Protein AF-K8EBB8-F1 (afdb_monomer)

Mean predicted aligned error: 12.81 Å

Structure (mmCIF, N/CA/C/O backbone):
data_AF-K8EBB8-F1
#
_entry.id   AF-K8EBB8-F1
#
loop_
_atom_site.group_PDB
_atom_site.id
_atom_site.type_symbol
_atom_site.label_atom_id
_atom_site.label_alt_id
_atom_site.label_comp_id
_atom_site.label_asym_id
_atom_site.label_entity_id
_atom_site.label_seq_id
_atom_site.pdbx_PDB_ins_code
_atom_site.Cartn_x
_atom_site.Cartn_y
_atom_site.Cartn_z
_atom_site.occupancy
_atom_site.B_iso_or_equiv
_atom_site.auth_seq_id
_atom_site.auth_comp_id
_atom_site.auth_asym_id
_atom_site.auth_atom_id
_atom_site.pdbx_PDB_model_num
ATOM 1 N N . MET A 1 1 ? -6.297 -45.304 33.659 1.00 32.50 1 MET A N 1
ATOM 2 C CA . MET A 1 1 ? -5.660 -44.068 34.160 1.00 32.50 1 MET A CA 1
ATOM 3 C C . MET A 1 1 ? -4.363 -43.939 33.372 1.00 32.50 1 MET A C 1
ATOM 5 O O . MET A 1 1 ? -3.522 -44.802 33.537 1.00 32.50 1 MET A O 1
ATOM 9 N N . ASP A 1 2 ? -4.191 -43.100 32.352 1.00 28.66 2 ASP A N 1
ATOM 10 C CA . ASP A 1 2 ? -4.804 -41.806 32.047 1.00 28.66 2 ASP A CA 1
ATOM 11 C C . ASP A 1 2 ? -5.030 -41.612 30.541 1.00 28.66 2 ASP A C 1
ATOM 13 O O . ASP A 1 2 ? -4.108 -41.714 29.731 1.00 28.66 2 ASP A O 1
ATOM 17 N N . HIS A 1 3 ? -6.262 -41.248 30.177 1.00 29.27 3 HIS A N 1
ATOM 18 C CA . HIS A 1 3 ? -6.573 -40.614 28.901 1.00 29.27 3 HIS A CA 1
ATOM 19 C C . HIS A 1 3 ? -6.135 -39.147 28.976 1.00 29.27 3 HIS A C 1
ATOM 21 O O . HIS A 1 3 ? -6.873 -38.293 29.464 1.00 29.27 3 HIS A O 1
ATOM 27 N N . ARG A 1 4 ? -4.927 -38.837 28.495 1.00 34.69 4 ARG A N 1
ATOM 28 C CA . ARG A 1 4 ? -4.547 -37.447 28.218 1.00 34.69 4 ARG A CA 1
ATOM 29 C C . ARG A 1 4 ? -5.225 -37.010 26.923 1.00 34.69 4 ARG A C 1
ATOM 31 O O . ARG A 1 4 ? -4.816 -37.407 25.835 1.00 34.69 4 ARG A O 1
ATOM 38 N N . TYR A 1 5 ? -6.285 -36.222 27.072 1.00 33.91 5 TYR A N 1
ATOM 39 C CA . TYR A 1 5 ? -6.902 -35.441 26.007 1.00 33.91 5 TYR A CA 1
ATOM 40 C C . TYR A 1 5 ? -5.819 -34.604 25.312 1.00 33.91 5 TYR A C 1
ATOM 42 O O . TYR A 1 5 ? -5.274 -33.684 25.917 1.00 33.91 5 TYR A O 1
ATOM 50 N N . LEU A 1 6 ? -5.491 -34.925 24.055 1.00 32.56 6 LEU A N 1
ATOM 51 C CA . LEU A 1 6 ? -4.785 -33.978 23.195 1.00 32.56 6 LEU A CA 1
ATOM 52 C C . LEU A 1 6 ? -5.722 -32.792 22.972 1.00 32.56 6 LEU A C 1
ATOM 54 O O . LEU A 1 6 ? -6.825 -32.965 22.446 1.00 32.56 6 LEU A O 1
ATOM 58 N N . SER A 1 7 ? -5.298 -31.598 23.376 1.00 33.91 7 SER A N 1
ATOM 59 C CA . SER A 1 7 ? -6.047 -30.393 23.047 1.00 33.91 7 SER A CA 1
ATOM 60 C C . SER A 1 7 ? -5.949 -30.138 21.539 1.00 33.91 7 SER A C 1
ATOM 62 O O . SER A 1 7 ? -4.970 -30.505 20.883 1.00 33.91 7 SER A O 1
ATOM 64 N N . TRP A 1 8 ? -6.951 -29.476 20.963 1.00 33.66 8 TRP A N 1
ATOM 65 C CA . TRP A 1 8 ? -6.935 -29.061 19.554 1.00 33.66 8 TRP A CA 1
ATOM 66 C C . TRP A 1 8 ? -5.693 -28.205 19.220 1.00 33.66 8 TRP A C 1
ATOM 68 O O . TRP A 1 8 ? -5.185 -28.239 18.100 1.00 33.66 8 TRP A O 1
ATOM 78 N N . GLN A 1 9 ? -5.153 -27.501 20.224 1.00 31.62 9 GLN A N 1
ATOM 79 C CA . GLN A 1 9 ? -3.910 -26.743 20.122 1.00 31.62 9 GLN A CA 1
ATOM 80 C C . GLN A 1 9 ? -2.695 -27.655 19.910 1.00 31.62 9 GLN A C 1
ATOM 82 O O . GLN A 1 9 ? -1.837 -27.305 19.113 1.00 31.62 9 GLN A O 1
ATOM 87 N N . ASP A 1 10 ? -2.634 -28.844 20.517 1.00 32.31 10 ASP A N 1
ATOM 88 C CA . ASP A 1 10 ? -1.504 -29.777 20.365 1.00 32.31 10 ASP A CA 1
ATOM 89 C C . ASP A 1 10 ? -1.474 -30.450 18.987 1.00 32.31 10 ASP A C 1
ATOM 91 O O . ASP A 1 10 ? -0.404 -30.704 18.427 1.00 32.31 10 ASP A O 1
ATOM 95 N N . VAL A 1 11 ? -2.652 -30.698 18.405 1.00 34.91 11 VAL A N 1
ATOM 96 C CA . VAL A 1 11 ? -2.790 -31.226 17.038 1.00 34.91 11 VAL A CA 1
ATOM 97 C C . VAL A 1 11 ? -2.433 -30.148 16.007 1.00 34.91 11 VAL A C 1
ATOM 99 O O . VAL A 1 11 ? -1.682 -30.429 15.070 1.00 34.91 11 VAL A O 1
ATOM 102 N N . ALA A 1 12 ? -2.879 -28.903 16.216 1.00 34.22 12 ALA A N 1
ATOM 103 C CA . ALA A 1 12 ? -2.501 -27.757 15.385 1.00 34.22 12 ALA A CA 1
ATOM 104 C C . ALA A 1 12 ? -1.001 -27.430 15.494 1.00 34.22 12 ALA A C 1
ATOM 106 O O . ALA A 1 12 ? -0.359 -27.137 14.484 1.00 34.22 12 ALA A O 1
ATOM 107 N N . LYS A 1 13 ? -0.416 -27.558 16.692 1.00 34.50 13 LYS A N 1
ATOM 108 C CA . LYS A 1 13 ? 1.017 -27.354 16.952 1.00 34.50 13 LYS A CA 1
ATOM 109 C C . LYS A 1 13 ? 1.869 -28.453 16.317 1.00 34.50 13 LYS A C 1
ATOM 111 O O . LYS A 1 13 ? 2.922 -28.150 15.783 1.00 34.50 13 LYS A O 1
ATOM 116 N N . ARG A 1 14 ? 1.416 -29.716 16.282 1.00 30.05 14 ARG A N 1
ATOM 117 C CA . ARG A 1 14 ? 2.134 -30.800 15.575 1.00 30.05 14 ARG A CA 1
ATOM 118 C C . ARG A 1 14 ? 2.033 -30.717 14.054 1.00 30.05 14 ARG A C 1
ATOM 120 O O . ARG A 1 14 ? 3.020 -31.018 13.394 1.00 30.05 14 ARG A O 1
ATOM 127 N N . ARG A 1 15 ? 0.888 -30.306 13.494 1.00 33.56 15 ARG A N 1
ATOM 128 C CA . ARG A 1 15 ? 0.767 -30.080 12.040 1.00 33.56 15 ARG A CA 1
ATOM 129 C C . ARG A 1 15 ? 1.611 -28.894 11.587 1.00 33.56 15 ARG A C 1
ATOM 131 O O . ARG A 1 15 ? 2.373 -29.040 10.643 1.00 33.56 15 ARG A O 1
ATOM 138 N N . THR A 1 16 ? 1.563 -27.782 12.324 1.00 35.31 16 THR A N 1
ATOM 139 C CA . THR A 1 16 ? 2.454 -26.647 12.054 1.00 35.31 16 THR A CA 1
ATOM 140 C C . THR A 1 16 ? 3.913 -27.022 12.276 1.00 35.31 16 THR A C 1
ATOM 142 O O . THR A 1 16 ? 4.709 -26.684 11.427 1.00 35.31 16 THR A O 1
ATOM 145 N N . LEU A 1 17 ? 4.288 -27.792 13.306 1.00 28.16 17 LEU A N 1
ATOM 146 C CA . LEU A 1 17 ? 5.676 -28.244 13.504 1.00 28.16 17 LEU A CA 1
ATOM 147 C C . LEU A 1 17 ? 6.195 -29.205 12.425 1.00 28.16 17 LEU A C 1
ATOM 149 O O . LEU A 1 17 ? 7.393 -29.204 12.173 1.00 28.16 17 LEU A O 1
ATOM 153 N N . LEU A 1 18 ? 5.338 -29.996 11.775 1.00 27.39 18 LEU A N 1
ATOM 154 C CA . LEU A 1 18 ? 5.743 -30.830 10.636 1.00 27.39 18 LEU A CA 1
ATOM 155 C C . LEU A 1 18 ? 5.951 -29.987 9.365 1.00 27.39 18 LEU A C 1
ATOM 157 O O . LEU A 1 18 ? 6.930 -30.216 8.661 1.00 27.39 18 LEU A O 1
ATOM 161 N N . ASP A 1 19 ? 5.132 -28.951 9.150 1.00 31.41 19 ASP A N 1
ATOM 162 C CA . ASP A 1 19 ? 5.345 -27.946 8.091 1.00 31.41 19 ASP A CA 1
ATOM 163 C C . ASP A 1 19 ? 6.495 -26.956 8.425 1.00 31.41 19 ASP A C 1
ATOM 165 O O . ASP A 1 19 ? 7.134 -26.394 7.536 1.00 31.41 19 ASP A O 1
ATOM 169 N N . PHE A 1 20 ? 6.805 -26.764 9.714 1.00 29.30 20 PHE A N 1
ATOM 170 C CA . PHE A 1 20 ? 7.926 -25.965 10.238 1.00 29.30 20 PHE A CA 1
ATOM 171 C C . PHE A 1 20 ? 9.221 -26.773 10.374 1.00 29.30 20 PHE A C 1
ATOM 173 O O . PHE A 1 20 ? 10.292 -26.184 10.503 1.00 29.30 20 PHE A O 1
ATOM 180 N N . SER A 1 21 ? 9.177 -28.106 10.323 1.00 22.72 21 SER A N 1
ATOM 181 C CA . SER A 1 21 ? 10.384 -28.937 10.371 1.00 22.72 21 SER A CA 1
ATOM 182 C C . SER A 1 21 ? 11.235 -28.749 9.113 1.00 22.72 21 SER A C 1
ATOM 184 O O . SER A 1 21 ? 12.453 -28.869 9.187 1.00 22.72 21 SER A O 1
ATOM 186 N N . SER A 1 22 ? 10.622 -28.384 7.982 1.00 25.11 22 SER A N 1
ATOM 187 C CA . SER A 1 22 ? 11.322 -27.882 6.791 1.00 25.11 22 SER A CA 1
ATOM 188 C C . SER A 1 22 ? 11.717 -26.401 6.891 1.00 25.11 22 SER A C 1
ATOM 190 O O . SER A 1 22 ? 12.461 -25.908 6.052 1.00 25.11 22 SER A O 1
ATOM 192 N N . SER A 1 23 ? 11.244 -25.683 7.917 1.00 26.56 23 SER A N 1
ATOM 193 C CA . SER A 1 23 ? 11.571 -24.280 8.215 1.00 26.56 23 SER A CA 1
ATOM 194 C C . SER A 1 23 ? 12.586 -24.124 9.364 1.00 26.56 23 SER A C 1
ATOM 196 O O . SER A 1 23 ? 12.823 -22.999 9.816 1.00 26.56 23 SER A O 1
ATOM 198 N N . LEU A 1 24 ? 13.197 -25.217 9.840 1.00 24.48 24 LEU A N 1
ATOM 199 C CA . LEU A 1 24 ? 14.135 -25.246 10.975 1.00 24.48 24 LEU A CA 1
ATOM 200 C C . LEU A 1 24 ? 15.496 -24.565 10.720 1.00 24.48 24 LEU A C 1
ATOM 202 O O . LEU A 1 24 ? 16.391 -24.646 11.553 1.00 24.48 24 LEU A O 1
ATOM 206 N N . THR A 1 25 ? 15.648 -23.817 9.630 1.00 24.64 25 THR A N 1
ATOM 207 C CA . THR A 1 25 ? 16.839 -23.002 9.342 1.00 24.64 25 THR A CA 1
ATOM 208 C C . THR A 1 25 ? 16.473 -21.550 9.026 1.00 24.64 25 THR A C 1
ATOM 210 O O . THR A 1 25 ? 16.943 -20.950 8.059 1.00 24.64 25 THR A O 1
ATOM 213 N N . SER A 1 26 ? 15.617 -20.914 9.834 1.00 29.16 26 SER A N 1
ATOM 214 C CA . SER A 1 26 ? 15.557 -19.445 9.859 1.00 29.16 26 SER A CA 1
ATOM 215 C C . SER A 1 26 ? 16.466 -18.876 10.952 1.00 29.16 26 SER A C 1
ATOM 217 O O . SER A 1 26 ? 16.144 -18.950 12.135 1.00 29.16 26 SER A O 1
ATOM 219 N N . SER A 1 27 ? 17.543 -18.223 10.506 1.00 31.25 27 SER A N 1
ATOM 220 C CA . SER A 1 27 ? 18.222 -17.103 11.173 1.00 31.25 27 SER A CA 1
ATOM 221 C C . SER A 1 27 ? 18.959 -17.361 12.494 1.00 31.25 27 SER A C 1
ATOM 223 O O . SER A 1 27 ? 18.902 -16.520 13.389 1.00 31.25 27 SER A O 1
ATOM 225 N N . SER A 1 28 ? 19.707 -18.458 12.592 1.00 22.44 28 SER A N 1
ATOM 226 C CA . SER A 1 28 ? 20.971 -18.459 13.340 1.00 22.44 28 SER A CA 1
ATOM 227 C C . SER A 1 28 ? 22.100 -18.018 12.401 1.00 22.44 28 SER A C 1
ATOM 229 O O . SER A 1 28 ? 22.088 -18.342 11.218 1.00 22.44 28 SER A O 1
ATOM 231 N N . PHE A 1 29 ? 22.995 -17.196 12.932 1.00 30.91 29 PHE A N 1
ATOM 232 C CA . PHE A 1 29 ? 24.165 -16.608 12.282 1.00 30.91 29 PHE A CA 1
ATOM 233 C C . PHE A 1 29 ? 25.180 -17.668 11.805 1.00 30.91 29 PHE A C 1
ATOM 235 O O . PHE A 1 29 ? 25.138 -18.795 12.285 1.00 30.91 29 PHE A O 1
ATOM 242 N N . GLU A 1 30 ? 26.118 -17.202 10.969 1.00 26.33 30 GLU A N 1
ATOM 243 C CA . GLU A 1 30 ? 27.346 -17.832 10.433 1.00 26.33 30 GLU A CA 1
ATOM 244 C C . GLU A 1 30 ? 27.254 -18.418 9.016 1.00 26.33 30 GLU A C 1
ATOM 246 O O . GLU A 1 30 ? 26.591 -19.420 8.767 1.00 26.33 30 GLU A O 1
ATOM 251 N N . GLY A 1 31 ? 27.967 -17.756 8.095 1.00 26.09 31 GLY A N 1
ATOM 252 C CA . GLY A 1 31 ? 28.172 -18.167 6.709 1.00 26.09 31 GLY A CA 1
ATOM 253 C C . GLY A 1 31 ? 27.890 -17.041 5.718 1.00 26.09 31 GLY A C 1
ATOM 254 O O . GLY A 1 31 ? 26.862 -17.064 5.046 1.00 26.09 31 GLY A O 1
ATOM 255 N N . ASP A 1 32 ? 28.787 -16.053 5.631 1.00 32.84 32 ASP A N 1
ATOM 256 C CA . ASP A 1 32 ? 28.923 -15.249 4.413 1.00 32.84 32 ASP A CA 1
ATOM 257 C C . ASP A 1 32 ? 29.475 -16.179 3.323 1.00 32.84 32 ASP A C 1
ATOM 259 O O . ASP A 1 32 ? 30.684 -16.293 3.137 1.00 32.84 32 ASP A O 1
ATOM 263 N N . GLU A 1 33 ? 28.597 -16.912 2.641 1.00 29.20 33 GLU A N 1
ATOM 264 C CA . GLU A 1 33 ? 28.943 -17.444 1.328 1.00 29.20 33 GLU A CA 1
ATOM 265 C C . GLU A 1 33 ? 28.708 -16.320 0.321 1.00 29.20 33 GLU A C 1
ATOM 267 O O . GLU A 1 33 ? 27.575 -16.005 -0.057 1.00 29.20 33 GLU A O 1
ATOM 272 N N . GLU A 1 34 ? 29.808 -15.666 -0.054 1.00 31.23 34 GLU A N 1
ATOM 273 C CA . GLU A 1 34 ? 29.887 -14.841 -1.251 1.00 31.23 34 GLU A CA 1
ATOM 274 C C . GLU A 1 34 ? 29.410 -15.685 -2.436 1.00 31.23 34 GLU A C 1
ATOM 276 O O . GLU A 1 34 ? 30.113 -16.561 -2.938 1.00 31.23 34 GLU A O 1
ATOM 281 N N . VAL A 1 35 ? 28.179 -15.438 -2.877 1.00 34.28 35 VAL A N 1
ATOM 282 C CA . VAL A 1 35 ? 27.718 -15.909 -4.178 1.00 34.28 35 VAL A CA 1
ATOM 283 C C . VAL A 1 35 ? 28.574 -15.178 -5.205 1.00 34.28 35 VAL A C 1
ATOM 285 O O . VAL A 1 35 ? 28.428 -13.965 -5.371 1.00 34.28 35 VAL A O 1
ATOM 288 N N . GLU A 1 36 ? 29.494 -15.897 -5.856 1.00 30.42 36 GLU A N 1
ATOM 289 C CA . GLU A 1 36 ? 30.272 -15.349 -6.965 1.00 30.42 36 GLU A CA 1
ATOM 290 C C . GLU A 1 36 ? 29.316 -14.682 -7.969 1.00 30.42 36 GLU A C 1
ATOM 292 O O . GLU A 1 36 ? 28.345 -15.311 -8.410 1.00 30.42 36 GLU A O 1
ATOM 297 N N . PRO A 1 37 ? 29.555 -13.417 -8.357 1.00 35.16 37 PRO A N 1
ATOM 298 C CA . PRO A 1 37 ? 28.735 -12.770 -9.358 1.00 35.16 37 PRO A CA 1
ATOM 299 C C . PRO A 1 37 ? 29.036 -13.438 -10.697 1.00 35.16 37 PRO A C 1
ATOM 301 O O . PRO A 1 37 ? 30.046 -13.145 -11.338 1.00 35.16 37 PRO A O 1
ATOM 304 N N . SER A 1 38 ? 28.155 -14.335 -11.142 1.00 33.34 38 SER A N 1
ATOM 305 C CA . SER A 1 38 ? 28.151 -14.791 -12.528 1.00 33.34 38 SER A CA 1
ATOM 306 C C . SER A 1 38 ? 28.051 -13.551 -13.418 1.00 33.34 38 SER A C 1
ATOM 308 O O . SER A 1 38 ? 27.016 -12.888 -13.480 1.00 33.34 38 SER A O 1
ATOM 310 N N . SER A 1 39 ? 29.158 -13.213 -14.070 1.00 37.00 39 SER A N 1
ATOM 311 C CA . SER A 1 39 ? 29.420 -11.972 -14.804 1.00 37.00 39 SER A CA 1
ATOM 312 C C . SER A 1 39 ? 28.686 -11.863 -16.146 1.00 37.00 39 SER A C 1
ATOM 314 O O . SER A 1 39 ? 29.085 -11.097 -17.023 1.00 37.00 39 SER A O 1
ATOM 316 N N . VAL A 1 40 ? 27.580 -12.590 -16.312 1.00 44.97 40 VAL A N 1
ATOM 317 C CA . VAL A 1 40 ? 26.710 -12.489 -17.482 1.00 44.97 40 VAL A CA 1
ATOM 318 C C . VAL A 1 40 ? 25.442 -11.772 -17.047 1.00 44.97 40 VAL A C 1
ATOM 320 O O . VAL A 1 40 ? 24.584 -12.334 -16.371 1.00 44.97 40 VAL A O 1
ATOM 323 N N . LEU A 1 41 ? 25.339 -10.499 -17.422 1.00 53.72 41 LEU A N 1
ATOM 324 C CA . LEU A 1 41 ? 24.129 -9.706 -17.247 1.00 53.72 41 LEU A CA 1
ATOM 325 C C . LEU A 1 41 ? 23.040 -10.290 -18.157 1.00 53.72 41 LEU A C 1
ATOM 327 O O . LEU A 1 41 ? 22.891 -9.895 -19.312 1.00 53.72 41 LEU A O 1
ATOM 331 N N . GLU A 1 42 ? 22.315 -11.292 -17.666 1.00 67.31 42 GLU A N 1
ATOM 332 C CA . GLU A 1 42 ? 21.201 -11.864 -18.408 1.00 67.31 42 GLU A CA 1
ATOM 333 C C . GLU A 1 42 ? 20.077 -10.828 -18.496 1.00 67.31 42 GLU A C 1
ATOM 335 O O . GLU A 1 42 ? 19.496 -10.408 -17.490 1.00 67.31 42 GLU A O 1
ATOM 340 N N . TYR A 1 43 ? 19.736 -10.422 -19.713 1.00 76.06 43 TYR A N 1
ATOM 341 C CA . TYR A 1 43 ? 18.626 -9.513 -19.951 1.00 76.06 43 TYR A CA 1
ATOM 342 C C . TYR A 1 43 ? 17.333 -10.283 -20.218 1.00 76.06 43 TYR A C 1
ATOM 344 O O . TYR A 1 43 ? 17.280 -11.212 -21.023 1.00 76.06 43 TYR A O 1
ATOM 352 N N . GLY A 1 44 ? 16.245 -9.867 -19.569 1.00 81.44 44 GLY A N 1
ATOM 353 C CA . GLY A 1 44 ? 14.924 -10.427 -19.847 1.00 81.44 44 GLY A CA 1
ATOM 354 C C . GLY A 1 44 ? 14.315 -9.818 -21.113 1.00 81.44 44 GLY A C 1
ATOM 355 O O . GLY A 1 44 ? 14.309 -8.598 -21.267 1.00 81.44 44 GLY A O 1
ATOM 356 N N . ARG A 1 45 ? 13.691 -10.628 -21.983 1.00 87.06 45 ARG A N 1
ATOM 357 C CA . ARG A 1 45 ? 12.989 -10.112 -23.182 1.00 87.06 45 ARG A CA 1
ATOM 358 C C . ARG A 1 45 ? 11.982 -9.001 -22.852 1.00 87.06 45 ARG A C 1
ATOM 360 O O . ARG A 1 45 ? 11.958 -7.967 -23.502 1.00 87.06 45 ARG A O 1
ATOM 367 N N . PHE A 1 46 ? 11.177 -9.168 -21.801 1.00 88.75 46 PHE A N 1
ATOM 368 C CA . PHE A 1 46 ? 10.177 -8.167 -21.419 1.00 88.75 46 PHE A CA 1
ATOM 369 C C . PHE A 1 46 ? 10.805 -6.925 -20.781 1.00 88.75 46 PHE A C 1
ATOM 371 O O . PHE A 1 46 ? 10.275 -5.833 -20.948 1.00 88.75 46 PHE A O 1
ATOM 378 N N . GLN A 1 47 ? 11.947 -7.079 -20.110 1.00 91.62 47 GLN A N 1
ATOM 379 C CA . GLN A 1 47 ? 12.712 -5.976 -19.535 1.00 91.62 47 GLN A CA 1
ATOM 380 C C . GLN A 1 47 ? 13.304 -5.088 -20.639 1.00 91.62 47 GLN A C 1
ATOM 382 O O . GLN A 1 47 ? 13.090 -3.877 -20.637 1.00 91.62 47 GLN A O 1
ATOM 387 N N . LEU A 1 48 ? 13.973 -5.687 -21.630 1.00 90.31 48 LEU A N 1
ATOM 388 C CA . LEU A 1 48 ? 14.493 -4.966 -22.797 1.00 90.31 48 LEU A CA 1
ATOM 389 C C . LEU A 1 48 ? 13.373 -4.281 -23.581 1.00 90.31 48 LEU A C 1
ATOM 391 O O . LEU A 1 48 ? 13.467 -3.097 -23.904 1.00 90.31 48 LEU A O 1
ATOM 395 N N . GLY A 1 49 ? 12.277 -5.002 -23.832 1.00 90.81 49 GLY A N 1
ATOM 396 C CA . GLY A 1 49 ? 11.100 -4.441 -24.486 1.00 90.81 49 GLY A CA 1
ATOM 397 C C . GLY A 1 49 ? 10.515 -3.241 -23.734 1.00 90.81 49 GLY A C 1
ATOM 398 O O . GLY A 1 49 ? 10.093 -2.265 -24.362 1.00 90.81 49 GLY A O 1
ATOM 399 N N . LEU A 1 50 ? 10.501 -3.287 -22.398 1.00 93.31 50 LEU A N 1
ATOM 400 C CA . LEU A 1 50 ? 10.015 -2.192 -21.564 1.00 93.31 50 LEU A CA 1
ATOM 401 C C . LEU A 1 50 ? 10.877 -0.938 -21.741 1.00 93.31 50 LEU A C 1
ATOM 403 O O . LEU A 1 50 ? 10.338 0.139 -21.993 1.00 93.31 50 LEU A O 1
ATOM 407 N N . PHE A 1 51 ? 12.203 -1.065 -21.675 1.00 93.69 51 PHE A N 1
ATOM 408 C CA . PHE A 1 51 ? 13.097 0.079 -21.868 1.00 93.69 51 PHE A CA 1
ATOM 409 C C . PHE A 1 51 ? 13.056 0.623 -23.304 1.00 93.69 51 PHE A C 1
ATOM 411 O O . PHE A 1 51 ? 13.028 1.841 -23.480 1.00 93.69 51 PHE A O 1
ATOM 418 N N . LEU A 1 52 ? 12.928 -0.238 -24.321 1.00 92.81 52 LEU A N 1
ATOM 419 C CA . LEU A 1 52 ? 12.678 0.187 -25.707 1.00 92.81 52 LEU A CA 1
ATOM 420 C C . LEU A 1 52 ? 11.371 0.983 -25.841 1.00 92.81 52 LEU A C 1
ATOM 422 O O . LEU A 1 52 ? 11.340 2.028 -26.493 1.00 92.81 52 LEU A O 1
ATOM 426 N N . SER A 1 53 ? 10.302 0.520 -25.185 1.00 92.38 53 SER A N 1
ATOM 427 C CA . SER A 1 53 ? 9.024 1.241 -25.127 1.00 92.38 53 SER A CA 1
ATOM 428 C C . SER A 1 53 ? 9.196 2.614 -24.477 1.00 92.38 53 SER A C 1
ATOM 430 O O . SER A 1 53 ? 8.643 3.597 -24.966 1.00 92.38 53 SER A O 1
ATOM 432 N N . GLY A 1 54 ? 10.004 2.695 -23.416 1.00 92.56 54 GLY A N 1
ATOM 433 C CA . GLY A 1 54 ? 10.360 3.950 -22.761 1.00 92.56 54 GLY A CA 1
ATOM 434 C C . GLY A 1 54 ? 11.056 4.929 -23.705 1.00 92.56 54 GLY A C 1
ATOM 435 O O . GLY A 1 54 ? 10.617 6.072 -23.818 1.00 92.56 54 GLY A O 1
ATOM 436 N N . VAL A 1 55 ? 12.074 4.481 -24.447 1.00 94.12 55 VAL A N 1
ATOM 437 C CA . VAL A 1 55 ? 12.777 5.311 -25.447 1.00 94.12 55 VAL A CA 1
ATOM 438 C C . VAL A 1 55 ? 11.812 5.817 -26.521 1.00 94.12 55 VAL A C 1
ATOM 440 O O . VAL A 1 55 ? 11.808 7.007 -26.845 1.00 94.12 55 VAL A O 1
ATOM 443 N N . PHE A 1 56 ? 10.948 4.941 -27.036 1.00 93.19 56 PHE A N 1
ATOM 444 C CA . PHE A 1 56 ? 9.941 5.316 -28.028 1.00 93.19 56 PHE A CA 1
ATOM 445 C C . PHE A 1 56 ? 8.951 6.362 -27.491 1.00 93.19 56 PHE A C 1
ATOM 447 O O . PHE A 1 56 ? 8.650 7.346 -28.168 1.00 93.19 56 PHE A O 1
ATOM 454 N N . ILE A 1 57 ? 8.477 6.201 -26.255 1.00 93.12 57 ILE A N 1
ATOM 455 C CA . ILE A 1 57 ? 7.558 7.153 -25.618 1.00 93.12 57 ILE A CA 1
ATOM 456 C C . ILE A 1 57 ? 8.235 8.501 -25.353 1.00 93.12 57 ILE A C 1
ATOM 458 O O . ILE A 1 57 ? 7.607 9.541 -25.558 1.00 93.12 57 ILE A O 1
ATOM 462 N N . VAL A 1 58 ? 9.508 8.510 -24.952 1.00 94.00 58 VAL A N 1
ATOM 463 C CA . VAL A 1 58 ? 10.287 9.750 -24.802 1.00 94.00 58 VAL A CA 1
ATOM 464 C C . VAL A 1 58 ? 10.398 10.475 -26.145 1.00 94.00 58 VAL A C 1
ATOM 466 O O . VAL A 1 58 ? 10.161 11.681 -26.201 1.00 94.00 58 VAL A O 1
ATOM 469 N N . ALA A 1 59 ? 10.668 9.758 -27.241 1.00 93.38 59 ALA A N 1
ATOM 470 C CA . ALA A 1 59 ? 10.700 10.350 -28.579 1.00 93.38 59 ALA A CA 1
ATOM 471 C C . ALA A 1 59 ? 9.339 10.953 -28.979 1.00 93.38 59 ALA A C 1
ATOM 473 O O . ALA A 1 59 ? 9.284 12.083 -29.472 1.00 93.38 59 ALA A O 1
ATOM 474 N N . LEU A 1 60 ? 8.233 10.250 -28.702 1.00 92.50 60 LEU A N 1
ATOM 475 C CA . LEU A 1 60 ? 6.879 10.771 -28.922 1.00 92.50 60 LEU A CA 1
ATOM 476 C C . LEU A 1 60 ? 6.583 12.012 -28.075 1.00 92.50 60 LEU A C 1
ATOM 478 O O . LEU A 1 60 ? 5.962 12.950 -28.569 1.00 92.50 60 LEU A O 1
ATOM 482 N N . TYR A 1 61 ? 7.024 12.038 -26.817 1.00 93.69 61 TYR A N 1
ATOM 483 C CA . TYR A 1 61 ? 6.864 13.198 -25.944 1.00 93.69 61 TYR A CA 1
ATOM 484 C C . TYR A 1 61 ? 7.622 14.420 -26.481 1.00 93.69 61 TYR A C 1
ATOM 486 O O . TYR A 1 61 ? 7.039 15.500 -26.589 1.00 93.69 61 TYR A O 1
ATOM 494 N N . VAL A 1 62 ? 8.884 14.248 -26.888 1.00 93.19 62 VAL A N 1
ATOM 495 C CA . VAL A 1 62 ? 9.686 15.325 -27.498 1.00 93.19 62 VAL A CA 1
ATOM 496 C C . VAL A 1 62 ? 9.015 15.842 -28.773 1.00 93.19 62 VAL A C 1
ATOM 498 O O . VAL A 1 62 ? 8.915 17.054 -28.976 1.00 93.19 62 VAL A O 1
ATOM 501 N N . TYR A 1 63 ? 8.488 14.942 -29.605 1.00 91.75 63 TYR A N 1
ATOM 502 C CA . TYR A 1 63 ? 7.740 15.323 -30.801 1.00 91.75 63 TYR A CA 1
ATOM 503 C C . TYR A 1 63 ? 6.436 16.073 -30.468 1.00 91.75 63 TYR A C 1
ATOM 505 O O . TYR A 1 63 ? 6.117 17.071 -31.115 1.00 91.75 63 TYR A O 1
ATOM 513 N N . ALA A 1 64 ? 5.711 15.660 -29.424 1.00 90.62 64 ALA A N 1
ATOM 514 C CA . ALA A 1 64 ? 4.505 16.341 -28.953 1.00 90.62 64 ALA A CA 1
ATOM 515 C C . ALA A 1 64 ? 4.791 17.765 -28.445 1.00 90.62 64 ALA A C 1
ATOM 517 O O . ALA A 1 64 ? 4.040 18.690 -28.761 1.00 90.62 64 ALA A O 1
ATOM 518 N N . GLU A 1 65 ? 5.880 17.963 -27.695 1.00 91.38 65 GLU A N 1
ATOM 519 C CA . GLU A 1 65 ? 6.331 19.294 -27.262 1.00 91.38 65 GLU A CA 1
ATOM 520 C C . GLU A 1 65 ? 6.711 20.177 -28.457 1.00 91.38 65 GLU A C 1
ATOM 522 O O . GLU A 1 65 ? 6.318 21.345 -28.519 1.00 91.38 65 GLU A O 1
ATOM 527 N N . PHE A 1 66 ? 7.396 19.614 -29.456 1.00 91.75 66 PHE A N 1
ATOM 528 C CA . PHE A 1 66 ? 7.715 20.335 -30.686 1.00 91.75 66 PHE A CA 1
ATOM 529 C C . PHE A 1 66 ? 6.453 20.790 -31.436 1.00 91.75 66 PHE A C 1
ATOM 531 O O . PHE A 1 66 ? 6.339 21.966 -31.792 1.00 91.75 66 PHE A O 1
ATOM 538 N N . LEU A 1 67 ? 5.480 19.893 -31.641 1.00 89.56 67 LEU A N 1
ATOM 539 C CA . LEU A 1 67 ? 4.203 20.224 -32.287 1.00 89.56 67 LEU A CA 1
ATOM 540 C C . LEU A 1 67 ? 3.453 21.327 -31.533 1.00 89.56 67 LEU A C 1
ATOM 542 O O . LEU A 1 67 ? 2.989 22.293 -32.148 1.00 89.56 67 LEU A O 1
ATOM 546 N N . HIS A 1 68 ? 3.399 21.223 -30.205 1.00 88.31 68 HIS A N 1
ATOM 547 C CA . HIS A 1 68 ? 2.758 22.219 -29.357 1.00 88.31 68 HIS A CA 1
ATOM 548 C C . HIS A 1 68 ? 3.429 23.592 -29.476 1.00 88.31 68 HIS A C 1
ATOM 550 O O . HIS A 1 68 ? 2.757 24.608 -29.678 1.00 88.31 68 HIS A O 1
ATOM 556 N N . HIS A 1 69 ? 4.762 23.629 -29.429 1.00 88.38 69 HIS A N 1
ATOM 557 C CA . HIS A 1 69 ? 5.530 24.858 -29.594 1.00 88.38 69 HIS A CA 1
ATOM 558 C C . HIS A 1 69 ? 5.296 25.498 -30.974 1.00 88.38 69 HIS A C 1
ATOM 560 O O . HIS A 1 69 ? 5.081 26.710 -31.075 1.00 88.38 69 HIS A O 1
ATOM 566 N N . VAL A 1 70 ? 5.260 24.698 -32.047 1.00 87.88 70 VAL A N 1
ATOM 567 C CA . VAL A 1 70 ? 4.945 25.182 -33.403 1.00 87.88 70 VAL A CA 1
ATOM 568 C C . VAL A 1 70 ? 3.526 25.756 -33.477 1.00 87.88 70 VAL A C 1
ATOM 570 O O . VAL A 1 70 ? 3.339 26.817 -34.080 1.00 87.88 70 VAL A O 1
ATOM 573 N N . ARG A 1 71 ? 2.530 25.114 -32.852 1.00 84.50 71 ARG A N 1
ATOM 574 C CA . ARG A 1 71 ? 1.144 25.614 -32.816 1.00 84.50 71 ARG A CA 1
ATOM 575 C C . ARG A 1 71 ? 1.037 26.929 -32.049 1.00 84.50 71 ARG A C 1
ATOM 577 O O . ARG A 1 71 ? 0.45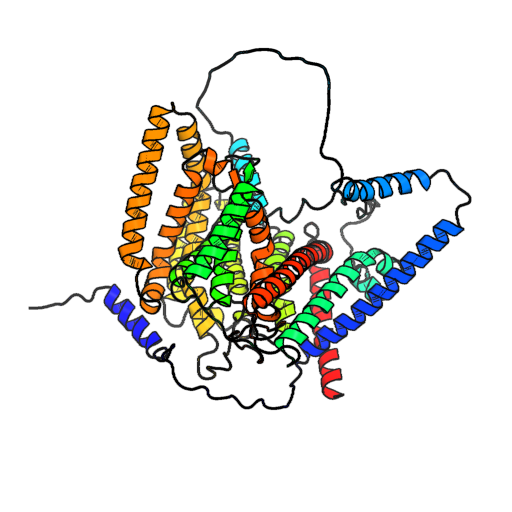0 27.876 -32.569 1.00 84.50 71 ARG A O 1
ATOM 584 N N . MET A 1 72 ? 1.654 27.019 -30.871 1.00 83.38 72 MET A N 1
ATOM 585 C CA . MET A 1 72 ? 1.708 28.252 -30.076 1.00 83.38 72 MET A CA 1
ATOM 586 C C . MET A 1 72 ? 2.360 29.395 -30.859 1.00 83.38 72 MET A C 1
ATOM 588 O O . MET A 1 72 ? 1.821 30.501 -30.897 1.00 83.38 72 MET A O 1
ATOM 592 N N . LYS A 1 73 ? 3.459 29.119 -31.570 1.00 84.56 73 LYS A N 1
ATOM 593 C CA . LYS A 1 73 ? 4.132 30.108 -32.420 1.00 84.56 73 LYS A CA 1
ATOM 594 C C . LYS A 1 73 ? 3.275 30.537 -33.618 1.00 84.56 73 LYS A C 1
ATOM 596 O O . LYS A 1 73 ? 3.262 31.717 -33.951 1.00 84.56 73 LYS A O 1
ATOM 601 N N . ARG A 1 74 ? 2.522 29.623 -34.247 1.00 80.81 74 ARG A N 1
ATOM 602 C CA . ARG A 1 74 ? 1.553 29.969 -35.310 1.00 80.81 74 ARG A CA 1
ATOM 603 C C . ARG A 1 74 ? 0.387 30.804 -34.786 1.00 80.81 74 ARG A C 1
ATOM 605 O O . ARG A 1 74 ? -0.028 31.719 -35.480 1.00 80.81 74 ARG A O 1
ATOM 612 N N . MET A 1 75 ? -0.117 30.525 -33.583 1.00 72.44 75 MET A N 1
ATOM 613 C CA . MET A 1 75 ? -1.166 31.341 -32.958 1.00 72.44 75 MET A CA 1
ATOM 614 C C . MET A 1 75 ? -0.654 32.739 -32.600 1.00 72.44 75 MET A C 1
ATOM 616 O O . MET A 1 75 ? -1.352 33.719 -32.834 1.00 72.44 75 MET A O 1
ATOM 620 N N . HIS A 1 76 ? 0.583 32.842 -32.109 1.00 70.81 76 HIS A N 1
ATOM 621 C CA . HIS A 1 76 ? 1.216 34.125 -31.810 1.00 70.81 76 HIS A CA 1
ATOM 622 C C . HIS A 1 76 ? 1.500 34.947 -33.079 1.00 70.81 76 HIS A C 1
ATOM 624 O O . HIS A 1 76 ? 1.220 36.140 -33.119 1.00 70.81 76 HIS A O 1
ATOM 630 N N . ASN A 1 77 ? 1.972 34.300 -34.151 1.00 70.31 77 ASN A N 1
ATOM 631 C CA . ASN A 1 77 ? 2.236 34.958 -35.435 1.00 70.31 77 ASN A CA 1
ATOM 632 C C . ASN A 1 77 ? 0.967 35.188 -36.285 1.00 70.31 77 ASN A C 1
ATOM 634 O O . ASN A 1 77 ? 1.006 35.971 -37.228 1.00 70.31 77 ASN A O 1
ATOM 638 N N . GLY A 1 78 ? -0.142 34.505 -35.983 1.00 58.72 78 GLY A N 1
ATOM 639 C CA . GLY A 1 78 ? -1.415 34.567 -36.715 1.00 58.72 78 GLY A CA 1
ATOM 640 C C . GLY A 1 78 ? -2.447 35.551 -36.147 1.00 58.72 78 GLY A C 1
ATOM 641 O O . GLY A 1 78 ? -3.584 35.574 -36.610 1.00 58.72 78 GLY A O 1
ATOM 642 N N . GLY A 1 79 ? -2.086 36.355 -35.144 1.00 49.41 79 GLY A N 1
ATOM 643 C CA . GLY A 1 79 ? -2.999 37.250 -34.431 1.00 49.41 79 GLY A CA 1
ATOM 644 C C . GLY A 1 79 ? -3.201 38.633 -35.059 1.00 49.41 79 GLY A C 1
ATOM 645 O O . GLY A 1 79 ? -2.866 39.631 -34.428 1.00 49.41 79 GLY A O 1
ATOM 646 N N . TYR A 1 80 ? -3.852 38.703 -36.225 1.00 44.78 80 TYR A N 1
ATOM 647 C CA . TYR A 1 80 ? -4.751 39.817 -36.575 1.00 44.78 80 TYR A CA 1
ATOM 648 C C . TYR A 1 80 ? -6.157 39.448 -36.066 1.00 44.78 80 TYR A C 1
ATOM 650 O O . TYR A 1 80 ? -7.023 39.057 -36.836 1.00 44.78 80 TYR A O 1
ATOM 658 N N . ASN A 1 81 ? -6.338 39.432 -34.740 1.00 48.78 81 ASN A N 1
ATOM 659 C CA . ASN A 1 81 ? -7.622 39.620 -34.048 1.00 48.78 81 ASN A CA 1
ATOM 660 C C . ASN A 1 81 ? -7.385 39.579 -32.534 1.00 48.78 81 ASN A C 1
ATOM 662 O O . ASN A 1 81 ? -7.431 38.538 -31.881 1.00 48.78 81 ASN A O 1
ATOM 666 N N . LYS A 1 82 ? -7.105 40.763 -31.990 1.00 46.03 82 LYS A N 1
ATOM 667 C CA . LYS A 1 82 ? -6.692 41.019 -30.606 1.00 46.03 82 LYS A CA 1
ATOM 668 C C . LYS A 1 82 ? -7.787 40.817 -29.541 1.00 46.03 82 LYS A C 1
ATOM 670 O O . LYS A 1 82 ? -7.496 40.969 -28.371 1.00 46.03 82 LYS A O 1
ATOM 675 N N . GLY A 1 83 ? -9.023 40.467 -29.908 1.00 44.62 83 GLY A N 1
ATOM 676 C CA . GLY A 1 83 ? -10.168 40.533 -28.982 1.00 44.62 83 GLY A CA 1
ATOM 677 C C . GLY A 1 83 ? -10.518 39.266 -28.191 1.00 44.62 83 GLY A C 1
ATOM 678 O O . GLY A 1 83 ? -11.269 39.362 -27.236 1.00 44.62 83 GLY A O 1
ATOM 679 N N . LEU A 1 84 ? -10.022 38.081 -28.569 1.00 43.12 84 LEU A N 1
ATOM 680 C CA . LEU A 1 84 ? -10.417 36.800 -27.934 1.00 43.12 84 LEU A CA 1
ATOM 681 C C . LEU A 1 84 ? -9.256 36.054 -27.261 1.00 43.12 84 LEU A C 1
ATOM 683 O O . LEU A 1 84 ? -9.475 35.130 -26.480 1.00 43.12 84 LEU A O 1
ATOM 687 N N . ALA A 1 85 ? -8.014 36.440 -27.563 1.00 44.75 85 ALA A N 1
ATOM 688 C CA . ALA A 1 85 ? -6.825 35.810 -27.000 1.00 44.75 85 ALA A CA 1
ATOM 689 C C . ALA A 1 85 ? -6.477 36.364 -25.609 1.00 44.75 85 ALA A C 1
ATOM 691 O O . ALA A 1 85 ? -6.061 35.585 -24.752 1.00 44.75 85 ALA A O 1
ATOM 692 N N . GLU A 1 86 ? -6.687 37.665 -25.372 1.00 46.94 86 GLU A N 1
ATOM 693 C CA . GLU A 1 86 ? -6.332 38.329 -24.108 1.00 46.94 86 GLU A CA 1
ATOM 694 C C . GLU A 1 86 ? -7.151 37.780 -22.922 1.00 46.94 86 GLU A C 1
ATOM 696 O O . GLU A 1 86 ? -6.548 37.386 -21.925 1.00 46.94 86 GLU A O 1
ATOM 701 N N . ASP A 1 87 ? -8.459 37.540 -23.085 1.00 40.12 87 ASP A N 1
ATOM 702 C CA . ASP A 1 87 ? -9.304 36.941 -22.032 1.00 40.12 87 ASP A CA 1
ATOM 703 C C . ASP A 1 87 ? -8.902 35.497 -21.674 1.00 40.12 87 ASP A C 1
ATOM 705 O O . ASP A 1 87 ? -8.948 35.085 -20.512 1.00 40.12 87 ASP A O 1
ATOM 709 N N . SER A 1 88 ? -8.459 34.701 -22.656 1.00 47.84 88 SER A N 1
ATOM 710 C CA . SER A 1 88 ? -8.031 33.309 -22.422 1.00 47.84 88 SER A CA 1
ATOM 711 C C . SER A 1 88 ? -6.648 33.209 -21.765 1.00 47.84 88 SER A C 1
ATOM 713 O O . SER A 1 88 ? -6.360 32.253 -21.033 1.00 47.84 88 SER A O 1
ATOM 715 N N . ILE A 1 89 ? -5.791 34.202 -22.021 1.00 46.44 89 ILE A N 1
ATOM 716 C CA . ILE A 1 89 ? -4.434 34.293 -21.485 1.00 46.44 89 ILE A CA 1
ATOM 717 C C . ILE A 1 89 ? -4.474 34.863 -20.064 1.00 46.44 89 ILE A C 1
ATOM 719 O O . ILE A 1 89 ? -3.786 34.318 -19.200 1.00 46.44 89 ILE A O 1
ATOM 723 N N . GLU A 1 90 ? -5.323 35.854 -19.771 1.00 42.47 90 GLU A N 1
ATOM 724 C CA . GLU A 1 90 ? -5.547 36.324 -18.395 1.00 42.47 90 GLU A CA 1
ATOM 725 C C . GLU A 1 90 ? -6.190 35.247 -17.513 1.00 42.47 90 GLU A C 1
ATOM 727 O O . GLU A 1 90 ? -5.713 35.020 -16.398 1.00 42.47 90 GLU A O 1
ATOM 732 N N . MET A 1 91 ? -7.174 34.485 -18.014 1.00 42.28 91 MET A N 1
ATOM 733 C CA . MET A 1 91 ? -7.749 33.367 -17.246 1.00 42.28 91 MET A CA 1
ATOM 734 C C . MET A 1 91 ? -6.729 32.253 -16.956 1.00 42.28 91 MET A C 1
ATOM 736 O O . MET A 1 91 ? -6.761 31.651 -15.880 1.00 42.28 91 MET A O 1
ATOM 740 N N . ARG A 1 92 ? -5.792 31.983 -17.878 1.00 45.66 92 ARG A N 1
ATOM 741 C CA . ARG A 1 92 ? -4.727 30.985 -17.665 1.00 45.66 92 ARG A CA 1
ATOM 742 C C . ARG A 1 92 ? -3.588 31.502 -16.788 1.00 45.66 92 ARG A C 1
ATOM 744 O O . ARG A 1 92 ? -3.085 30.729 -15.976 1.00 45.66 92 ARG A O 1
ATOM 751 N N . MET A 1 93 ? -3.222 32.783 -16.888 1.00 40.75 93 MET A N 1
ATOM 752 C CA . MET A 1 93 ? -2.218 33.403 -16.014 1.00 40.75 93 MET A CA 1
ATOM 753 C C . MET A 1 93 ? -2.725 33.619 -14.580 1.00 40.75 93 MET A C 1
ATOM 755 O O . MET A 1 93 ? -1.938 33.539 -13.637 1.00 40.75 93 MET A O 1
ATOM 759 N N . ALA A 1 94 ? -4.031 33.813 -14.380 1.00 37.31 94 ALA A N 1
ATOM 760 C CA . ALA A 1 94 ? -4.644 33.813 -13.049 1.00 37.31 94 ALA A CA 1
ATOM 761 C C . ALA A 1 94 ? -4.580 32.425 -12.375 1.00 37.31 94 ALA A C 1
ATOM 763 O O . ALA A 1 94 ? -4.459 32.334 -11.151 1.00 37.31 94 ALA A O 1
ATOM 764 N N . GLY A 1 95 ? -4.596 31.343 -13.164 1.00 35.59 95 GLY A N 1
ATOM 765 C CA . GLY A 1 95 ? -4.397 29.972 -12.685 1.00 35.59 95 GLY A CA 1
ATOM 766 C C . GLY A 1 95 ? -2.967 29.683 -12.215 1.00 35.59 95 GLY A C 1
ATOM 767 O O . GLY A 1 95 ? -2.788 28.956 -11.239 1.00 35.59 95 GLY A O 1
ATOM 768 N N . THR A 1 96 ? -1.957 30.286 -12.849 1.00 36.62 96 THR A N 1
ATOM 769 C CA . THR A 1 96 ? -0.543 30.164 -12.450 1.00 36.62 96 THR A CA 1
ATOM 770 C C . THR A 1 96 ? -0.150 31.131 -11.331 1.00 36.62 96 THR A C 1
ATOM 772 O O . THR A 1 96 ? 0.526 30.711 -10.395 1.00 36.62 96 THR A O 1
ATOM 775 N N . LYS A 1 97 ? -0.642 32.380 -11.317 1.00 29.05 97 LYS A N 1
ATOM 776 C CA . LYS A 1 97 ? -0.352 33.333 -10.221 1.00 29.05 97 LYS A CA 1
ATOM 777 C C . LYS A 1 97 ? -0.924 32.911 -8.864 1.00 29.05 97 LYS A C 1
ATOM 779 O O . LYS A 1 97 ? -0.388 33.305 -7.832 1.00 29.05 97 LYS A O 1
ATOM 784 N N . LYS A 1 98 ? -1.966 32.072 -8.830 1.00 29.19 98 LYS A N 1
ATOM 785 C CA . LYS A 1 98 ? -2.493 31.518 -7.569 1.00 29.19 98 LYS A CA 1
ATOM 786 C C . LYS A 1 98 ? -1.545 30.501 -6.911 1.00 29.19 98 LYS A C 1
ATOM 788 O O . LYS A 1 98 ? -1.761 30.149 -5.756 1.00 29.19 98 LYS A O 1
ATOM 793 N N . PHE A 1 99 ? -0.512 30.052 -7.629 1.00 28.22 99 PHE A N 1
ATOM 794 C CA . PHE A 1 99 ? 0.540 29.185 -7.101 1.00 28.22 99 PHE A CA 1
ATOM 795 C C . PHE A 1 99 ? 1.741 29.977 -6.552 1.00 28.22 99 PHE A C 1
ATOM 797 O O . PHE A 1 99 ? 2.341 29.537 -5.577 1.00 28.22 99 PHE A O 1
ATOM 804 N N . ASP A 1 100 ? 2.021 31.171 -7.088 1.00 28.02 100 ASP A N 1
ATOM 805 C CA . ASP A 1 100 ? 3.184 31.985 -6.687 1.00 28.02 100 ASP A CA 1
ATOM 806 C C . ASP A 1 100 ? 2.896 33.007 -5.567 1.00 28.02 100 ASP A C 1
ATOM 808 O O . ASP A 1 100 ? 3.818 33.459 -4.898 1.00 28.02 100 ASP A O 1
ATOM 812 N N . VAL A 1 101 ? 1.629 33.332 -5.272 1.00 28.64 101 VAL A N 1
ATOM 813 C CA . VAL A 1 101 ? 1.262 34.272 -4.179 1.00 28.64 101 VAL A CA 1
ATOM 814 C C . VAL A 1 101 ? 1.123 33.583 -2.804 1.00 28.64 101 VAL A C 1
ATOM 816 O O . VAL A 1 101 ? 0.837 34.228 -1.803 1.00 28.64 101 VAL A O 1
ATOM 819 N N . LEU A 1 102 ? 1.374 32.273 -2.695 1.00 27.55 102 LEU A N 1
ATOM 820 C CA . LEU A 1 102 ? 1.374 31.563 -1.401 1.00 27.55 102 LEU A CA 1
ATOM 821 C C . LEU A 1 102 ? 2.753 31.492 -0.717 1.00 27.55 102 LEU A C 1
ATOM 823 O O . LEU A 1 102 ? 2.895 30.772 0.272 1.00 27.55 102 LEU A O 1
ATOM 827 N N . LEU A 1 103 ? 3.748 32.249 -1.198 1.00 28.20 103 LEU A N 1
ATOM 828 C CA . LEU A 1 103 ? 5.092 32.306 -0.603 1.00 28.20 103 LEU A CA 1
ATOM 829 C C . LEU A 1 103 ? 5.547 33.686 -0.096 1.00 28.20 103 LEU A C 1
ATOM 831 O O . LEU A 1 103 ? 6.613 33.762 0.507 1.00 28.20 103 LEU A O 1
ATOM 835 N N . GLU A 1 104 ? 4.741 34.745 -0.201 1.00 27.12 104 GLU A N 1
ATOM 836 C CA . GLU A 1 104 ? 5.049 36.038 0.430 1.00 27.12 104 GLU A CA 1
ATOM 837 C C . GLU A 1 104 ? 3.808 36.646 1.096 1.00 27.12 104 GLU A C 1
ATOM 839 O O . GLU A 1 104 ? 2.762 36.788 0.471 1.00 27.12 104 GLU A O 1
ATOM 844 N N . GLY A 1 105 ? 3.935 37.039 2.370 1.00 24.58 105 GLY A N 1
ATOM 845 C CA . GLY A 1 105 ? 2.995 37.961 3.016 1.00 24.58 105 GLY A CA 1
ATOM 846 C C . GLY A 1 105 ? 2.231 37.412 4.217 1.00 24.58 105 GLY A C 1
ATOM 847 O O . GLY A 1 105 ? 1.012 37.263 4.184 1.00 24.58 105 GLY A O 1
ATOM 848 N N . GLY A 1 106 ? 2.937 37.203 5.329 1.00 25.05 106 GLY A N 1
ATOM 849 C CA . GLY A 1 106 ? 2.333 37.440 6.636 1.00 25.05 106 GLY A CA 1
ATOM 850 C C . GLY A 1 106 ? 2.146 38.945 6.861 1.00 25.05 106 GLY A C 1
ATOM 851 O O . GLY A 1 106 ? 3.006 39.734 6.482 1.00 25.05 106 GLY A O 1
ATOM 852 N N . GLY A 1 107 ? 1.052 39.322 7.527 1.00 22.45 107 GLY A N 1
ATOM 853 C CA . GLY A 1 107 ? 0.922 40.620 8.192 1.00 22.45 107 GLY A CA 1
ATOM 854 C C . GLY A 1 107 ? -0.231 41.509 7.720 1.00 22.45 107 GLY A C 1
ATOM 855 O O . GLY A 1 107 ? -0.180 42.091 6.648 1.00 22.45 107 GLY A O 1
ATOM 856 N N . GLY A 1 108 ? -1.193 41.718 8.627 1.00 22.80 108 GLY A N 1
ATOM 857 C CA . GLY A 1 108 ? -1.764 43.046 8.866 1.00 22.80 108 GLY A CA 1
ATOM 858 C C . GLY A 1 108 ? -3.105 43.399 8.213 1.00 22.80 108 GLY A C 1
ATOM 859 O O . GLY A 1 108 ? -3.163 43.753 7.047 1.00 22.80 108 GLY A O 1
ATOM 860 N N . GLY A 1 109 ? -4.140 43.501 9.058 1.00 22.52 109 GLY A N 1
ATOM 861 C CA . GLY A 1 109 ? -4.973 44.711 9.100 1.00 22.52 109 GLY A CA 1
ATOM 862 C C . GLY A 1 109 ? -6.341 44.702 8.407 1.00 22.52 109 GLY A C 1
ATOM 863 O O . GLY A 1 109 ? -6.442 44.979 7.224 1.00 22.52 109 GLY A O 1
ATOM 864 N N . GLY A 1 110 ? -7.396 44.595 9.227 1.00 22.16 110 GLY A N 1
ATOM 865 C CA . GLY A 1 110 ? -8.419 45.649 9.305 1.00 22.16 110 GLY A CA 1
ATOM 866 C C . GLY A 1 110 ? -9.712 45.517 8.488 1.00 22.16 110 GLY A C 1
ATOM 867 O O . GLY A 1 110 ? -9.737 45.811 7.303 1.00 22.16 110 GLY A O 1
ATOM 868 N N . GLY A 1 111 ? -10.825 45.306 9.207 1.00 21.88 111 GLY A N 1
ATOM 869 C CA . GLY A 1 111 ? -11.993 46.191 9.083 1.00 21.88 111 GLY A CA 1
ATOM 870 C C . GLY A 1 111 ? -13.281 45.637 8.462 1.00 21.88 111 GLY A C 1
ATOM 871 O O . GLY A 1 111 ? -13.419 45.599 7.249 1.00 21.88 111 GLY A O 1
ATOM 872 N N . GLY A 1 112 ? -14.291 45.429 9.319 1.00 22.25 112 GLY A N 1
ATOM 873 C CA . GLY A 1 112 ? -15.615 46.029 9.099 1.00 22.25 112 GLY A CA 1
ATOM 874 C C . GLY A 1 112 ? -16.796 45.108 8.770 1.00 22.25 112 GLY A C 1
ATOM 875 O O . GLY A 1 112 ? -16.861 44.531 7.694 1.00 22.25 112 GLY A O 1
ATOM 876 N N . GLY A 1 113 ? -17.809 45.135 9.648 1.00 22.53 113 GLY A N 1
ATOM 877 C CA . GLY A 1 113 ? -19.222 45.041 9.249 1.00 22.53 113 GLY A CA 1
ATOM 878 C C . GLY A 1 113 ? -19.955 43.778 9.694 1.00 22.53 113 GLY A C 1
ATOM 879 O O . GLY A 1 113 ? -19.701 42.694 9.191 1.00 22.53 113 GLY A O 1
ATOM 880 N N . GLY A 1 114 ? -20.872 43.944 10.650 1.00 22.33 114 GLY A N 1
ATOM 881 C CA . GLY A 1 114 ? -21.606 42.879 11.330 1.00 22.33 114 GLY A CA 1
ATOM 882 C C . GLY A 1 114 ? -22.889 42.407 10.649 1.00 22.33 114 GLY A C 1
ATOM 883 O O . GLY A 1 114 ? -23.408 43.039 9.737 1.00 22.33 114 GLY A O 1
ATOM 884 N N . ASN A 1 115 ? -23.408 41.290 11.158 1.00 24.52 115 ASN A N 1
ATOM 885 C CA . ASN A 1 115 ? -24.763 41.188 11.704 1.00 24.52 115 ASN A CA 1
ATOM 886 C C . ASN A 1 115 ? -24.975 39.785 12.288 1.00 24.52 115 ASN A C 1
ATOM 888 O O . ASN A 1 115 ? -24.924 38.779 11.584 1.00 24.52 115 ASN A O 1
ATOM 892 N N . THR A 1 116 ? -25.226 39.744 13.593 1.00 24.31 116 THR A N 1
ATOM 893 C CA . THR A 1 116 ? -25.957 38.670 14.268 1.00 24.31 116 THR A CA 1
ATOM 894 C C . THR A 1 116 ? -27.437 38.726 13.871 1.00 24.31 116 THR A C 1
ATOM 896 O O . THR A 1 116 ? -27.942 39.778 13.472 1.00 24.31 116 THR A O 1
ATOM 899 N N . PRO A 1 117 ? -28.151 37.599 13.996 1.00 28.31 117 PRO A N 1
ATOM 900 C CA . PRO A 1 117 ? -29.175 37.580 15.034 1.00 28.31 117 PRO A CA 1
ATOM 901 C C . PRO A 1 117 ? -29.165 36.320 15.909 1.00 28.31 117 PRO A C 1
ATOM 903 O O . PRO A 1 117 ? -28.673 35.254 15.541 1.00 28.31 117 PRO A O 1
ATOM 906 N N . ASP A 1 118 ? -29.731 36.537 17.091 1.00 23.23 118 ASP A N 1
ATOM 907 C CA . ASP A 1 118 ? -29.950 35.659 18.234 1.00 23.23 118 ASP A CA 1
ATOM 908 C C . ASP A 1 118 ? -30.701 34.341 17.959 1.00 23.23 118 ASP A C 1
ATOM 910 O O . ASP A 1 118 ? -31.638 34.276 17.171 1.00 23.23 118 ASP A O 1
ATOM 914 N N . GLY A 1 119 ? -30.330 33.317 18.737 1.00 21.62 119 GLY A N 1
ATOM 915 C CA . GLY A 1 119 ? -31.153 32.857 19.865 1.00 21.62 119 GLY A CA 1
ATOM 916 C C . GLY A 1 119 ? -32.411 32.012 19.615 1.00 21.62 119 GLY A C 1
ATOM 917 O O . GLY A 1 119 ? -33.472 32.512 19.266 1.00 21.62 119 GLY A O 1
ATOM 918 N N . SER A 1 120 ? -32.316 30.765 20.091 1.00 21.64 120 SER A N 1
ATOM 919 C CA . SER A 1 120 ? -33.394 29.870 20.552 1.00 21.64 120 SER A CA 1
ATOM 920 C C . SER A 1 120 ? -34.220 29.124 19.493 1.00 21.64 120 SER A C 1
ATOM 922 O O . SER A 1 120 ? -34.992 29.708 18.752 1.00 21.64 120 SER A O 1
ATOM 924 N N . MET A 1 121 ? -34.098 27.791 19.479 1.00 22.69 121 MET A N 1
ATOM 925 C CA . MET A 1 121 ? -35.169 26.862 19.878 1.00 22.69 121 MET A CA 1
ATOM 926 C C . MET A 1 121 ? -34.573 25.454 20.049 1.00 22.69 121 MET A C 1
ATOM 928 O O . MET A 1 121 ? -33.994 24.883 19.129 1.00 22.69 121 MET A O 1
ATOM 932 N N . ILE A 1 122 ? -34.696 24.916 21.264 1.00 23.89 122 ILE A N 1
ATOM 933 C CA . ILE A 1 122 ? -34.403 23.523 21.613 1.00 23.89 122 ILE A CA 1
ATOM 934 C C . ILE A 1 122 ? -35.724 22.738 21.635 1.00 23.89 122 ILE A C 1
ATOM 936 O O . ILE A 1 122 ? -36.740 23.229 22.122 1.00 23.89 122 ILE A O 1
ATOM 940 N N . SER A 1 123 ? -35.617 21.473 21.220 1.00 23.41 123 SER A N 1
ATOM 941 C CA . SER A 1 123 ? -36.546 20.339 21.365 1.00 23.41 123 SER A CA 1
ATOM 942 C C . SER A 1 123 ? -37.606 20.164 20.271 1.00 23.41 123 SER A C 1
ATOM 944 O O . SER A 1 123 ? -38.552 20.931 20.152 1.00 23.41 123 SER A O 1
ATOM 946 N N . ASN A 1 124 ? -37.499 19.084 19.491 1.00 22.23 124 ASN A N 1
ATOM 947 C CA . ASN A 1 124 ? -38.069 17.792 19.877 1.00 22.23 124 ASN A CA 1
ATOM 948 C C . ASN A 1 124 ? -37.688 16.667 18.896 1.00 22.23 124 ASN A C 1
ATOM 950 O O . ASN A 1 124 ? -37.421 16.904 17.723 1.00 22.23 124 ASN A O 1
ATOM 954 N N . SER A 1 125 ? -37.770 15.438 19.413 1.00 23.50 125 SER A N 1
ATOM 955 C CA . SER A 1 125 ? -37.783 14.126 18.742 1.00 23.50 125 SER A CA 1
ATOM 956 C C . SER A 1 125 ? -36.443 13.438 18.420 1.00 23.50 125 SER A C 1
ATOM 958 O O . SER A 1 125 ? -35.902 13.477 17.322 1.00 23.50 125 SER A O 1
ATOM 960 N N . MET A 1 126 ? -35.979 12.672 19.416 1.00 30.77 126 MET A N 1
ATOM 961 C CA . MET A 1 126 ? -35.460 11.320 19.199 1.00 30.77 126 MET A CA 1
ATOM 962 C C . MET A 1 126 ? -36.575 10.456 18.590 1.00 30.77 126 MET A C 1
ATOM 964 O O . MET A 1 126 ? -37.480 10.053 19.313 1.00 30.77 126 MET A O 1
ATOM 968 N N . GLN A 1 127 ? -36.504 10.175 17.293 1.00 28.41 127 GLN A N 1
ATOM 969 C CA . GLN A 1 127 ? -36.912 8.918 16.650 1.00 28.41 127 GLN A CA 1
ATOM 970 C C . GLN A 1 127 ? -36.625 9.046 15.148 1.00 28.41 127 GLN A C 1
ATOM 972 O O . GLN A 1 127 ? -36.876 10.084 14.553 1.00 28.41 127 GLN A O 1
ATOM 977 N N . ASP A 1 128 ? -36.055 7.987 14.579 1.00 26.97 128 ASP A N 1
ATOM 978 C CA . ASP A 1 128 ? -35.656 7.829 13.177 1.00 26.97 128 ASP A CA 1
ATOM 979 C C . ASP A 1 128 ? -34.478 8.676 12.674 1.00 26.97 128 ASP A C 1
ATOM 981 O O . ASP A 1 128 ? -34.594 9.754 12.100 1.00 26.97 128 ASP A O 1
ATOM 985 N N . MET A 1 129 ? -33.290 8.078 12.787 1.00 34.16 129 MET A N 1
ATOM 986 C CA . MET A 1 129 ? -32.150 8.425 11.943 1.00 34.16 129 MET A CA 1
ATOM 987 C C . MET A 1 129 ? -32.522 8.147 10.481 1.00 34.16 129 MET A C 1
ATOM 989 O O . MET A 1 129 ? -32.624 6.981 10.077 1.00 34.16 129 MET A O 1
ATOM 993 N N . SER A 1 130 ? -32.718 9.214 9.705 1.00 34.59 130 SER A N 1
ATOM 994 C CA . SER A 1 130 ? -33.056 9.125 8.287 1.00 34.59 130 SER A CA 1
ATOM 995 C C . SER A 1 130 ? -31.976 8.346 7.520 1.00 34.59 130 SER A C 1
ATOM 997 O O . SER A 1 130 ? -30.779 8.427 7.819 1.00 34.59 130 SER A O 1
ATOM 999 N N . ASP A 1 131 ? -32.371 7.576 6.504 1.00 37.59 131 ASP A N 1
ATOM 1000 C CA . ASP A 1 131 ? -31.414 6.875 5.637 1.00 37.59 131 ASP A CA 1
ATOM 1001 C C . ASP A 1 131 ? -30.469 7.842 4.895 1.00 37.59 131 ASP A C 1
ATOM 1003 O O . ASP A 1 131 ? -29.403 7.430 4.435 1.00 37.59 131 ASP A O 1
ATOM 1007 N N . GLU A 1 132 ? -30.813 9.130 4.824 1.00 33.88 132 GLU A N 1
ATOM 1008 C CA . GLU A 1 132 ? -29.965 10.204 4.301 1.00 33.88 132 GLU A CA 1
ATOM 1009 C C . GLU A 1 132 ? -28.770 10.508 5.219 1.00 33.88 132 GLU A C 1
ATOM 1011 O O . GLU A 1 132 ? -27.642 10.626 4.734 1.00 33.88 132 GLU A O 1
ATOM 1016 N N . ASP A 1 133 ? -28.959 10.531 6.541 1.00 36.03 133 ASP A N 1
ATOM 1017 C CA . ASP A 1 133 ? -27.869 10.786 7.495 1.00 36.03 133 ASP A CA 1
ATOM 1018 C C . ASP A 1 133 ? -26.882 9.612 7.575 1.00 36.03 133 ASP A C 1
ATOM 1020 O O . ASP A 1 133 ? -25.663 9.819 7.655 1.00 36.03 133 ASP A O 1
ATOM 1024 N N . LYS A 1 134 ? -27.386 8.375 7.435 1.00 39.41 134 LYS A N 1
ATOM 1025 C CA . LYS A 1 134 ? -26.553 7.173 7.254 1.00 39.41 134 LYS A CA 1
ATOM 1026 C C . LYS A 1 134 ? -25.751 7.263 5.955 1.00 39.41 134 LYS A C 1
ATOM 1028 O O . LYS A 1 134 ? -24.545 7.036 5.959 1.00 39.41 134 LYS A O 1
ATOM 1033 N N . LYS A 1 135 ? -26.369 7.652 4.836 1.00 37.25 135 LYS A N 1
ATOM 1034 C CA . LYS A 1 135 ? -25.653 7.814 3.556 1.00 37.25 135 LYS A CA 1
ATOM 1035 C C . LYS A 1 135 ? -24.593 8.916 3.613 1.00 37.25 135 LYS A C 1
ATOM 1037 O O . LYS A 1 135 ? -23.529 8.737 3.024 1.00 37.25 135 LYS A O 1
ATOM 1042 N N . ARG A 1 136 ? -24.838 10.025 4.322 1.00 33.12 136 ARG A N 1
ATOM 1043 C CA . ARG A 1 136 ? -23.911 11.171 4.414 1.00 33.12 136 ARG A CA 1
ATOM 1044 C C . ARG A 1 136 ? -22.629 10.852 5.179 1.00 33.12 136 ARG A C 1
ATOM 1046 O O . ARG A 1 136 ? -21.546 11.185 4.699 1.00 33.12 136 ARG A O 1
ATOM 1053 N N . SER A 1 137 ? -22.732 10.177 6.325 1.00 35.28 137 SER A N 1
ATOM 1054 C CA . SER A 1 137 ? -21.546 9.769 7.093 1.00 35.28 137 SER A CA 1
ATOM 1055 C C . SER A 1 137 ? -20.708 8.724 6.341 1.00 35.28 137 SER A C 1
ATOM 1057 O O . SER A 1 137 ? -19.490 8.855 6.197 1.00 35.28 137 SER A O 1
ATOM 1059 N N . PHE A 1 138 ? -21.376 7.744 5.727 1.00 38.16 138 PHE A N 1
ATOM 1060 C CA . PHE A 1 138 ? -20.722 6.697 4.940 1.00 38.16 138 PHE A CA 1
ATOM 1061 C C . PHE A 1 138 ? -20.153 7.188 3.605 1.00 38.16 138 PHE A C 1
ATOM 1063 O O . PHE A 1 138 ? -19.144 6.653 3.137 1.00 38.16 138 PHE A O 1
ATOM 1070 N N . ALA A 1 139 ? -20.745 8.211 2.983 1.00 31.67 139 ALA A N 1
ATOM 1071 C CA . ALA A 1 139 ? -20.190 8.851 1.792 1.00 31.67 139 ALA A CA 1
ATOM 1072 C C . ALA A 1 139 ? -18.814 9.462 2.087 1.00 31.67 139 ALA A C 1
ATOM 1074 O O . ALA A 1 139 ? -17.885 9.253 1.311 1.00 31.67 139 ALA A O 1
ATOM 1075 N N . ASN A 1 140 ? -18.647 10.108 3.245 1.00 32.34 140 ASN A N 1
ATOM 1076 C CA . ASN A 1 140 ? -17.374 10.707 3.652 1.00 32.34 140 ASN A CA 1
ATOM 1077 C C . ASN A 1 140 ? -16.267 9.659 3.888 1.00 32.34 140 ASN A C 1
ATOM 1079 O O . ASN A 1 140 ? -15.096 9.936 3.618 1.00 32.34 140 ASN A O 1
ATOM 1083 N N . PHE A 1 141 ? -16.624 8.448 4.335 1.00 36.22 141 PHE A N 1
ATOM 1084 C CA . PHE A 1 141 ? -15.680 7.345 4.535 1.00 36.22 141 PHE A CA 1
ATOM 1085 C C . PHE A 1 141 ? -15.393 6.530 3.259 1.00 36.22 141 PHE A C 1
ATOM 1087 O O . PHE A 1 141 ? -14.239 6.245 2.944 1.00 36.22 141 PHE A O 1
ATOM 1094 N N . THR A 1 142 ? -16.415 6.188 2.468 1.00 32.66 142 THR A N 1
ATOM 1095 C CA . THR A 1 142 ? -16.238 5.486 1.178 1.00 32.66 142 THR A CA 1
ATOM 1096 C C . THR A 1 142 ? -15.475 6.330 0.157 1.00 32.66 142 THR A C 1
ATOM 1098 O O . THR A 1 142 ? -14.769 5.793 -0.700 1.00 32.66 142 THR A O 1
ATOM 1101 N N . ASP A 1 143 ? -15.523 7.652 0.302 1.00 33.06 143 ASP A N 1
ATOM 1102 C CA . ASP A 1 143 ? -14.675 8.592 -0.418 1.00 33.06 143 ASP A CA 1
ATOM 1103 C C . ASP A 1 143 ? -13.199 8.564 0.047 1.00 33.06 143 ASP A C 1
ATOM 1105 O O . ASP A 1 143 ? -12.327 9.027 -0.682 1.00 33.06 143 ASP A O 1
ATOM 1109 N N . SER A 1 144 ? -12.860 7.961 1.192 1.00 32.88 144 SER A N 1
ATOM 1110 C CA . SER A 1 144 ? -11.464 7.714 1.605 1.00 32.88 144 SER A CA 1
ATOM 1111 C C . SER A 1 144 ? -10.755 6.736 0.667 1.00 32.88 144 SER A C 1
ATOM 1113 O O . SER A 1 144 ? -9.694 7.041 0.125 1.00 32.88 144 SER A O 1
ATOM 1115 N N . PHE A 1 145 ? -11.413 5.615 0.362 1.00 36.25 145 PHE A N 1
ATOM 1116 C CA . PHE A 1 145 ? -10.916 4.599 -0.576 1.00 36.25 145 PHE A CA 1
ATOM 1117 C C . PHE A 1 145 ? -11.297 4.895 -2.033 1.00 36.25 145 PHE A C 1
ATOM 1119 O O . PHE A 1 145 ? -10.640 4.441 -2.965 1.00 36.25 145 PHE A O 1
ATOM 1126 N N . GLY A 1 146 ? -12.364 5.669 -2.236 1.00 29.75 146 GLY A N 1
ATOM 1127 C CA . GLY A 1 146 ? -12.964 5.938 -3.537 1.00 29.75 146 GLY A CA 1
ATOM 1128 C C . GLY A 1 146 ? -12.663 7.290 -4.171 1.00 29.75 146 GLY A C 1
ATOM 1129 O O . GLY A 1 146 ? -12.791 7.440 -5.382 1.00 29.75 146 GLY A O 1
ATOM 1130 N N . ARG A 1 147 ? -12.283 8.287 -3.372 1.00 34.19 147 ARG A N 1
ATOM 1131 C CA . ARG A 1 147 ? -12.109 9.689 -3.782 1.00 34.19 147 ARG A CA 1
ATOM 1132 C C . ARG A 1 147 ? -10.655 10.131 -3.597 1.00 34.19 147 ARG A C 1
ATOM 1134 O O . ARG A 1 147 ? -10.386 11.292 -3.301 1.00 34.19 147 ARG A O 1
ATOM 1141 N N . GLN A 1 148 ? -9.690 9.237 -3.841 1.00 34.78 148 GLN A N 1
ATOM 1142 C CA . GLN A 1 148 ? -8.484 9.654 -4.583 1.00 34.78 148 GLN A CA 1
ATOM 1143 C C . GLN A 1 148 ? -8.848 10.071 -6.031 1.00 34.78 148 GLN A C 1
ATOM 1145 O O . GLN A 1 148 ? -8.026 10.641 -6.731 1.00 34.78 148 GLN A O 1
ATOM 1150 N N . ASN A 1 149 ? -10.095 9.838 -6.471 1.00 36.00 149 ASN A N 1
ATOM 1151 C CA . ASN A 1 149 ? -10.567 10.050 -7.842 1.00 36.00 149 ASN A CA 1
ATOM 1152 C C . ASN A 1 149 ? -11.164 11.429 -8.189 1.00 36.00 149 ASN A C 1
ATOM 1154 O O . ASN A 1 149 ? -11.617 11.571 -9.319 1.00 36.00 149 ASN A O 1
ATOM 1158 N N . SER A 1 150 ? -11.232 12.436 -7.304 1.00 28.02 150 SER A N 1
ATOM 1159 C CA . SER A 1 150 ? -11.901 13.694 -7.716 1.00 28.02 150 SER A CA 1
ATOM 1160 C C . SER A 1 150 ? -11.510 15.000 -7.012 1.00 28.02 150 SER A C 1
ATOM 1162 O O . SER A 1 150 ? -12.273 15.958 -7.096 1.00 28.02 150 SER A O 1
ATOM 1164 N N . GLN A 1 151 ? -10.386 15.086 -6.300 1.00 26.44 151 GLN A N 1
ATOM 1165 C CA . GLN A 1 151 ? -9.896 16.385 -5.811 1.00 26.44 151 GLN A CA 1
ATOM 1166 C C . GLN A 1 151 ? -8.388 16.508 -6.026 1.00 26.44 151 GLN A C 1
ATOM 1168 O O . GLN A 1 151 ? -7.587 16.419 -5.105 1.00 26.44 151 GLN A O 1
ATOM 1173 N N . SER A 1 152 ? -8.038 16.705 -7.292 1.00 24.84 152 SER A N 1
ATOM 1174 C CA . SER A 1 152 ? -6.860 17.440 -7.738 1.00 24.84 152 SER A CA 1
ATOM 1175 C C . SER A 1 152 ? -7.276 18.144 -9.028 1.00 24.84 152 SER A C 1
ATOM 1177 O O . SER A 1 152 ? -7.635 17.481 -9.996 1.00 24.84 152 SER A O 1
ATOM 1179 N N . GLY A 1 153 ? -7.312 19.475 -8.993 1.00 26.73 153 GLY A N 1
ATOM 1180 C CA . GLY A 1 153 ? -7.558 20.329 -10.151 1.00 26.73 153 GLY A CA 1
ATOM 1181 C C . GLY A 1 153 ? -9.029 20.549 -10.511 1.00 26.73 153 GLY A C 1
ATOM 1182 O O . GLY A 1 153 ? -9.714 19.649 -10.991 1.00 26.73 153 GLY A O 1
ATOM 1183 N N . ASN A 1 154 ? -9.472 21.806 -10.420 1.00 24.86 154 ASN A N 1
ATOM 1184 C CA . ASN A 1 154 ? -10.423 22.364 -11.384 1.00 24.86 154 ASN A CA 1
ATOM 1185 C C . ASN A 1 154 ? -9.775 22.307 -12.780 1.00 24.86 154 ASN A C 1
ATOM 1187 O O . ASN A 1 154 ? -9.280 23.304 -13.296 1.00 24.86 154 ASN A O 1
ATOM 1191 N N . MET A 1 155 ? -9.720 21.111 -13.358 1.00 27.48 155 MET A N 1
ATOM 1192 C CA . MET A 1 155 ? -9.319 20.860 -14.739 1.00 27.48 155 MET A CA 1
ATOM 1193 C C . MET A 1 155 ? -10.355 19.948 -15.410 1.00 27.48 155 MET A C 1
ATOM 1195 O O . MET A 1 155 ? -10.030 19.128 -16.260 1.00 27.48 155 MET A O 1
ATOM 1199 N N . SER A 1 156 ? -11.624 20.075 -15.004 1.00 24.86 156 SER A N 1
ATOM 1200 C CA . SER A 1 156 ? -12.760 19.407 -15.645 1.00 24.86 156 SER A CA 1
ATOM 1201 C C . SER A 1 156 ? -13.257 20.129 -16.900 1.00 24.86 156 SER A C 1
ATOM 1203 O O . SER A 1 156 ? -13.966 19.515 -17.688 1.00 24.86 156 SER A O 1
ATOM 1205 N N . ASP A 1 157 ? -12.821 21.367 -17.157 1.00 27.19 157 ASP A N 1
ATOM 1206 C CA . ASP A 1 157 ? -13.391 22.184 -18.243 1.00 27.19 157 ASP A CA 1
ATOM 1207 C C . ASP A 1 157 ? -12.503 22.280 -19.497 1.00 27.19 157 ASP A C 1
ATOM 1209 O O . ASP A 1 157 ? -12.769 23.080 -20.387 1.00 27.19 157 ASP A O 1
ATOM 1213 N N . ALA A 1 158 ? -11.461 21.447 -19.622 1.00 25.92 158 ALA A N 1
ATOM 1214 C CA . ALA A 1 158 ? -10.570 21.478 -20.795 1.00 25.92 158 ALA A CA 1
ATOM 1215 C C . ALA A 1 158 ? -10.359 20.131 -21.514 1.00 25.92 158 ALA A C 1
ATOM 1217 O O . ALA A 1 158 ? -9.619 20.081 -22.495 1.00 25.92 158 ALA A O 1
ATOM 1218 N N . VAL A 1 159 ? -11.009 19.044 -21.080 1.00 29.55 159 VAL A N 1
ATOM 1219 C CA . VAL A 1 159 ? -10.960 17.735 -21.781 1.00 29.55 159 VAL A CA 1
ATOM 1220 C C . VAL A 1 159 ? -12.363 17.181 -22.081 1.00 29.55 159 VAL A C 1
ATOM 1222 O O . VAL A 1 159 ? -12.520 16.110 -22.664 1.00 29.55 159 VAL A O 1
ATOM 1225 N N . GLY A 1 160 ? -13.412 17.949 -21.777 1.00 23.34 160 GLY A N 1
ATOM 1226 C CA . GLY A 1 160 ? -14.744 17.693 -22.304 1.00 23.34 160 GLY A CA 1
ATOM 1227 C C . GLY A 1 160 ? -14.774 18.030 -23.788 1.00 23.34 160 GLY A C 1
ATOM 1228 O O . GLY A 1 160 ? -14.817 19.199 -24.165 1.00 23.34 160 GLY A O 1
ATOM 1229 N N . ALA A 1 161 ? -14.771 17.010 -24.644 1.00 28.80 161 ALA A N 1
ATOM 1230 C CA . ALA A 1 161 ? -15.358 17.169 -25.962 1.00 28.80 161 ALA A CA 1
ATOM 1231 C C . ALA A 1 161 ? -16.742 17.808 -25.772 1.00 28.80 161 ALA A C 1
ATOM 1233 O O . ALA A 1 161 ? -17.553 17.292 -25.000 1.00 28.80 161 ALA A O 1
ATOM 1234 N N . SER A 1 162 ? -17.018 18.914 -26.467 1.00 22.14 162 SER A N 1
ATOM 1235 C CA . SER A 1 162 ? -18.410 19.254 -26.754 1.00 22.14 162 SER A CA 1
ATOM 1236 C C . SER A 1 162 ? -19.048 17.993 -27.339 1.00 22.14 162 SER A C 1
ATOM 1238 O O . SER A 1 162 ? -18.500 17.453 -28.310 1.00 22.14 162 SER A O 1
ATOM 1240 N N . PRO A 1 163 ? -20.135 17.464 -26.754 1.00 29.38 163 PRO A N 1
ATOM 1241 C CA . PRO A 1 163 ? -20.822 16.346 -27.355 1.00 29.38 163 PRO A CA 1
ATOM 1242 C C . PRO A 1 163 ? -21.458 16.889 -28.630 1.00 29.38 163 PRO A C 1
ATOM 1244 O O . PRO A 1 163 ? -22.502 17.536 -28.598 1.00 29.38 163 PRO A O 1
ATOM 1247 N N . SER A 1 164 ? -20.822 16.624 -29.771 1.00 26.59 164 SER A N 1
ATOM 1248 C CA . SER A 1 164 ? -21.624 16.416 -30.964 1.00 26.59 164 SER A CA 1
ATOM 1249 C C . SER A 1 164 ? -22.543 15.252 -30.613 1.00 26.59 164 SER A C 1
ATOM 1251 O O . SER A 1 164 ? -22.102 14.164 -30.241 1.00 26.59 164 SER A O 1
ATOM 1253 N N . THR A 1 165 ? -23.835 15.540 -30.583 1.00 33.97 165 THR A N 1
ATOM 1254 C CA . THR A 1 165 ? -24.913 14.570 -30.463 1.00 33.97 165 THR A CA 1
ATOM 1255 C C . THR A 1 165 ? -24.742 13.533 -31.573 1.00 33.97 165 THR A C 1
ATOM 1257 O O . THR A 1 165 ? -25.172 13.750 -32.701 1.00 33.97 165 THR A O 1
ATOM 1260 N N . GLY A 1 166 ? -24.035 12.442 -31.273 1.00 31.08 166 GLY A N 1
ATOM 1261 C CA . GLY A 1 166 ? -23.616 11.460 -32.266 1.00 31.08 166 GLY A CA 1
ATOM 1262 C C . GLY A 1 166 ? -23.071 10.179 -31.637 1.00 31.08 166 GLY A C 1
ATOM 1263 O O . GLY A 1 166 ? -21.878 10.050 -31.402 1.00 31.08 166 GLY A O 1
ATOM 1264 N N . ASP A 1 167 ? -23.984 9.240 -31.398 1.00 37.34 167 ASP A N 1
ATOM 1265 C CA . ASP A 1 167 ? -23.776 7.787 -31.389 1.00 37.34 167 ASP A CA 1
ATOM 1266 C C . ASP A 1 167 ? -22.688 7.199 -30.455 1.00 37.34 167 ASP A C 1
ATOM 1268 O O . ASP A 1 167 ? -21.590 6.805 -30.852 1.00 37.34 167 ASP A O 1
ATOM 1272 N N . ASN A 1 168 ? -23.058 7.016 -29.182 1.00 42.56 168 ASN A N 1
ATOM 1273 C CA . ASN A 1 168 ? -22.277 6.299 -28.162 1.00 42.56 168 ASN A CA 1
ATOM 1274 C C . ASN A 1 168 ? -22.097 4.783 -28.439 1.00 42.56 168 ASN A C 1
ATOM 1276 O O . ASN A 1 168 ? -21.542 4.064 -27.603 1.00 42.56 168 ASN A O 1
ATOM 1280 N N . GLY A 1 169 ? -22.540 4.275 -29.595 1.00 43.94 169 GLY A N 1
ATOM 1281 C CA . GLY A 1 169 ? -22.530 2.855 -29.943 1.00 43.94 169 GLY A CA 1
ATOM 1282 C C . GLY A 1 169 ? -21.341 2.354 -30.771 1.00 43.94 169 GLY A C 1
ATOM 1283 O O . GLY A 1 169 ? -21.264 1.145 -30.984 1.00 43.94 169 GLY A O 1
ATOM 1284 N N . ASN A 1 170 ? -20.412 3.199 -31.252 1.00 51.59 170 ASN A N 1
ATOM 1285 C CA . ASN A 1 170 ? -19.518 2.779 -32.352 1.00 51.59 170 ASN A CA 1
ATOM 1286 C C . ASN A 1 170 ? -18.048 3.250 -32.319 1.00 51.59 170 ASN A C 1
ATOM 1288 O O . ASN A 1 170 ? -17.423 3.452 -33.361 1.00 51.59 170 ASN A O 1
ATOM 1292 N N . VAL A 1 171 ? -17.423 3.351 -31.140 1.00 62.25 171 VAL A N 1
ATOM 1293 C CA . VAL A 1 171 ? -15.960 3.554 -31.078 1.00 62.25 171 VAL A CA 1
ATOM 1294 C C . VAL A 1 171 ? -15.249 2.295 -31.604 1.00 62.25 171 VAL A C 1
ATOM 1296 O O . VAL A 1 171 ? -15.375 1.207 -31.030 1.00 62.25 171 VAL A O 1
ATOM 1299 N N . LYS A 1 172 ? -14.545 2.427 -32.736 1.00 71.75 172 LYS A N 1
ATOM 1300 C CA . LYS A 1 172 ? -13.683 1.388 -33.331 1.00 71.75 172 LYS A CA 1
ATOM 1301 C C . LYS A 1 172 ? -12.289 1.431 -32.702 1.00 71.75 172 LYS A C 1
ATOM 1303 O O . LYS A 1 172 ? -11.824 2.501 -32.317 1.00 71.75 172 LYS A O 1
ATOM 1308 N N . PHE A 1 173 ? -11.599 0.289 -32.663 1.00 67.50 173 PHE A N 1
ATOM 1309 C CA . PHE A 1 173 ? -10.244 0.178 -32.102 1.00 67.50 173 PHE A CA 1
ATOM 1310 C C . PHE A 1 173 ? -9.240 1.144 -32.757 1.00 67.50 173 PHE A C 1
ATOM 1312 O O . PHE A 1 173 ? -8.416 1.749 -32.080 1.00 67.50 173 PHE A O 1
ATOM 1319 N N . THR A 1 174 ? -9.382 1.377 -34.063 1.00 64.25 174 THR A N 1
ATOM 1320 C CA . THR A 1 174 ? -8.559 2.319 -34.839 1.00 64.25 174 THR A CA 1
ATOM 1321 C C . THR A 1 174 ? -8.702 3.776 -34.400 1.00 64.25 174 THR A C 1
ATOM 1323 O O . THR A 1 174 ? -7.799 4.568 -34.631 1.00 64.25 174 THR A O 1
ATOM 1326 N N . ASN A 1 175 ? -9.817 4.139 -33.761 1.00 70.31 175 ASN A N 1
ATOM 1327 C CA . ASN A 1 175 ? -10.139 5.529 -33.430 1.00 70.31 175 ASN A CA 1
ATOM 1328 C C . ASN A 1 175 ? -9.785 5.896 -31.981 1.00 70.31 175 ASN A C 1
ATOM 1330 O O . ASN A 1 175 ? -10.009 7.035 -31.566 1.00 70.31 175 ASN A O 1
ATOM 1334 N N . ILE A 1 176 ? -9.240 4.956 -31.202 1.00 77.19 176 ILE A N 1
ATOM 1335 C CA . ILE A 1 176 ? -8.767 5.218 -29.839 1.00 77.19 176 ILE A CA 1
ATOM 1336 C C . ILE A 1 176 ? -7.570 6.171 -29.909 1.00 77.19 176 ILE A C 1
ATOM 1338 O O . ILE A 1 176 ? -6.702 6.012 -30.766 1.00 77.19 176 ILE A O 1
ATOM 1342 N N . GLY A 1 177 ? -7.480 7.119 -28.971 1.00 74.56 177 GLY A N 1
ATOM 1343 C CA . GLY A 1 177 ? -6.368 8.076 -28.904 1.00 74.56 177 GLY A CA 1
ATOM 1344 C C . GLY A 1 177 ? -4.986 7.413 -28.960 1.00 74.56 177 GLY A C 1
ATOM 1345 O O . GLY A 1 177 ? -4.139 7.852 -29.726 1.00 74.56 177 GLY A O 1
ATOM 1346 N N . ALA A 1 178 ? -4.788 6.303 -28.243 1.00 78.06 178 ALA A N 1
ATOM 1347 C CA . ALA A 1 178 ? -3.533 5.547 -28.251 1.00 78.06 178 ALA A CA 1
ATOM 1348 C C . ALA A 1 178 ? -3.182 4.947 -29.628 1.00 78.06 178 ALA A C 1
ATOM 1350 O O . ALA A 1 178 ? -2.027 4.983 -30.043 1.00 78.06 178 ALA A O 1
ATOM 1351 N N . MET A 1 179 ? -4.177 4.453 -30.374 1.00 80.06 179 MET A N 1
ATOM 1352 C CA . MET A 1 179 ? -3.960 3.918 -31.722 1.00 80.06 179 MET A CA 1
ATOM 1353 C C . MET A 1 179 ? -3.691 5.038 -32.734 1.00 80.06 179 MET A C 1
ATOM 1355 O O . MET A 1 179 ? -2.824 4.893 -33.588 1.00 80.06 179 MET A O 1
ATOM 1359 N N . ARG A 1 180 ? -4.365 6.186 -32.598 1.00 81.12 180 ARG A N 1
ATOM 1360 C CA . ARG A 1 180 ? -4.097 7.381 -33.419 1.00 81.12 180 ARG A CA 1
ATOM 1361 C C . ARG A 1 180 ? -2.682 7.924 -33.202 1.00 81.12 180 ARG A C 1
ATOM 1363 O O . ARG A 1 180 ? -2.037 8.328 -34.163 1.00 81.12 180 ARG A O 1
ATOM 1370 N N . ILE A 1 181 ? -2.179 7.876 -31.964 1.00 82.69 181 ILE A N 1
ATOM 1371 C CA . ILE A 1 181 ? -0.782 8.209 -31.641 1.00 82.69 181 ILE A CA 1
ATOM 1372 C C . ILE A 1 181 ? 0.178 7.267 -32.377 1.00 82.69 181 ILE A C 1
ATOM 1374 O O . ILE A 1 181 ? 1.109 7.743 -33.019 1.00 82.69 181 ILE A O 1
ATOM 1378 N N . LEU A 1 182 ? -0.074 5.951 -32.352 1.00 82.50 182 LEU A N 1
ATOM 1379 C CA . LEU A 1 182 ? 0.745 4.979 -33.093 1.00 82.50 182 LEU A CA 1
ATOM 1380 C C . LEU A 1 182 ? 0.682 5.164 -34.613 1.00 82.50 182 LEU A C 1
ATOM 1382 O O . LEU A 1 182 ? 1.663 4.905 -35.300 1.00 82.50 182 LEU A O 1
ATOM 1386 N N . GLN A 1 183 ? -0.455 5.618 -35.138 1.00 84.69 183 GLN A N 1
ATOM 1387 C CA . GLN A 1 183 ? -0.634 5.929 -36.559 1.00 84.69 183 GLN A CA 1
ATOM 1388 C C . GLN A 1 183 ? 0.024 7.255 -36.980 1.00 84.69 183 GLN A C 1
ATOM 1390 O O . GLN A 1 183 ? -0.023 7.599 -38.159 1.00 84.69 183 GLN A O 1
ATOM 1395 N N . GLY A 1 184 ? 0.636 8.000 -36.051 1.00 81.62 184 GLY A N 1
ATOM 1396 C CA . GLY A 1 184 ? 1.335 9.251 -36.353 1.00 81.62 184 GLY A CA 1
ATOM 1397 C C . GLY A 1 184 ? 0.422 10.470 -36.511 1.00 81.62 184 GLY A C 1
ATOM 1398 O O . GLY A 1 184 ? 0.822 11.456 -37.126 1.00 81.62 184 GLY A O 1
ATOM 1399 N N . ASP A 1 185 ? -0.801 10.435 -35.973 1.00 86.75 185 ASP A N 1
ATOM 1400 C CA . ASP A 1 185 ? -1.718 11.580 -36.007 1.00 86.75 185 ASP A CA 1
ATOM 1401 C C . ASP A 1 185 ? -1.197 12.723 -35.116 1.00 86.75 185 ASP A C 1
ATOM 1403 O O . ASP A 1 185 ? -1.288 12.672 -33.885 1.00 86.75 185 ASP A O 1
ATOM 1407 N N . ALA A 1 186 ? -0.666 13.772 -35.752 1.00 84.06 186 ALA A N 1
ATOM 1408 C CA . ALA A 1 186 ? -0.050 14.918 -35.084 1.00 84.06 186 ALA A CA 1
ATOM 1409 C C . ALA A 1 186 ? -0.992 15.615 -34.084 1.00 84.06 186 ALA A C 1
ATOM 1411 O O . ALA A 1 186 ? -0.565 15.988 -32.990 1.00 84.06 186 ALA A O 1
ATOM 1412 N N . ASP A 1 187 ? -2.284 15.735 -34.404 1.00 83.62 187 ASP A N 1
ATOM 1413 C CA . ASP A 1 187 ? -3.260 16.356 -33.505 1.00 83.62 187 ASP A CA 1
ATOM 1414 C C . ASP A 1 187 ? -3.540 15.472 -32.279 1.00 83.62 187 ASP A C 1
ATOM 1416 O O . ASP A 1 187 ? -3.787 15.974 -31.179 1.00 83.62 187 ASP A O 1
ATOM 1420 N N . ALA A 1 188 ? -3.535 14.145 -32.445 1.00 83.62 188 ALA A N 1
ATOM 1421 C CA . ALA A 1 188 ? -3.698 13.215 -31.327 1.00 83.62 188 ALA A CA 1
ATOM 1422 C C . ALA A 1 188 ? -2.465 13.203 -30.410 1.00 83.62 188 ALA A C 1
ATOM 1424 O O . ALA A 1 188 ? -2.625 13.203 -29.188 1.00 83.62 188 ALA A O 1
ATOM 1425 N N . ILE A 1 189 ? -1.264 13.247 -30.992 1.00 86.12 189 ILE A N 1
ATOM 1426 C CA . ILE A 1 189 ? 0.009 13.302 -30.263 1.00 86.12 189 ILE A CA 1
ATOM 1427 C C . ILE A 1 189 ? 0.104 14.584 -29.432 1.00 86.12 189 ILE A C 1
ATOM 1429 O O . ILE A 1 189 ? 0.394 14.518 -28.237 1.00 86.12 189 ILE A O 1
ATOM 1433 N N . GLU A 1 190 ? -0.213 15.742 -30.019 1.00 86.25 190 GLU A N 1
ATOM 1434 C CA . GLU A 1 190 ? -0.181 17.013 -29.289 1.00 86.25 190 GLU A CA 1
ATOM 1435 C C . GLU A 1 190 ? -1.186 17.025 -28.126 1.00 86.25 190 GLU A C 1
ATOM 1437 O O . GLU A 1 190 ? -0.849 17.420 -27.007 1.00 86.25 190 GLU A O 1
ATOM 1442 N N . ARG A 1 191 ? -2.413 16.530 -28.345 1.00 85.31 191 ARG A N 1
ATOM 1443 C CA . ARG A 1 191 ? -3.421 16.428 -27.273 1.00 85.31 191 ARG A CA 1
ATOM 1444 C C . ARG A 1 191 ? -2.987 15.496 -26.141 1.00 85.31 191 ARG A C 1
ATOM 1446 O O . ARG A 1 191 ? -3.349 15.730 -24.991 1.00 85.31 191 ARG A O 1
ATOM 1453 N N . ALA A 1 192 ? -2.209 14.461 -26.447 1.00 88.25 192 ALA A N 1
ATOM 1454 C CA . ALA A 1 192 ? -1.713 13.499 -25.469 1.00 88.25 192 ALA A CA 1
ATOM 1455 C C . ALA A 1 192 ? -0.406 13.924 -24.776 1.00 88.25 192 ALA A C 1
ATOM 1457 O O . ALA A 1 192 ? 0.111 13.163 -23.961 1.00 88.25 192 ALA A O 1
ATOM 1458 N N . ARG A 1 193 ? 0.119 15.129 -25.039 1.00 90.75 193 ARG A N 1
ATOM 1459 C CA . ARG A 1 193 ? 1.412 15.622 -24.524 1.00 90.75 193 ARG A CA 1
ATOM 1460 C C . ARG A 1 193 ? 1.621 15.412 -23.023 1.00 90.75 193 ARG A C 1
ATOM 1462 O O . ARG A 1 193 ? 2.651 14.883 -22.624 1.00 90.75 193 ARG A O 1
ATOM 1469 N N . LEU A 1 194 ? 0.643 15.781 -22.191 1.00 90.44 194 LEU A N 1
ATOM 1470 C CA . LEU A 1 194 ? 0.753 15.622 -20.733 1.00 90.44 194 LEU A CA 1
ATOM 1471 C C . LEU A 1 194 ? 0.774 14.147 -20.309 1.00 90.44 194 LEU A C 1
ATOM 1473 O O . LEU A 1 194 ? 1.504 13.781 -19.399 1.00 90.44 194 LEU A O 1
ATOM 1477 N N . ILE A 1 195 ? 0.026 13.289 -21.006 1.00 91.88 195 ILE A N 1
ATOM 1478 C CA . ILE A 1 195 ? 0.004 11.844 -20.743 1.00 91.88 195 ILE A CA 1
ATOM 1479 C C . ILE A 1 195 ? 1.334 11.211 -21.174 1.00 91.88 195 ILE A C 1
ATOM 1481 O O . ILE A 1 195 ? 1.889 10.392 -20.443 1.00 91.88 195 ILE A O 1
ATOM 1485 N N . LEU A 1 196 ? 1.871 11.612 -22.332 1.00 92.44 196 LEU A N 1
ATOM 1486 C CA . LEU A 1 196 ? 3.185 11.180 -22.819 1.00 92.44 196 LEU A CA 1
ATOM 1487 C C . LEU A 1 196 ? 4.305 11.618 -21.873 1.00 92.44 196 LEU A C 1
ATOM 1489 O O . LEU A 1 196 ? 5.198 10.823 -21.597 1.00 92.44 196 LEU A O 1
ATOM 1493 N N . ARG A 1 197 ? 4.217 12.831 -21.312 1.00 94.31 197 ARG A N 1
ATOM 1494 C CA . ARG A 1 197 ? 5.114 13.290 -20.247 1.00 94.31 197 ARG A CA 1
ATOM 1495 C C . ARG A 1 197 ? 5.043 12.375 -19.028 1.00 94.31 197 ARG A C 1
ATOM 1497 O O . ARG A 1 197 ? 6.083 11.938 -18.547 1.00 94.31 197 ARG A O 1
ATOM 1504 N N . SER A 1 198 ? 3.838 12.057 -18.549 1.00 94.50 198 SER A N 1
ATOM 1505 C CA . SER A 1 198 ? 3.680 11.201 -17.369 1.00 94.50 198 SER A CA 1
ATOM 1506 C C . SER A 1 198 ? 4.239 9.793 -17.591 1.00 94.50 198 SER A C 1
ATOM 1508 O O . SER A 1 198 ? 4.881 9.239 -16.700 1.00 94.50 198 SER A O 1
ATOM 1510 N N . TRP A 1 199 ? 4.062 9.225 -18.788 1.00 94.94 199 TRP A N 1
ATOM 1511 C CA . TRP A 1 199 ? 4.718 7.968 -19.147 1.00 94.94 199 TRP A CA 1
ATOM 1512 C C . TRP A 1 199 ? 6.242 8.110 -19.221 1.00 94.94 199 TRP A C 1
ATOM 1514 O O . TRP A 1 199 ? 6.942 7.301 -18.621 1.00 94.94 199 TRP A O 1
ATOM 1524 N N . ALA A 1 200 ? 6.763 9.129 -19.910 1.00 95.31 200 ALA A N 1
ATOM 1525 C CA . ALA A 1 200 ? 8.203 9.359 -20.045 1.00 95.31 200 ALA A CA 1
ATOM 1526 C C . ALA A 1 200 ? 8.895 9.491 -18.677 1.00 95.31 200 ALA A C 1
ATOM 1528 O O . ALA A 1 200 ? 9.932 8.873 -18.442 1.00 95.31 200 ALA A O 1
ATOM 1529 N N . GLU A 1 201 ? 8.292 10.236 -17.750 1.00 96.00 201 GLU A N 1
ATOM 1530 C CA . GLU A 1 201 ? 8.801 10.369 -16.385 1.00 96.00 201 GLU A CA 1
ATOM 1531 C C . GLU A 1 201 ? 8.740 9.052 -15.600 1.00 96.00 201 GLU A C 1
ATOM 1533 O O . GLU A 1 201 ? 9.681 8.736 -14.874 1.00 96.00 201 GLU A O 1
ATOM 1538 N N . LEU A 1 202 ? 7.683 8.247 -15.770 1.00 96.31 202 LEU A N 1
ATOM 1539 C CA . LEU A 1 202 ? 7.608 6.918 -15.158 1.00 96.31 202 LEU A CA 1
ATOM 1540 C C . LEU A 1 202 ? 8.748 6.015 -15.654 1.00 96.31 202 LEU A C 1
ATOM 1542 O O . LEU A 1 202 ? 9.414 5.381 -14.840 1.00 96.31 202 LEU A O 1
ATOM 1546 N N . PHE A 1 203 ? 9.008 5.982 -16.964 1.00 95.44 203 PHE A N 1
ATOM 1547 C CA . PHE A 1 203 ? 10.114 5.201 -17.530 1.00 95.44 203 PHE A CA 1
ATOM 1548 C C . PHE A 1 203 ? 11.479 5.686 -17.045 1.00 95.44 203 PHE A C 1
ATOM 1550 O O . PHE A 1 203 ? 12.346 4.861 -16.763 1.00 95.44 203 PHE A O 1
ATOM 1557 N N . PHE A 1 204 ? 11.659 6.999 -16.891 1.00 95.56 204 PHE A N 1
ATOM 1558 C CA . PHE A 1 204 ? 12.875 7.551 -16.301 1.00 95.56 204 PHE A CA 1
ATOM 1559 C C . PHE A 1 204 ? 13.066 7.085 -14.851 1.00 95.56 204 PHE A C 1
ATOM 1561 O O . PHE A 1 204 ? 14.153 6.649 -14.487 1.00 95.56 204 PHE A O 1
ATOM 1568 N N . ILE A 1 205 ? 12.008 7.091 -14.035 1.00 96.19 205 ILE A N 1
ATOM 1569 C CA . ILE A 1 205 ? 12.064 6.588 -12.653 1.00 96.19 205 ILE A CA 1
ATOM 1570 C C . ILE A 1 205 ? 12.390 5.086 -12.617 1.00 96.19 205 ILE A C 1
ATOM 1572 O O . ILE A 1 205 ? 13.229 4.665 -11.824 1.00 96.19 205 ILE A O 1
ATOM 1576 N N . LEU A 1 206 ? 11.780 4.276 -13.488 1.00 95.88 206 LEU A N 1
ATOM 1577 C CA . LEU A 1 206 ? 12.086 2.841 -13.590 1.00 95.88 206 LEU A CA 1
ATOM 1578 C C . LEU A 1 206 ? 13.540 2.595 -14.013 1.00 95.88 206 LEU A C 1
ATOM 1580 O O . LEU A 1 206 ? 14.171 1.660 -13.526 1.00 95.88 206 LEU A O 1
ATOM 1584 N N . PHE A 1 207 ? 14.082 3.443 -14.888 1.00 94.19 207 PHE A N 1
ATOM 1585 C CA . PHE A 1 207 ? 15.495 3.405 -15.251 1.00 94.19 207 PHE A CA 1
ATOM 1586 C C . PHE A 1 207 ? 16.396 3.765 -14.066 1.00 94.19 207 PHE A C 1
ATOM 1588 O O . PHE A 1 207 ? 17.373 3.066 -13.823 1.00 94.19 207 PHE A O 1
ATOM 1595 N N . VAL A 1 208 ? 16.040 4.782 -13.273 1.00 93.38 208 VAL A N 1
ATOM 1596 C CA . VAL A 1 208 ? 16.757 5.102 -12.026 1.00 93.38 208 VAL A CA 1
ATOM 1597 C C . VAL A 1 208 ? 16.742 3.910 -11.066 1.00 93.38 208 VAL A C 1
ATOM 1599 O O . VAL A 1 208 ? 17.788 3.576 -10.523 1.00 93.38 208 VAL A O 1
ATOM 1602 N N . PHE A 1 209 ? 15.609 3.219 -10.905 1.00 93.62 209 PHE A N 1
ATOM 1603 C CA . PHE A 1 209 ? 15.540 2.017 -10.060 1.00 93.62 209 PHE A CA 1
ATOM 1604 C C . PHE A 1 209 ? 16.463 0.918 -10.582 1.00 93.62 209 PHE A C 1
ATOM 1606 O O . PHE A 1 209 ? 17.168 0.290 -9.802 1.00 93.62 209 PHE A O 1
ATOM 1613 N N . TYR A 1 210 ? 16.486 0.706 -11.899 1.00 91.88 210 TYR A N 1
ATOM 1614 C CA . TYR A 1 210 ? 17.391 -0.256 -12.518 1.00 91.88 210 TYR A CA 1
ATOM 1615 C C . TYR A 1 210 ? 18.858 0.101 -12.263 1.00 91.88 210 TYR A C 1
ATOM 1617 O O . TYR A 1 210 ? 19.637 -0.773 -11.903 1.00 91.88 210 TYR A O 1
ATOM 1625 N N . VAL A 1 211 ? 19.240 1.374 -12.383 1.00 91.00 211 VAL A N 1
ATOM 1626 C CA . VAL A 1 211 ? 20.608 1.815 -12.082 1.00 91.00 211 VAL A CA 1
ATOM 1627 C C . VAL A 1 211 ? 20.937 1.616 -10.600 1.00 91.00 211 VAL A C 1
ATOM 1629 O O . VAL A 1 211 ? 21.989 1.070 -10.288 1.00 91.00 211 VAL A O 1
ATOM 1632 N N . CYS A 1 212 ? 20.054 2.011 -9.685 1.00 89.50 212 CYS A N 1
ATOM 1633 C CA . CYS A 1 212 ? 20.307 1.880 -8.250 1.00 89.50 212 CYS A CA 1
ATOM 1634 C C . CYS A 1 212 ? 20.374 0.423 -7.764 1.00 89.50 212 CYS A C 1
ATOM 1636 O O . CYS A 1 212 ? 21.141 0.149 -6.850 1.00 89.50 212 CYS A O 1
ATOM 1638 N N . ASP A 1 213 ? 19.599 -0.487 -8.360 1.00 87.00 213 ASP A N 1
ATOM 1639 C CA . ASP A 1 213 ? 19.444 -1.868 -7.873 1.00 87.00 213 ASP A CA 1
ATOM 1640 C C . ASP A 1 213 ? 20.264 -2.891 -8.682 1.00 87.00 213 ASP A C 1
ATOM 1642 O O . ASP A 1 213 ? 20.768 -3.867 -8.140 1.00 87.00 213 ASP A O 1
ATOM 1646 N N . ARG A 1 214 ? 20.408 -2.699 -10.002 1.00 86.62 214 ARG A N 1
ATOM 1647 C CA . ARG A 1 214 ? 21.034 -3.679 -10.919 1.00 86.62 214 ARG A CA 1
ATOM 1648 C C . ARG A 1 214 ? 22.436 -3.312 -11.369 1.00 86.62 214 ARG A C 1
ATOM 1650 O O . ARG A 1 214 ? 23.054 -4.079 -12.103 1.00 86.62 214 ARG A O 1
ATOM 1657 N N . THR A 1 215 ? 22.939 -2.149 -10.974 1.00 83.75 215 THR A N 1
ATOM 1658 C CA . THR A 1 215 ? 24.295 -1.725 -11.325 1.00 83.75 215 THR A CA 1
ATOM 1659 C C . THR A 1 215 ? 25.090 -1.405 -10.071 1.00 83.75 215 THR A C 1
ATOM 1661 O O . THR A 1 215 ? 24.552 -0.876 -9.106 1.00 83.75 215 THR A O 1
ATOM 1664 N N . ASN A 1 216 ? 26.402 -1.627 -10.122 1.00 80.88 216 ASN A N 1
ATOM 1665 C CA . ASN A 1 216 ? 27.320 -1.302 -9.026 1.00 80.88 216 ASN A CA 1
ATOM 1666 C C . ASN A 1 216 ? 27.668 0.200 -8.985 1.00 80.88 216 ASN A C 1
ATOM 1668 O O . ASN A 1 216 ? 28.778 0.574 -8.614 1.00 80.88 216 ASN A O 1
ATOM 1672 N N . THR A 1 217 ? 26.748 1.069 -9.424 1.00 84.56 217 THR A N 1
ATOM 1673 C CA . THR A 1 217 ? 26.969 2.523 -9.479 1.00 84.56 217 THR A CA 1
ATOM 1674 C C . THR A 1 217 ? 27.066 3.115 -8.074 1.00 84.56 217 THR A C 1
ATOM 1676 O O . THR A 1 217 ? 27.833 4.051 -7.854 1.00 84.56 217 THR A O 1
ATOM 1679 N N . PHE A 1 218 ? 26.306 2.571 -7.120 1.00 86.31 218 PHE A N 1
ATOM 1680 C CA . PHE A 1 218 ? 26.283 3.037 -5.738 1.00 86.31 218 PHE A CA 1
ATOM 1681 C C . PHE A 1 218 ? 26.794 1.939 -4.798 1.00 86.31 218 PHE A C 1
ATOM 1683 O O . PHE A 1 218 ? 26.405 0.783 -4.958 1.00 86.31 218 PHE A O 1
ATOM 1690 N N . PRO A 1 219 ? 27.651 2.272 -3.818 1.00 86.50 219 PRO A N 1
ATOM 1691 C CA . PRO A 1 219 ? 28.136 1.309 -2.840 1.00 86.50 219 PRO A CA 1
ATOM 1692 C C . PRO A 1 219 ? 27.018 0.831 -1.907 1.00 86.50 219 PRO A C 1
ATOM 1694 O O . PRO A 1 219 ? 26.156 1.607 -1.487 1.00 86.50 219 PRO A O 1
ATOM 1697 N N . GLU A 1 220 ? 27.082 -0.438 -1.518 1.00 86.75 220 GLU A N 1
ATOM 1698 C CA . GLU A 1 220 ? 26.197 -1.011 -0.507 1.00 86.75 220 GLU A CA 1
ATOM 1699 C C . GLU A 1 220 ? 26.694 -0.695 0.909 1.00 86.75 220 GLU A C 1
ATOM 1701 O O . GLU A 1 220 ? 27.895 -0.676 1.180 1.00 86.75 220 GLU A O 1
ATOM 1706 N N . ARG A 1 221 ? 25.763 -0.450 1.835 1.00 85.38 221 ARG A N 1
ATOM 1707 C CA . ARG A 1 221 ? 26.060 -0.147 3.243 1.00 85.38 221 ARG A CA 1
ATOM 1708 C C . ARG A 1 221 ? 25.356 -1.111 4.187 1.00 85.38 221 ARG A C 1
ATOM 1710 O O . ARG A 1 221 ? 24.239 -1.562 3.926 1.00 85.38 221 ARG A O 1
ATOM 1717 N N . THR A 1 222 ? 25.996 -1.398 5.314 1.00 87.06 222 THR A N 1
ATOM 1718 C CA . THR A 1 222 ? 25.430 -2.258 6.356 1.00 87.06 222 THR A CA 1
ATOM 1719 C C . THR A 1 222 ? 24.335 -1.530 7.140 1.00 87.06 222 THR A C 1
ATOM 1721 O O . THR A 1 222 ? 24.331 -0.306 7.290 1.00 87.06 222 THR A O 1
ATOM 1724 N N . LYS A 1 223 ? 23.362 -2.294 7.644 1.00 87.50 223 LYS A N 1
ATOM 1725 C CA . LYS A 1 223 ? 22.290 -1.769 8.501 1.00 87.50 223 LYS A CA 1
ATOM 1726 C C . LYS A 1 223 ? 22.782 -1.678 9.944 1.00 87.50 223 LYS A C 1
ATOM 1728 O O . LYS A 1 223 ? 23.313 -2.652 10.469 1.00 87.50 223 LYS A O 1
ATOM 1733 N N . SER A 1 224 ? 22.537 -0.547 10.603 1.00 85.88 224 SER A N 1
ATOM 1734 C CA . SER A 1 224 ? 22.865 -0.331 12.018 1.00 85.88 224 SER A CA 1
ATOM 1735 C C . SER A 1 224 ? 21.605 0.004 12.811 1.00 85.88 224 SER A C 1
ATOM 1737 O O . SER A 1 224 ? 20.901 0.945 12.461 1.00 85.88 224 SER A O 1
ATOM 1739 N N . TYR A 1 225 ? 21.304 -0.755 13.867 1.00 88.56 225 TYR A N 1
ATOM 1740 C CA . TYR A 1 225 ? 20.134 -0.522 14.718 1.00 88.56 225 TYR A CA 1
ATOM 1741 C C . TYR A 1 225 ? 20.541 0.092 16.053 1.00 88.56 225 TYR A C 1
ATOM 1743 O O . TYR A 1 225 ? 21.342 -0.474 16.792 1.00 88.56 225 TYR A O 1
ATOM 1751 N N . SER A 1 226 ? 19.905 1.207 16.403 1.00 91.19 226 SER A N 1
ATOM 1752 C CA . SER A 1 226 ? 19.864 1.718 17.769 1.00 91.19 226 SER A CA 1
ATOM 1753 C C . SER A 1 226 ? 18.416 2.015 18.127 1.00 91.19 226 SER A C 1
ATOM 1755 O O . SER A 1 226 ? 17.747 2.792 17.441 1.00 91.19 226 SER A O 1
ATOM 1757 N N . ARG A 1 227 ? 17.932 1.394 19.206 1.00 91.31 227 ARG A N 1
ATOM 1758 C CA . ARG A 1 227 ? 16.562 1.575 19.699 1.00 91.31 227 ARG A CA 1
ATOM 1759 C C . ARG A 1 227 ? 16.279 3.034 20.047 1.00 91.31 227 ARG A C 1
ATOM 1761 O O . ARG A 1 227 ? 15.235 3.563 19.676 1.00 91.31 227 ARG A O 1
ATOM 1768 N N . ASP A 1 228 ? 17.221 3.689 20.715 1.00 92.31 228 ASP A N 1
ATOM 1769 C CA . ASP A 1 228 ? 17.051 5.070 21.166 1.00 92.31 228 ASP A CA 1
ATOM 1770 C C . ASP A 1 228 ? 16.994 6.020 19.968 1.00 92.31 228 ASP A C 1
ATOM 1772 O O . ASP A 1 228 ? 16.131 6.894 19.912 1.00 92.31 228 ASP A O 1
ATOM 1776 N N . PHE A 1 229 ? 17.838 5.792 18.956 1.00 90.31 229 PHE A N 1
ATOM 1777 C CA . PHE A 1 229 ? 17.814 6.569 17.717 1.00 90.31 229 PHE A CA 1
ATOM 1778 C C . PHE A 1 229 ? 16.530 6.334 16.910 1.00 90.31 229 PHE A C 1
ATOM 1780 O O . PHE A 1 229 ? 15.918 7.287 16.427 1.00 90.31 229 PHE A O 1
ATOM 1787 N N . PHE A 1 230 ? 16.080 5.080 16.813 1.00 91.88 230 PHE A N 1
ATOM 1788 C CA . PHE A 1 230 ? 14.825 4.711 16.156 1.00 91.88 230 PHE A CA 1
ATOM 1789 C C . PHE A 1 230 ? 13.625 5.437 16.781 1.00 91.88 230 PHE A C 1
ATOM 1791 O O . PHE A 1 230 ? 12.830 6.063 16.073 1.00 91.88 230 PHE A O 1
ATOM 1798 N N . ILE A 1 231 ? 13.510 5.384 18.113 1.00 92.69 231 ILE A N 1
ATOM 1799 C CA . ILE A 1 231 ? 12.429 6.045 18.851 1.00 92.69 231 ILE A CA 1
ATOM 1800 C C . ILE A 1 231 ? 12.558 7.563 18.722 1.00 92.69 231 ILE A C 1
ATOM 1802 O O . ILE A 1 231 ? 11.552 8.227 18.477 1.00 92.69 231 ILE A O 1
ATOM 1806 N N . ALA A 1 232 ? 13.774 8.110 18.827 1.00 93.88 232 ALA A N 1
ATOM 1807 C CA . ALA A 1 232 ? 14.016 9.541 18.689 1.00 93.88 232 ALA A CA 1
ATOM 1808 C C . ALA A 1 232 ? 13.528 10.068 17.334 1.00 93.88 232 ALA A C 1
ATOM 1810 O O . ALA A 1 232 ? 12.764 11.027 17.314 1.00 93.88 232 ALA A O 1
ATOM 1811 N N . ILE A 1 233 ? 13.863 9.410 16.216 1.00 93.38 233 ILE A N 1
ATOM 1812 C CA . ILE A 1 233 ? 13.394 9.823 14.880 1.00 93.38 233 ILE A CA 1
ATOM 1813 C C . ILE A 1 233 ? 11.863 9.874 14.827 1.00 93.38 233 ILE A C 1
ATOM 1815 O O . ILE A 1 233 ? 11.287 10.873 14.387 1.00 93.38 233 ILE A O 1
ATOM 1819 N N . PHE A 1 234 ? 11.194 8.809 15.276 1.00 93.88 234 PHE A N 1
ATOM 1820 C CA . PHE A 1 234 ? 9.737 8.735 15.203 1.00 93.88 234 PHE A CA 1
ATOM 1821 C C . PHE A 1 234 ? 9.058 9.761 16.118 1.00 93.88 234 PHE A C 1
ATOM 1823 O O . PHE A 1 234 ? 8.127 10.445 15.691 1.00 93.88 234 PHE A O 1
ATOM 1830 N N . VAL A 1 235 ? 9.540 9.912 17.355 1.00 94.75 235 VAL A N 1
ATOM 1831 C CA . VAL A 1 235 ? 9.006 10.881 18.322 1.00 94.75 235 VAL A CA 1
ATOM 1832 C C . VAL A 1 235 ? 9.252 12.309 17.853 1.00 94.75 235 VAL A C 1
ATOM 1834 O O . VAL A 1 235 ? 8.339 13.125 17.940 1.00 94.75 235 VAL A O 1
ATOM 1837 N N . THR A 1 236 ? 10.427 12.621 17.303 1.00 93.50 236 THR A N 1
ATOM 1838 C CA . THR A 1 236 ? 10.714 13.943 16.732 1.00 93.50 236 THR A CA 1
ATOM 1839 C C . THR A 1 236 ? 9.782 14.250 15.563 1.00 93.50 236 THR A C 1
ATOM 1841 O O . THR A 1 236 ? 9.212 15.340 15.517 1.00 93.50 236 THR A O 1
ATOM 1844 N N . LEU A 1 237 ? 9.555 13.292 14.657 1.00 93.44 237 LEU A N 1
ATOM 1845 C CA . LEU A 1 237 ? 8.612 13.467 13.550 1.00 93.44 237 LEU A CA 1
ATOM 1846 C C . LEU A 1 237 ? 7.173 13.662 14.051 1.00 93.44 237 LEU A C 1
ATOM 1848 O O . LEU A 1 237 ? 6.463 14.536 13.554 1.00 93.44 237 LEU A O 1
ATOM 1852 N N . ALA A 1 238 ? 6.749 12.888 15.053 1.00 93.38 238 ALA A N 1
ATOM 1853 C CA . ALA A 1 238 ? 5.428 13.017 15.657 1.00 93.38 238 ALA A CA 1
ATOM 1854 C C . ALA A 1 238 ? 5.260 14.360 16.388 1.00 93.38 238 ALA A C 1
ATOM 1856 O O . ALA A 1 238 ? 4.242 15.023 16.212 1.00 93.38 238 ALA A O 1
ATOM 1857 N N . ALA A 1 239 ? 6.264 14.798 17.150 1.00 94.06 239 ALA A N 1
ATOM 1858 C CA . ALA A 1 239 ? 6.263 16.078 17.855 1.00 94.06 239 ALA A CA 1
ATOM 1859 C C . ALA A 1 239 ? 6.212 17.258 16.876 1.00 94.06 239 ALA A C 1
ATOM 1861 O O . ALA A 1 239 ? 5.383 18.155 17.038 1.00 94.06 239 ALA A O 1
ATOM 1862 N N . TYR A 1 240 ? 7.028 17.220 15.818 1.00 93.69 240 TYR A N 1
ATOM 1863 C CA . TYR A 1 240 ? 6.967 18.193 14.728 1.00 93.69 240 TYR A CA 1
ATOM 1864 C C . TYR A 1 240 ? 5.587 18.193 14.056 1.00 93.69 240 TYR A C 1
ATOM 1866 O O . TYR A 1 240 ? 4.989 19.250 13.848 1.00 93.69 240 TYR A O 1
ATOM 1874 N N . GLY A 1 241 ? 5.042 17.006 13.780 1.00 91.12 241 GLY A N 1
ATOM 1875 C CA . GLY A 1 241 ? 3.710 16.836 13.212 1.00 91.12 241 GLY A CA 1
ATOM 1876 C C . GLY A 1 241 ? 2.612 17.459 14.077 1.00 91.12 241 GLY A C 1
ATOM 1877 O O . GLY A 1 241 ? 1.772 18.191 13.549 1.00 91.12 241 GLY A O 1
ATOM 1878 N N . CYS A 1 242 ? 2.646 17.225 15.390 1.00 91.00 242 CYS A N 1
ATOM 1879 C CA . CYS A 1 242 ? 1.719 17.803 16.362 1.00 91.00 242 CYS A CA 1
ATOM 1880 C C . CYS A 1 242 ? 1.849 19.326 16.472 1.00 91.00 242 CYS A C 1
ATOM 1882 O O . CYS A 1 242 ? 0.836 20.010 16.579 1.00 91.00 242 CYS A O 1
ATOM 1884 N N . TYR A 1 243 ? 3.072 19.859 16.450 1.00 91.25 243 TYR A N 1
ATOM 1885 C CA . TYR A 1 243 ? 3.306 21.294 16.606 1.00 91.25 243 TYR A CA 1
ATOM 1886 C C . TYR A 1 243 ? 2.934 22.084 15.344 1.00 91.25 243 TYR A C 1
ATOM 1888 O O . TYR A 1 243 ? 2.238 23.091 15.426 1.00 91.25 243 TYR A O 1
ATOM 1896 N N . GLN A 1 244 ? 3.365 21.611 14.171 1.00 91.31 244 GLN A N 1
ATOM 1897 C CA . GLN A 1 244 ? 3.305 22.390 12.932 1.00 91.31 244 GLN A CA 1
ATOM 1898 C C . GLN A 1 244 ? 2.142 22.001 12.011 1.00 91.31 244 GLN A C 1
ATOM 1900 O O . GLN A 1 244 ? 1.718 22.796 11.171 1.00 91.31 244 GLN A O 1
ATOM 1905 N N . THR A 1 245 ? 1.642 20.765 12.106 1.00 90.94 245 THR A N 1
ATOM 1906 C CA . THR A 1 245 ? 0.750 20.192 11.081 1.00 90.94 245 THR A CA 1
ATOM 1907 C C . THR A 1 245 ? -0.570 19.652 11.627 1.00 90.94 245 THR A C 1
ATOM 1909 O O . THR A 1 245 ? -1.323 19.017 10.886 1.00 90.94 245 THR A O 1
ATOM 1912 N N . LEU A 1 246 ? -0.876 19.901 12.902 1.00 91.88 246 LEU A N 1
ATOM 1913 C CA . LEU A 1 246 ? -2.153 19.522 13.493 1.00 91.88 246 LEU A CA 1
ATOM 1914 C C . LEU A 1 246 ? -3.281 20.335 12.853 1.00 91.88 246 LEU A C 1
ATOM 1916 O O . LEU A 1 246 ? -3.245 21.565 12.823 1.00 91.88 246 LEU A O 1
ATOM 1920 N N . ARG A 1 247 ? -4.288 19.643 12.320 1.00 91.00 247 ARG A N 1
ATOM 1921 C CA . ARG A 1 247 ? -5.441 20.269 11.666 1.00 91.00 247 ARG A CA 1
ATOM 1922 C C . ARG A 1 247 ? -6.740 19.700 12.206 1.00 91.00 247 ARG A C 1
ATOM 1924 O O . ARG A 1 247 ? -6.799 18.550 12.642 1.00 91.00 247 ARG A O 1
ATOM 1931 N N . GLN A 1 248 ? -7.783 20.522 12.158 1.00 89.25 248 GLN A N 1
ATOM 1932 C CA . GLN A 1 248 ? -9.135 20.094 12.476 1.00 89.25 248 GLN A CA 1
ATOM 1933 C C . GLN A 1 248 ? -9.761 19.400 11.261 1.00 89.25 248 GLN A C 1
ATOM 1935 O O . GLN A 1 248 ? -9.673 19.891 10.134 1.00 89.25 248 GLN A O 1
ATOM 1940 N N . SER A 1 249 ? -10.393 18.255 11.497 1.00 84.38 249 SER A N 1
ATOM 1941 C CA . SER A 1 249 ? -11.106 17.494 10.484 1.00 84.38 249 SER A CA 1
ATOM 1942 C C . SER A 1 249 ? -12.442 18.131 10.128 1.00 84.38 249 SER A C 1
ATOM 1944 O O . SER A 1 249 ? -13.122 18.725 10.966 1.00 84.38 249 SER A O 1
ATOM 1946 N N . LYS A 1 250 ? -12.860 17.933 8.875 1.00 82.19 250 LYS A N 1
ATOM 1947 C CA . LYS A 1 250 ? -14.172 18.364 8.368 1.00 82.19 250 LYS A CA 1
ATOM 1948 C C . LYS A 1 250 ? -15.338 17.597 8.995 1.00 82.19 250 LYS A C 1
ATOM 1950 O O . LYS A 1 250 ? -16.487 18.007 8.851 1.00 82.19 250 LYS A O 1
ATOM 1955 N N . THR A 1 251 ? -15.088 16.444 9.617 1.00 83.19 251 THR A N 1
ATOM 1956 C CA . THR A 1 251 ? -16.138 15.603 10.203 1.00 83.19 251 THR A CA 1
ATOM 1957 C C . THR A 1 251 ? -15.621 14.904 11.457 1.00 83.19 251 THR A C 1
ATOM 1959 O O . THR A 1 251 ? -14.532 14.340 11.456 1.00 83.19 251 THR A O 1
ATOM 1962 N N . SER A 1 252 ? -16.430 14.883 12.516 1.00 80.94 252 SER A N 1
ATOM 1963 C CA . SER A 1 252 ? -16.135 14.209 13.792 1.00 80.94 252 SER A CA 1
ATOM 1964 C C . SER A 1 252 ? -16.604 12.746 13.850 1.00 80.94 252 SER A C 1
ATOM 1966 O O . SER A 1 252 ? -16.589 12.125 14.917 1.00 80.94 252 SER A O 1
ATOM 1968 N N . ALA A 1 253 ? -17.035 12.198 12.709 1.00 85.25 253 ALA A N 1
ATOM 1969 C CA . ALA A 1 253 ? -17.450 10.809 12.574 1.00 85.25 253 ALA A CA 1
ATOM 1970 C C . ALA A 1 253 ? -16.252 9.879 12.819 1.00 85.25 253 ALA A C 1
ATOM 1972 O O . ALA A 1 253 ? -15.138 10.190 12.384 1.00 85.25 253 ALA A O 1
ATOM 1973 N N . PRO A 1 254 ? -16.455 8.748 13.513 1.00 86.56 254 PRO A N 1
ATOM 1974 C CA . PRO A 1 254 ? -15.369 7.833 13.802 1.00 86.56 254 PRO A CA 1
ATOM 1975 C C . PRO A 1 254 ? -14.816 7.202 12.526 1.00 86.56 254 PRO A C 1
ATOM 1977 O O . PRO A 1 254 ? -15.584 6.825 11.636 1.00 86.56 254 PRO A O 1
ATOM 1980 N N . LEU A 1 255 ? -13.492 7.021 12.484 1.00 85.94 255 LEU A N 1
ATOM 1981 C CA . LEU A 1 255 ? -12.771 6.519 11.307 1.00 85.94 255 LEU A CA 1
ATOM 1982 C C . LEU A 1 255 ? -12.989 7.404 10.076 1.00 85.94 255 LEU A C 1
ATOM 1984 O O . LEU A 1 255 ? -13.203 6.903 8.975 1.00 85.94 255 LEU A O 1
ATOM 1988 N N . ASN A 1 256 ? -12.938 8.726 10.243 1.00 86.12 256 ASN A N 1
ATOM 1989 C CA . ASN A 1 256 ? -12.998 9.622 9.095 1.00 86.12 256 ASN A CA 1
ATOM 1990 C C . ASN A 1 256 ? -11.787 9.406 8.158 1.00 86.12 256 ASN A C 1
ATOM 1992 O O . ASN A 1 256 ? -10.771 8.801 8.517 1.00 86.12 256 ASN A O 1
ATOM 1996 N N . ARG A 1 257 ? -11.894 9.919 6.929 1.00 83.44 257 ARG A N 1
ATOM 1997 C CA . ARG A 1 257 ? -10.849 9.783 5.908 1.00 83.44 257 ARG A CA 1
ATOM 1998 C C . ARG A 1 257 ? -9.475 10.213 6.420 1.00 83.44 257 ARG A C 1
ATOM 2000 O O . ARG A 1 257 ? -8.526 9.443 6.328 1.00 83.44 257 ARG A O 1
ATOM 2007 N N . GLU A 1 258 ? -9.388 11.418 6.965 1.00 89.44 258 GLU A N 1
ATOM 2008 C CA . GLU A 1 258 ? -8.128 12.027 7.399 1.00 89.44 258 GLU A CA 1
ATOM 2009 C C . GLU A 1 258 ? -7.469 11.229 8.531 1.00 89.44 258 GLU A C 1
ATOM 2011 O O . GLU A 1 258 ? -6.260 11.025 8.500 1.00 89.44 258 GLU A O 1
ATOM 2016 N N . GLN A 1 259 ? -8.256 10.676 9.454 1.00 90.19 259 GLN A N 1
ATOM 2017 C CA . GLN A 1 259 ? -7.790 9.773 10.503 1.00 90.19 259 GLN A CA 1
ATOM 2018 C C . GLN A 1 259 ? -7.304 8.435 9.951 1.00 90.19 259 GLN A C 1
ATOM 2020 O O . GLN A 1 259 ? -6.311 7.903 10.436 1.00 90.19 259 GLN A O 1
ATOM 2025 N N . THR A 1 260 ? -7.988 7.859 8.958 1.00 91.06 260 THR A N 1
ATOM 2026 C CA . THR A 1 260 ? -7.517 6.605 8.348 1.00 91.06 260 THR A CA 1
ATOM 2027 C C . THR A 1 260 ? -6.243 6.800 7.531 1.00 91.06 260 THR A C 1
ATOM 2029 O O . THR A 1 260 ? -5.372 5.936 7.559 1.00 91.06 260 THR A O 1
ATOM 2032 N N . GLU A 1 261 ? -6.091 7.939 6.852 1.00 91.69 261 GLU A N 1
ATOM 2033 C CA . GLU A 1 261 ? -4.845 8.305 6.171 1.00 91.69 261 GLU A CA 1
ATOM 2034 C C . GLU A 1 261 ? -3.717 8.572 7.172 1.00 91.69 261 GLU A C 1
ATOM 2036 O O . GLU A 1 261 ? -2.629 8.030 7.017 1.00 91.69 261 GLU A O 1
ATOM 2041 N N . GLU A 1 262 ? -3.980 9.319 8.245 1.00 94.50 262 GLU A N 1
ATOM 2042 C CA . GLU A 1 262 ? -3.040 9.495 9.357 1.00 94.50 262 GLU A CA 1
ATOM 2043 C C . GLU A 1 262 ? -2.608 8.142 9.939 1.00 94.50 262 GLU A C 1
ATOM 2045 O O . GLU A 1 262 ? -1.414 7.915 10.138 1.00 94.50 262 GLU A O 1
ATOM 2050 N N . TRP A 1 263 ? -3.564 7.230 10.160 1.00 94.81 263 TRP A N 1
ATOM 2051 C CA . TRP A 1 263 ? -3.302 5.890 10.680 1.00 94.81 263 TRP A CA 1
ATOM 2052 C C . TRP A 1 263 ? -2.358 5.099 9.774 1.00 94.81 263 TRP A C 1
ATOM 2054 O O . TRP A 1 263 ? -1.332 4.594 10.233 1.00 94.81 263 TRP A O 1
ATOM 2064 N N . LYS A 1 264 ? -2.656 5.063 8.473 1.00 93.94 264 LYS A N 1
ATOM 2065 C CA . LYS A 1 264 ? -1.759 4.470 7.476 1.00 93.94 264 LYS A CA 1
ATOM 2066 C C . LYS A 1 264 ? -0.388 5.140 7.489 1.00 93.94 264 LYS A C 1
ATOM 2068 O O . LYS A 1 264 ? 0.621 4.452 7.431 1.00 93.94 264 LYS A O 1
ATOM 2073 N N . GLY A 1 265 ? -0.339 6.462 7.601 1.00 94.81 265 GLY A N 1
ATOM 2074 C CA . GLY A 1 265 ? 0.893 7.237 7.552 1.00 94.81 265 GLY A CA 1
ATOM 2075 C C . GLY A 1 265 ? 1.891 6.909 8.646 1.00 94.81 265 GLY A C 1
ATOM 2076 O O . GLY A 1 265 ? 3.037 6.584 8.344 1.00 94.81 265 GLY A O 1
ATOM 2077 N N . TRP A 1 266 ? 1.479 6.973 9.913 1.00 95.56 266 TRP A N 1
ATOM 2078 C CA . TRP A 1 266 ? 2.408 6.683 11.010 1.00 95.56 266 TRP A CA 1
ATOM 2079 C C . TRP A 1 266 ? 2.809 5.201 11.031 1.00 95.56 266 TRP A C 1
ATOM 2081 O O . TRP A 1 266 ? 3.973 4.892 11.299 1.00 95.56 266 TRP A O 1
ATOM 2091 N N . MET A 1 267 ? 1.888 4.290 10.679 1.00 95.19 267 MET A N 1
ATOM 2092 C CA . MET A 1 267 ? 2.208 2.869 10.504 1.00 95.19 267 MET A CA 1
ATOM 2093 C C . MET A 1 267 ? 3.242 2.674 9.400 1.00 95.19 267 MET A C 1
ATOM 2095 O O . MET A 1 267 ? 4.189 1.912 9.581 1.00 95.19 267 MET A O 1
ATOM 2099 N N . GLN A 1 268 ? 3.086 3.383 8.279 1.00 94.19 268 GLN A N 1
ATOM 2100 C CA . GLN A 1 268 ? 4.016 3.328 7.160 1.00 94.19 268 GLN A CA 1
ATOM 2101 C C . GLN A 1 268 ? 5.400 3.824 7.560 1.00 94.19 268 GLN A C 1
ATOM 2103 O O . GLN A 1 268 ? 6.383 3.169 7.241 1.00 94.19 268 GLN A O 1
ATOM 2108 N N . VAL A 1 269 ? 5.500 4.933 8.296 1.00 95.00 269 VAL A N 1
ATOM 2109 C CA . VAL A 1 269 ? 6.798 5.432 8.774 1.00 95.00 269 VAL A CA 1
ATOM 2110 C C . VAL A 1 269 ? 7.505 4.376 9.628 1.00 95.00 269 VAL A C 1
ATOM 2112 O O . VAL A 1 269 ? 8.660 4.056 9.359 1.00 95.00 269 VAL A O 1
ATOM 2115 N N . LEU A 1 270 ? 6.822 3.776 10.607 1.00 94.62 270 LEU A N 1
ATOM 2116 C CA . LEU A 1 270 ? 7.420 2.725 11.441 1.00 94.62 270 LEU A CA 1
ATOM 2117 C C . LEU A 1 270 ? 7.772 1.466 10.638 1.00 94.62 270 LEU A C 1
ATOM 2119 O O . LEU A 1 270 ? 8.831 0.878 10.853 1.00 94.62 270 LEU A O 1
ATOM 2123 N N . PHE A 1 271 ? 6.913 1.072 9.695 1.00 92.12 271 PHE A N 1
ATOM 2124 C CA . PHE A 1 271 ? 7.157 -0.041 8.778 1.00 92.12 271 PHE A CA 1
ATOM 2125 C C . PHE A 1 271 ? 8.418 0.177 7.939 1.00 92.12 271 PHE A C 1
ATOM 2127 O O . PHE A 1 271 ? 9.205 -0.745 7.743 1.00 92.12 271 PHE A O 1
ATOM 2134 N N . LEU A 1 272 ? 8.629 1.396 7.460 1.00 92.00 272 LEU A N 1
ATOM 2135 C CA . LEU A 1 272 ? 9.804 1.774 6.689 1.00 92.00 272 LEU A CA 1
ATOM 2136 C C . LEU A 1 272 ? 11.064 1.760 7.568 1.00 92.00 272 LEU A C 1
ATOM 2138 O O . LEU A 1 272 ? 12.029 1.062 7.251 1.00 92.00 272 LEU A O 1
ATOM 2142 N N . LEU A 1 273 ? 11.043 2.445 8.714 1.00 92.50 273 LEU A N 1
ATOM 2143 C CA . LEU A 1 273 ? 12.188 2.480 9.633 1.00 92.50 273 LEU A CA 1
ATOM 2144 C C . LEU A 1 273 ? 12.585 1.073 10.113 1.00 92.50 273 LEU A C 1
ATOM 2146 O O . LEU A 1 273 ? 13.774 0.792 10.268 1.00 92.50 273 LEU A O 1
ATOM 2150 N N . TYR A 1 274 ? 11.613 0.171 10.290 1.00 91.44 274 TYR A N 1
ATOM 2151 C CA . TYR A 1 274 ? 11.865 -1.240 10.589 1.00 91.44 274 TYR A CA 1
ATOM 2152 C C . TYR A 1 274 ? 12.762 -1.916 9.541 1.00 91.44 274 TYR A C 1
ATOM 2154 O O . TYR A 1 274 ? 13.725 -2.590 9.912 1.00 91.44 274 TYR A O 1
ATOM 2162 N N . HIS A 1 275 ? 12.478 -1.729 8.247 1.00 89.69 275 HIS A N 1
ATOM 2163 C CA . HIS A 1 275 ? 13.254 -2.342 7.163 1.00 89.69 275 HIS A CA 1
ATOM 2164 C C . HIS A 1 275 ? 14.633 -1.706 6.994 1.00 89.69 275 HIS A C 1
ATOM 2166 O O . HIS A 1 275 ? 15.602 -2.426 6.722 1.00 89.69 275 HIS A O 1
ATOM 2172 N N . TYR A 1 276 ? 14.723 -0.385 7.180 1.00 89.69 276 TYR A N 1
ATOM 2173 C CA . TYR A 1 276 ? 15.980 0.354 7.082 1.00 89.69 276 TYR A CA 1
ATOM 2174 C C . TYR A 1 276 ? 16.949 -0.042 8.198 1.00 89.69 276 TYR A C 1
ATOM 2176 O O . TYR A 1 276 ? 18.080 -0.436 7.928 1.00 89.69 276 TYR A O 1
ATOM 2184 N N . PHE A 1 277 ? 16.494 -0.024 9.452 1.00 89.00 277 PHE A N 1
ATOM 2185 C CA . PHE A 1 277 ? 17.356 -0.320 10.596 1.00 89.00 277 PHE A CA 1
ATOM 2186 C C . PHE A 1 277 ? 17.404 -1.805 10.981 1.00 89.00 277 PHE A C 1
ATOM 2188 O O . PHE A 1 277 ? 18.179 -2.161 11.856 1.00 89.00 277 PHE A O 1
ATOM 2195 N N . LYS A 1 278 ? 16.611 -2.690 10.356 1.00 87.12 278 LYS A N 1
ATOM 2196 C CA . LYS A 1 278 ? 16.506 -4.121 10.727 1.00 87.12 278 LYS A CA 1
ATOM 2197 C C . LYS A 1 278 ? 16.078 -4.313 12.197 1.00 87.12 278 LYS A C 1
ATOM 2199 O O . LYS A 1 278 ? 16.609 -5.160 12.912 1.00 87.12 278 LYS A O 1
ATOM 2204 N N . ALA A 1 279 ? 15.094 -3.532 12.646 1.00 85.75 279 ALA A N 1
ATOM 2205 C CA . ALA A 1 279 ? 14.633 -3.488 14.038 1.00 85.75 279 ALA A CA 1
ATOM 2206 C C . ALA A 1 279 ? 13.791 -4.726 14.426 1.00 85.75 279 ALA A C 1
ATOM 2208 O O . ALA A 1 279 ? 12.566 -4.658 14.526 1.00 85.75 279 ALA A O 1
ATOM 2209 N N . SER A 1 280 ? 14.424 -5.883 14.636 1.00 83.19 280 SER A N 1
ATOM 2210 C CA . SER A 1 280 ? 13.738 -7.164 14.897 1.00 83.19 280 SER A CA 1
ATOM 2211 C C . SER A 1 280 ? 12.773 -7.137 16.093 1.00 83.19 280 SER A C 1
ATOM 2213 O O . SER A 1 280 ? 11.760 -7.835 16.061 1.00 83.19 280 SER A O 1
ATOM 2215 N N . GLU A 1 281 ? 13.036 -6.295 17.095 1.00 85.75 281 GLU A N 1
ATOM 2216 C CA . GLU A 1 281 ? 12.236 -6.136 18.320 1.00 85.75 281 GLU A CA 1
ATOM 2217 C C . GLU A 1 281 ? 10.769 -5.767 18.053 1.00 85.75 281 GLU A C 1
ATOM 2219 O O . GLU A 1 281 ? 9.872 -6.212 18.767 1.00 85.75 281 GLU A O 1
ATOM 2224 N N . ILE A 1 282 ? 10.499 -4.979 17.008 1.00 88.88 282 ILE A N 1
ATOM 2225 C CA . ILE A 1 282 ? 9.144 -4.502 16.688 1.00 88.88 282 ILE A CA 1
ATOM 2226 C C . ILE A 1 282 ? 8.436 -5.371 15.643 1.00 88.88 282 ILE A C 1
ATOM 2228 O O . ILE A 1 28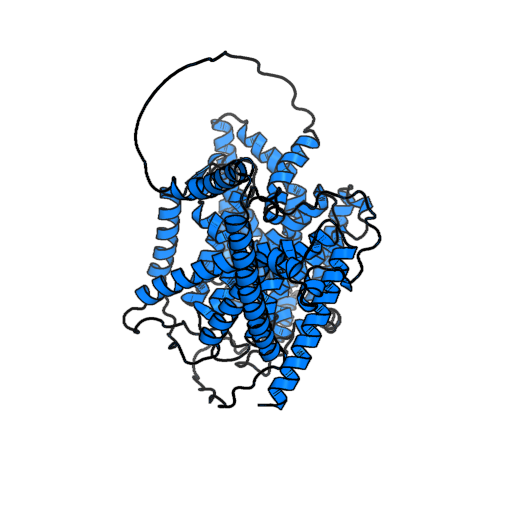2 ? 7.384 -4.987 15.134 1.00 88.88 282 ILE A O 1
ATOM 2232 N N . TYR A 1 283 ? 8.973 -6.554 15.320 1.00 91.19 283 TYR A N 1
ATOM 2233 C CA . TYR A 1 283 ? 8.392 -7.451 14.314 1.00 91.19 283 TYR A CA 1
ATOM 2234 C C . TYR A 1 283 ? 6.903 -7.741 14.565 1.00 91.19 283 TYR A C 1
ATOM 2236 O O . TYR A 1 283 ? 6.091 -7.648 13.641 1.00 91.19 283 TYR A O 1
ATOM 2244 N N . ASN A 1 284 ? 6.528 -8.035 15.815 1.00 93.06 284 ASN A N 1
ATOM 2245 C CA . ASN A 1 284 ? 5.139 -8.329 16.171 1.00 93.06 284 ASN A CA 1
ATOM 2246 C C . ASN A 1 284 ? 4.231 -7.109 15.921 1.00 93.06 284 ASN A C 1
ATOM 2248 O O . ASN A 1 284 ? 3.122 -7.270 15.417 1.00 93.06 284 ASN A O 1
ATOM 2252 N N . ALA A 1 285 ? 4.713 -5.882 16.161 1.00 93.06 285 ALA A N 1
ATOM 2253 C CA . ALA A 1 285 ? 3.984 -4.659 15.813 1.00 93.06 285 ALA A CA 1
ATOM 2254 C C . ALA A 1 285 ? 3.833 -4.487 14.294 1.00 93.06 285 ALA A C 1
ATOM 2256 O O . ALA A 1 285 ? 2.733 -4.211 13.818 1.00 93.06 285 ALA A O 1
ATOM 2257 N N . ILE A 1 286 ? 4.894 -4.732 13.517 1.00 92.81 286 ILE A N 1
ATOM 2258 C CA . ILE A 1 286 ? 4.839 -4.684 12.047 1.00 92.81 286 ILE A CA 1
ATOM 2259 C C . ILE A 1 286 ? 3.808 -5.671 11.492 1.00 92.81 286 ILE A C 1
ATOM 2261 O O . ILE A 1 286 ? 3.062 -5.343 10.568 1.00 92.81 286 ILE A O 1
ATOM 2265 N N . ARG A 1 287 ? 3.702 -6.862 12.084 1.00 93.56 287 ARG A N 1
ATOM 2266 C CA . ARG A 1 287 ? 2.661 -7.829 11.721 1.00 93.56 287 ARG A CA 1
ATOM 2267 C C . ARG A 1 287 ? 1.253 -7.305 11.995 1.00 93.56 287 ARG A C 1
ATOM 2269 O O . ARG A 1 287 ? 0.386 -7.462 11.141 1.00 93.56 287 ARG A O 1
ATOM 2276 N N . ILE A 1 288 ? 1.022 -6.633 13.123 1.00 95.62 288 ILE A N 1
ATOM 2277 C CA . ILE A 1 288 ? -0.266 -5.969 13.404 1.00 95.62 288 ILE A CA 1
ATOM 2278 C C . ILE A 1 288 ? -0.545 -4.860 12.382 1.00 95.62 288 ILE A C 1
ATOM 2280 O O . ILE A 1 288 ? -1.687 -4.702 11.961 1.00 95.62 288 ILE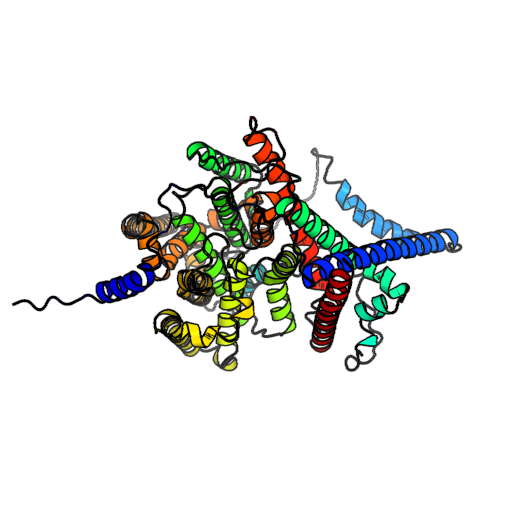 A O 1
ATOM 2284 N N . PHE A 1 289 ? 0.472 -4.109 11.950 1.00 95.00 289 PHE A N 1
ATOM 2285 C CA . PHE A 1 289 ? 0.312 -3.057 10.939 1.00 95.00 289 PHE A CA 1
ATOM 2286 C C . PHE A 1 289 ? -0.131 -3.630 9.590 1.00 95.00 289 PHE A C 1
ATOM 2288 O O . PHE A 1 289 ? -1.060 -3.107 8.977 1.00 95.00 289 PHE A O 1
ATOM 2295 N N . ILE A 1 290 ? 0.469 -4.740 9.151 1.00 92.62 290 ILE A N 1
ATOM 2296 C CA . ILE A 1 290 ? 0.036 -5.440 7.932 1.00 92.62 290 ILE A CA 1
ATOM 2297 C C . ILE A 1 290 ? -1.412 -5.926 8.087 1.00 92.62 290 ILE A C 1
ATOM 2299 O O . ILE A 1 290 ? -2.245 -5.655 7.220 1.00 92.62 290 ILE A O 1
ATOM 2303 N N . ALA A 1 291 ? -1.750 -6.531 9.228 1.00 95.50 291 ALA A N 1
ATOM 2304 C CA . ALA A 1 291 ? -3.120 -6.946 9.518 1.00 95.50 291 ALA A CA 1
ATOM 2305 C C . ALA A 1 291 ? -4.106 -5.762 9.501 1.00 95.50 291 ALA A C 1
ATOM 2307 O O . ALA A 1 291 ? -5.222 -5.895 9.003 1.00 95.50 291 ALA A O 1
ATOM 2308 N N . ALA A 1 292 ? -3.701 -4.582 9.981 1.00 96.06 292 ALA A N 1
ATOM 2309 C CA . ALA A 1 292 ? -4.504 -3.363 9.930 1.00 96.06 292 ALA A CA 1
ATOM 2310 C C . ALA A 1 292 ? -4.723 -2.858 8.491 1.00 96.06 292 ALA A C 1
ATOM 2312 O O . ALA A 1 292 ? -5.834 -2.445 8.155 1.00 96.06 292 ALA A O 1
ATOM 2313 N N . TYR A 1 293 ? -3.726 -2.952 7.607 1.00 94.12 293 TYR A N 1
ATOM 2314 C CA . TYR A 1 293 ? -3.904 -2.655 6.180 1.00 94.12 293 TYR A CA 1
ATOM 2315 C C . TYR A 1 293 ? -4.884 -3.629 5.499 1.00 94.12 293 TYR A C 1
ATOM 2317 O O . TYR A 1 293 ? -5.758 -3.218 4.722 1.00 94.12 293 TYR A O 1
ATOM 2325 N N . VAL A 1 294 ? -4.797 -4.921 5.819 1.00 94.19 294 VAL A N 1
ATOM 2326 C CA . VAL A 1 294 ? -5.733 -5.937 5.313 1.00 94.19 294 VAL A CA 1
ATOM 2327 C C . VAL A 1 294 ? -7.141 -5.723 5.885 1.00 94.19 294 VAL A C 1
ATOM 2329 O O . VAL A 1 294 ? -8.132 -5.795 5.154 1.00 94.19 294 VAL A O 1
ATOM 2332 N N . TRP A 1 295 ? -7.249 -5.358 7.163 1.00 96.31 295 TRP A N 1
ATOM 2333 C CA . TRP A 1 295 ? -8.506 -4.959 7.797 1.00 96.31 295 TRP A CA 1
ATOM 2334 C C . TRP A 1 295 ? -9.142 -3.764 7.082 1.00 96.31 295 TRP A C 1
ATOM 2336 O O . TRP A 1 295 ? -10.321 -3.814 6.735 1.00 96.31 295 TRP A O 1
ATOM 2346 N N . MET A 1 296 ? -8.354 -2.725 6.785 1.00 93.06 296 MET A N 1
ATOM 2347 C CA . MET A 1 296 ? -8.795 -1.549 6.029 1.00 93.06 296 MET A CA 1
ATOM 2348 C C . MET A 1 296 ? -9.297 -1.920 4.632 1.00 93.06 296 MET A C 1
ATOM 2350 O O . MET A 1 296 ? -10.250 -1.319 4.141 1.00 93.06 296 MET A O 1
ATOM 2354 N N . THR A 1 297 ? -8.698 -2.933 4.006 1.00 92.25 297 THR A N 1
ATOM 2355 C CA . THR A 1 297 ? -9.148 -3.463 2.710 1.00 92.25 297 THR A CA 1
ATOM 2356 C C . THR A 1 297 ? -10.524 -4.104 2.830 1.00 92.25 297 THR A C 1
ATOM 2358 O O . THR A 1 297 ? -11.403 -3.810 2.022 1.00 92.25 297 THR A O 1
ATOM 2361 N N . GLY A 1 298 ? -10.747 -4.926 3.858 1.00 93.62 298 GLY A N 1
ATOM 2362 C CA . GLY A 1 298 ? -12.063 -5.495 4.157 1.00 93.62 298 GLY A CA 1
ATOM 2363 C C . GLY A 1 298 ? -13.111 -4.423 4.464 1.00 93.62 298 GLY A C 1
ATOM 2364 O O . GLY A 1 298 ? -14.167 -4.377 3.833 1.00 93.62 298 GLY A O 1
ATOM 2365 N N . PHE A 1 299 ? -12.784 -3.518 5.388 1.00 93.56 299 PHE A N 1
ATOM 2366 C CA . PHE A 1 299 ? -13.657 -2.444 5.861 1.00 93.56 299 PHE A CA 1
ATOM 2367 C C . PHE A 1 299 ? -14.023 -1.450 4.747 1.00 93.56 299 PHE A C 1
ATOM 2369 O O . PHE A 1 299 ? -15.202 -1.160 4.530 1.00 93.56 299 PHE A O 1
ATOM 2376 N N . GLY A 1 300 ? -13.031 -0.960 3.999 1.00 89.75 300 GLY A N 1
ATOM 2377 C CA . GLY A 1 300 ? -13.202 0.014 2.921 1.00 89.75 300 GLY A CA 1
ATOM 2378 C C . GLY A 1 300 ? -13.986 -0.539 1.733 1.00 89.75 300 GLY A C 1
ATOM 2379 O O . GLY A 1 300 ? -14.968 0.075 1.307 1.00 89.75 300 GLY A O 1
ATOM 2380 N N . ASN A 1 301 ? -13.605 -1.722 1.232 1.00 89.88 301 ASN A N 1
ATOM 2381 C CA . ASN A 1 301 ? -14.298 -2.358 0.107 1.00 89.88 301 ASN A CA 1
ATOM 2382 C C . ASN A 1 301 ? -15.743 -2.719 0.466 1.00 89.88 301 ASN A C 1
ATOM 2384 O O . ASN A 1 301 ? -16.655 -2.420 -0.305 1.00 89.88 301 ASN A O 1
ATOM 2388 N N . PHE A 1 302 ? -15.975 -3.316 1.641 1.00 91.38 302 PHE A N 1
ATOM 2389 C CA . PHE A 1 302 ? -17.328 -3.678 2.062 1.00 91.38 302 PHE A CA 1
ATOM 2390 C C . PHE A 1 302 ? -18.211 -2.442 2.218 1.00 91.38 302 PHE A C 1
ATOM 2392 O O . PHE A 1 302 ? -19.310 -2.412 1.668 1.00 91.38 302 PHE A O 1
ATOM 2399 N N . SER A 1 303 ? -17.713 -1.400 2.895 1.00 87.56 303 SER A N 1
ATOM 2400 C CA . SER A 1 303 ? -18.439 -0.133 3.051 1.00 87.56 303 SER A CA 1
ATOM 2401 C C . SER A 1 303 ? -18.830 0.457 1.697 1.00 87.56 303 SER A C 1
ATOM 2403 O O . SER A 1 303 ? -19.957 0.921 1.527 1.00 87.56 303 SER A O 1
ATOM 2405 N N . TYR A 1 304 ? -17.926 0.405 0.712 1.00 84.62 304 TYR A N 1
ATOM 2406 C CA . TYR A 1 304 ? -18.201 0.901 -0.632 1.00 84.62 304 TYR A CA 1
ATOM 2407 C C . TYR A 1 304 ? -19.335 0.127 -1.312 1.00 84.62 304 TYR A C 1
ATOM 2409 O O . TYR A 1 304 ? -20.366 0.713 -1.649 1.00 84.62 304 TYR A O 1
ATOM 2417 N N . TYR A 1 305 ? -19.164 -1.182 -1.495 1.00 85.56 305 TYR A N 1
ATOM 2418 C CA . TYR A 1 305 ? -20.108 -2.003 -2.257 1.00 85.56 305 TYR A CA 1
ATOM 2419 C C . TYR A 1 305 ? -21.457 -2.160 -1.551 1.00 85.56 305 TYR A C 1
ATOM 2421 O O . TYR A 1 305 ? -22.491 -2.223 -2.216 1.00 85.56 305 TYR A O 1
ATOM 2429 N N . HIS A 1 306 ? -21.474 -2.179 -0.217 1.00 83.25 306 HIS A N 1
ATOM 2430 C CA . HIS A 1 306 ? -22.711 -2.283 0.551 1.00 83.25 306 HIS A CA 1
ATOM 2431 C C . HIS A 1 306 ? -23.551 -0.999 0.469 1.00 83.25 306 HIS A C 1
ATOM 2433 O O . HIS A 1 306 ? -24.757 -1.071 0.234 1.00 83.25 306 HIS A O 1
ATOM 2439 N N . VAL A 1 307 ? -22.920 0.176 0.600 1.00 78.75 307 VAL A N 1
ATOM 2440 C CA . VAL A 1 307 ? -23.629 1.468 0.615 1.00 78.75 307 VAL A CA 1
ATOM 2441 C C . VAL A 1 307 ? -23.944 1.960 -0.793 1.00 78.75 307 VAL A C 1
ATOM 2443 O O . VAL A 1 307 ? -25.080 2.335 -1.081 1.00 78.75 307 VAL A O 1
ATOM 2446 N N . ARG A 1 308 ? -22.946 1.981 -1.683 1.00 77.69 308 ARG A N 1
ATOM 2447 C CA . ARG A 1 308 ? -23.099 2.547 -3.033 1.00 77.69 308 ARG A CA 1
ATOM 2448 C C . ARG A 1 308 ? -23.809 1.590 -3.986 1.00 77.69 308 ARG A C 1
ATOM 2450 O O . ARG A 1 308 ? -24.319 2.052 -5.000 1.00 77.69 308 ARG A O 1
ATOM 2457 N N . LYS A 1 309 ? -23.833 0.285 -3.676 1.00 80.25 309 LYS A N 1
ATOM 2458 C CA . LYS A 1 309 ? -24.382 -0.786 -4.532 1.00 80.25 309 LYS A CA 1
ATOM 2459 C C . LYS A 1 309 ? -23.851 -0.741 -5.975 1.00 80.25 309 LYS A C 1
ATOM 2461 O O . LYS A 1 309 ? -24.487 -1.247 -6.896 1.00 80.25 309 LYS A O 1
ATOM 2466 N N . ASP A 1 310 ? -22.680 -0.138 -6.161 1.00 78.88 310 ASP A N 1
ATOM 2467 C CA . ASP A 1 310 ? -22.039 0.052 -7.453 1.00 78.88 310 ASP A CA 1
ATOM 2468 C C . ASP A 1 310 ? -21.033 -1.073 -7.691 1.00 78.88 310 ASP A C 1
ATOM 2470 O O . ASP A 1 310 ? -19.964 -1.109 -7.083 1.00 78.88 310 ASP A O 1
ATOM 2474 N N . PHE A 1 311 ? -21.398 -1.987 -8.586 1.00 81.81 311 PHE A N 1
ATOM 2475 C CA . PHE A 1 311 ? -20.559 -3.096 -9.041 1.00 81.81 311 PHE A CA 1
ATOM 2476 C C . PHE A 1 311 ? -20.026 -2.839 -10.463 1.00 81.81 311 PHE A C 1
ATOM 2478 O O . PHE A 1 311 ? -19.879 -3.769 -11.255 1.00 81.81 311 PHE A O 1
ATOM 2485 N N . SER A 1 312 ? -19.788 -1.570 -10.821 1.00 81.88 312 SER A N 1
ATOM 2486 C CA . SER A 1 312 ? -19.224 -1.196 -12.119 1.00 81.88 312 SER A CA 1
ATOM 2487 C C . SER A 1 312 ? -17.819 -1.768 -12.322 1.00 81.88 312 SER A C 1
ATOM 2489 O O . SER A 1 312 ? -16.918 -1.596 -11.493 1.00 81.88 312 SER A O 1
ATOM 2491 N N . VAL A 1 313 ? -17.615 -2.380 -13.492 1.00 83.88 313 VAL A N 1
ATOM 2492 C CA . VAL A 1 313 ? -16.313 -2.897 -13.933 1.00 83.88 313 VAL A CA 1
ATOM 2493 C C . VAL A 1 313 ? -15.289 -1.767 -14.051 1.00 83.88 313 VAL A C 1
ATOM 2495 O O . VAL A 1 313 ? -14.145 -1.954 -13.653 1.00 83.88 313 VAL A O 1
ATOM 2498 N N . GLY A 1 314 ? -15.694 -0.578 -14.514 1.00 84.19 314 GLY A N 1
ATOM 2499 C CA . GLY A 1 314 ? -14.792 0.569 -14.651 1.00 84.19 314 GLY A CA 1
ATOM 2500 C C . GLY A 1 314 ? -14.156 0.978 -13.329 1.00 84.19 314 GLY A C 1
ATOM 2501 O O . GLY A 1 314 ? -12.940 1.169 -13.245 1.00 84.19 314 GLY A O 1
ATOM 2502 N N . ARG A 1 315 ? -14.951 1.021 -12.259 1.00 83.38 315 ARG A N 1
ATOM 2503 C CA . ARG A 1 315 ? -14.441 1.351 -10.932 1.00 83.38 315 ARG A CA 1
ATOM 2504 C C . ARG A 1 315 ? -13.569 0.240 -10.368 1.00 83.38 315 ARG A C 1
ATOM 2506 O O . ARG A 1 315 ? -12.498 0.528 -9.837 1.00 83.38 315 ARG A O 1
ATOM 2513 N N . PHE A 1 316 ? -14.002 -1.009 -10.510 1.00 87.44 316 PHE A N 1
ATOM 2514 C CA . PHE A 1 316 ? -13.203 -2.159 -10.104 1.00 87.44 316 PHE A CA 1
ATOM 2515 C C . PHE A 1 316 ? -11.820 -2.144 -10.786 1.00 87.44 316 PHE A C 1
ATOM 2517 O O . PHE A 1 316 ? -10.796 -2.270 -10.113 1.00 87.44 316 PHE A O 1
ATOM 2524 N N . SER A 1 317 ? -11.760 -1.866 -12.092 1.00 89.56 317 SER A N 1
ATOM 2525 C CA . SER A 1 317 ? -10.503 -1.720 -12.836 1.00 89.56 317 SER A CA 1
ATOM 2526 C C . SER A 1 317 ? -9.635 -0.565 -12.328 1.00 89.56 317 SER A C 1
ATOM 2528 O O . SER A 1 317 ? -8.419 -0.722 -12.247 1.00 89.56 317 SER A O 1
ATOM 2530 N N . GLN A 1 318 ? -10.217 0.571 -11.930 1.00 87.94 318 GLN A N 1
ATOM 2531 C CA . GLN A 1 318 ? -9.451 1.677 -11.333 1.00 87.94 318 GLN A CA 1
ATOM 2532 C C . GLN A 1 318 ? -8.837 1.300 -9.979 1.00 87.94 318 GLN A C 1
ATOM 2534 O O . GLN A 1 318 ? -7.728 1.733 -9.661 1.00 87.94 318 GLN A O 1
ATOM 2539 N N . MET A 1 319 ? -9.532 0.481 -9.189 1.00 86.88 319 MET A N 1
ATOM 2540 C CA . MET A 1 319 ? -9.000 -0.038 -7.928 1.00 86.88 319 MET A CA 1
ATOM 2541 C C . MET A 1 319 ? -7.863 -1.033 -8.175 1.00 86.88 319 MET A C 1
ATOM 2543 O O . MET A 1 319 ? -6.813 -0.925 -7.544 1.00 86.88 319 MET A O 1
ATOM 2547 N N . MET A 1 320 ? -8.027 -1.943 -9.142 1.00 90.44 320 MET A N 1
ATOM 2548 C CA . MET A 1 320 ? -6.961 -2.864 -9.556 1.00 90.44 320 MET A CA 1
ATOM 2549 C C . MET A 1 320 ? -5.739 -2.116 -10.097 1.00 90.44 320 MET A C 1
ATOM 2551 O O . MET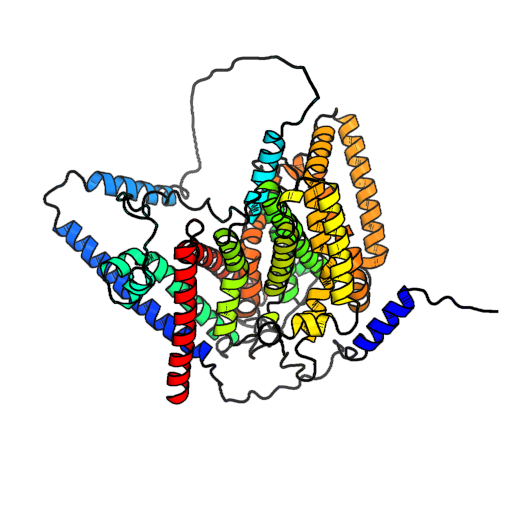 A 1 320 ? -4.610 -2.484 -9.781 1.00 90.44 320 MET A O 1
ATOM 2555 N N . TRP A 1 321 ? -5.951 -1.028 -10.841 1.00 92.25 321 TRP A N 1
ATOM 2556 C CA . TRP A 1 321 ? -4.877 -0.155 -11.305 1.00 92.25 321 TRP A CA 1
ATOM 2557 C C . TRP A 1 321 ? -4.092 0.446 -10.137 1.00 92.25 321 TRP A C 1
ATOM 2559 O O . TRP A 1 321 ? -2.871 0.329 -10.098 1.00 92.25 321 TRP A O 1
ATOM 2569 N N . ARG A 1 322 ? -4.776 1.042 -9.150 1.00 89.56 322 ARG A N 1
ATOM 2570 C CA . ARG A 1 322 ? -4.117 1.671 -7.990 1.00 89.56 322 ARG A CA 1
ATOM 2571 C C . ARG A 1 322 ? -3.220 0.699 -7.222 1.00 89.56 322 ARG A C 1
ATOM 2573 O O . ARG A 1 322 ? -2.178 1.137 -6.741 1.00 89.56 322 ARG A O 1
ATOM 2580 N N . LEU A 1 323 ? -3.639 -0.562 -7.091 1.00 88.94 323 LEU A N 1
ATOM 2581 C CA . LEU A 1 323 ? -2.915 -1.595 -6.344 1.00 88.94 323 LEU A CA 1
ATOM 2582 C C . LEU A 1 323 ? -1.758 -2.211 -7.139 1.00 88.94 323 LEU A C 1
ATOM 2584 O O . LEU A 1 323 ? -0.731 -2.530 -6.550 1.00 88.94 323 LEU A O 1
ATOM 2588 N N . ASN A 1 324 ? -1.920 -2.389 -8.456 1.00 94.19 324 ASN A N 1
ATOM 2589 C CA . ASN A 1 324 ? -1.043 -3.275 -9.232 1.00 94.19 324 ASN A CA 1
ATOM 2590 C C . ASN A 1 324 ? -0.246 -2.595 -10.339 1.00 94.19 324 ASN A C 1
ATOM 2592 O O . ASN A 1 324 ? 0.736 -3.167 -10.802 1.00 94.19 324 ASN A O 1
ATOM 2596 N N . PHE A 1 325 ? -0.626 -1.389 -10.766 1.00 94.56 325 PHE A N 1
ATOM 2597 C CA . PHE A 1 325 ? 0.038 -0.728 -11.887 1.00 94.56 325 PHE A CA 1
ATOM 2598 C C . PHE A 1 325 ? 1.529 -0.517 -11.614 1.00 94.56 325 PHE A C 1
ATOM 2600 O O . PHE A 1 325 ? 2.367 -0.970 -12.384 1.00 94.56 325 PHE A O 1
ATOM 2607 N N . PHE A 1 326 ? 1.870 0.130 -10.498 1.00 95.00 326 PHE A N 1
ATOM 2608 C CA . PHE A 1 326 ? 3.260 0.487 -10.228 1.00 95.00 326 PHE A CA 1
ATOM 2609 C C . PHE A 1 326 ? 4.150 -0.751 -10.038 1.00 95.00 326 PHE A C 1
ATOM 2611 O O . PHE A 1 326 ? 5.181 -0.872 -10.695 1.00 95.00 326 PHE A O 1
ATOM 2618 N N . VAL A 1 327 ? 3.711 -1.705 -9.213 1.00 94.00 327 VAL A N 1
ATOM 2619 C CA . VAL A 1 327 ? 4.442 -2.956 -8.965 1.00 94.00 327 VAL A CA 1
ATOM 2620 C C . VAL A 1 327 ? 4.634 -3.786 -10.235 1.00 94.00 327 VAL A C 1
ATOM 2622 O O . VAL A 1 327 ? 5.716 -4.321 -10.428 1.00 94.00 327 VAL A O 1
ATOM 2625 N N . LEU A 1 328 ? 3.651 -3.838 -11.143 1.00 94.69 328 LEU A N 1
ATOM 2626 C CA . LEU A 1 328 ? 3.787 -4.555 -12.415 1.00 94.69 328 LEU A CA 1
ATOM 2627 C C . LEU A 1 328 ? 4.968 -4.021 -13.237 1.00 94.69 328 LEU A C 1
ATOM 2629 O O . LEU A 1 328 ? 5.788 -4.796 -13.727 1.00 94.69 328 LEU A O 1
ATOM 2633 N N . PHE A 1 329 ? 5.072 -2.697 -13.367 1.00 95.19 329 PHE A N 1
ATOM 2634 C CA . PHE A 1 329 ? 6.166 -2.064 -14.101 1.00 95.19 329 PHE A CA 1
ATOM 2635 C C . PHE A 1 329 ? 7.521 -2.265 -13.416 1.00 95.19 329 PHE A C 1
ATOM 2637 O O . PHE A 1 329 ? 8.508 -2.516 -14.104 1.00 95.19 329 PHE A O 1
ATOM 2644 N N . VAL A 1 330 ? 7.567 -2.222 -12.082 1.00 94.88 330 VAL A N 1
ATOM 2645 C CA . VAL A 1 330 ? 8.789 -2.496 -11.309 1.00 94.88 330 VAL A CA 1
ATOM 2646 C C . VAL A 1 330 ? 9.234 -3.955 -11.470 1.00 94.88 330 VAL A C 1
ATOM 2648 O O . VAL A 1 330 ? 10.403 -4.201 -11.760 1.00 94.88 330 VAL A O 1
ATOM 2651 N N . CYS A 1 331 ? 8.313 -4.920 -11.379 1.00 93.38 331 CYS A N 1
ATOM 2652 C CA . CYS A 1 331 ? 8.585 -6.341 -11.610 1.00 93.38 331 CYS A CA 1
ATOM 2653 C C . CYS A 1 331 ? 9.202 -6.591 -12.992 1.00 93.38 331 CYS A C 1
ATOM 2655 O O . CYS A 1 331 ? 10.200 -7.301 -13.100 1.00 93.38 331 CYS A O 1
ATOM 2657 N N . ILE A 1 332 ? 8.660 -5.970 -14.046 1.00 92.88 332 ILE A N 1
ATOM 2658 C CA . ILE A 1 332 ? 9.195 -6.112 -15.409 1.00 92.88 332 ILE A CA 1
ATOM 2659 C C . ILE A 1 332 ? 10.561 -5.422 -15.541 1.00 92.88 332 ILE A C 1
ATOM 2661 O O . ILE A 1 332 ? 11.484 -6.006 -16.110 1.00 92.88 332 ILE A O 1
ATOM 2665 N N . ALA A 1 333 ? 10.706 -4.202 -15.013 1.00 93.38 333 ALA A N 1
ATOM 2666 C CA . ALA A 1 333 ? 11.940 -3.419 -15.114 1.00 93.38 333 ALA A CA 1
ATOM 2667 C C . ALA A 1 333 ? 13.122 -4.076 -14.388 1.00 93.38 333 ALA A C 1
ATOM 2669 O O . ALA A 1 333 ? 14.255 -4.002 -14.863 1.00 93.38 333 ALA A O 1
ATOM 2670 N N . LEU A 1 334 ? 12.861 -4.730 -13.254 1.00 91.50 334 LEU A N 1
ATOM 2671 C CA . LEU A 1 334 ? 13.891 -5.303 -12.388 1.00 91.50 334 LEU A CA 1
ATOM 2672 C C . LEU A 1 334 ? 13.961 -6.829 -12.436 1.00 91.50 334 LEU A C 1
ATOM 2674 O O . LEU A 1 334 ? 14.815 -7.396 -11.761 1.00 91.50 334 LEU A O 1
ATOM 2678 N N . ARG A 1 335 ? 13.105 -7.492 -13.224 1.00 91.56 335 ARG A N 1
ATOM 2679 C CA . ARG A 1 335 ? 12.964 -8.960 -13.269 1.00 91.56 335 ARG A CA 1
ATOM 2680 C C . ARG A 1 335 ? 12.664 -9.573 -11.895 1.00 91.56 335 ARG A C 1
ATOM 2682 O O . ARG A 1 335 ? 13.227 -10.602 -11.541 1.00 91.56 335 ARG A O 1
ATOM 2689 N N . ASN A 1 336 ? 11.789 -8.922 -11.136 1.00 90.56 336 ASN A N 1
ATOM 2690 C CA . ASN A 1 336 ? 11.343 -9.421 -9.840 1.00 90.56 336 ASN A CA 1
ATOM 2691 C C . ASN A 1 336 ? 9.979 -10.104 -9.956 1.00 90.56 336 ASN A C 1
ATOM 2693 O O . ASN A 1 336 ? 9.081 -9.613 -10.646 1.00 90.56 336 ASN A O 1
ATOM 2697 N N . ASP A 1 337 ? 9.805 -11.181 -9.207 1.00 91.06 337 ASP A N 1
ATOM 2698 C CA . ASP A 1 337 ? 8.546 -11.879 -9.026 1.00 91.06 337 ASP A CA 1
ATOM 2699 C C . ASP A 1 337 ? 7.567 -11.003 -8.242 1.00 91.06 337 ASP A C 1
ATOM 2701 O O . ASP A 1 337 ? 7.925 -10.254 -7.329 1.00 91.06 337 ASP A O 1
ATOM 2705 N N . TYR A 1 338 ? 6.287 -11.119 -8.574 1.00 91.31 338 TYR A N 1
ATOM 2706 C CA . TYR A 1 338 ? 5.239 -10.281 -7.995 1.00 91.31 338 TYR A CA 1
ATOM 2707 C C . TYR A 1 338 ? 5.088 -10.470 -6.475 1.00 91.31 338 TYR A C 1
ATOM 2709 O O . TYR A 1 338 ? 4.787 -9.519 -5.749 1.00 91.31 338 TYR A O 1
ATOM 2717 N N . VAL A 1 339 ? 5.360 -11.679 -5.973 1.00 90.31 339 VAL A N 1
ATOM 2718 C CA . VAL A 1 339 ? 5.280 -12.008 -4.542 1.00 90.31 339 VAL A CA 1
ATOM 2719 C C . VAL A 1 339 ? 6.449 -11.444 -3.727 1.00 90.31 339 VAL A C 1
ATOM 2721 O O . VAL A 1 339 ? 6.293 -11.298 -2.515 1.00 90.31 339 VAL A O 1
ATOM 2724 N N . LEU A 1 340 ? 7.541 -10.971 -4.347 1.00 89.31 340 LEU A N 1
ATOM 2725 C CA . LEU A 1 340 ? 8.541 -10.159 -3.632 1.00 89.31 340 LEU A CA 1
ATOM 2726 C C . LEU A 1 340 ? 7.871 -8.944 -2.960 1.00 89.31 340 LEU A C 1
ATOM 2728 O O . LEU A 1 340 ? 8.157 -8.609 -1.809 1.00 89.31 340 LEU A O 1
ATOM 2732 N N . TYR A 1 341 ? 6.890 -8.351 -3.647 1.00 91.75 341 TYR A N 1
ATOM 2733 C CA . TYR A 1 341 ? 6.073 -7.241 -3.157 1.00 91.75 341 TYR A CA 1
ATOM 2734 C C . TYR A 1 341 ? 4.722 -7.721 -2.612 1.00 91.75 341 TYR A C 1
ATOM 2736 O O . TYR A 1 341 ? 3.686 -7.124 -2.922 1.00 91.75 341 TYR A O 1
ATOM 2744 N N . TYR A 1 342 ? 4.725 -8.796 -1.810 1.00 89.38 342 TYR A N 1
ATOM 2745 C CA . TYR A 1 342 ? 3.545 -9.584 -1.409 1.00 89.38 342 TYR A CA 1
ATOM 2746 C C . TYR A 1 342 ? 2.334 -8.787 -0.892 1.00 89.38 342 TYR A C 1
ATOM 2748 O O . TYR A 1 342 ? 1.207 -9.283 -0.947 1.00 89.38 342 TYR A O 1
ATOM 2756 N N . ILE A 1 343 ? 2.533 -7.566 -0.387 1.00 89.50 343 ILE A N 1
ATOM 2757 C CA . ILE A 1 343 ? 1.441 -6.678 0.026 1.00 89.50 343 ILE A CA 1
ATOM 2758 C C . ILE A 1 343 ? 0.477 -6.452 -1.156 1.00 89.50 343 ILE A C 1
ATOM 2760 O O . ILE A 1 343 ? -0.733 -6.596 -0.999 1.00 89.50 343 ILE A O 1
ATOM 2764 N N . CYS A 1 344 ? 0.975 -6.207 -2.370 1.00 91.00 344 CYS A N 1
ATOM 2765 C CA . CYS A 1 344 ? 0.125 -5.967 -3.544 1.00 91.00 344 CYS A CA 1
ATOM 2766 C C . CYS A 1 344 ? -0.779 -7.172 -3.908 1.00 91.00 344 CYS A C 1
ATOM 2768 O O . CYS A 1 344 ? -2.004 -6.986 -3.970 1.00 91.00 344 CYS A O 1
ATOM 2770 N N . PRO A 1 345 ? -0.254 -8.407 -4.097 1.00 92.38 345 PRO A N 1
ATOM 2771 C CA . PRO A 1 345 ? -1.092 -9.576 -4.367 1.00 92.38 345 PRO A CA 1
ATOM 2772 C C . PRO A 1 345 ? -2.048 -9.889 -3.221 1.00 92.38 345 PRO A C 1
ATOM 2774 O O . PRO A 1 345 ? -3.197 -10.249 -3.466 1.00 92.38 345 PRO A O 1
ATOM 2777 N N . MET A 1 346 ? -1.620 -9.711 -1.970 1.00 90.50 346 MET A N 1
AT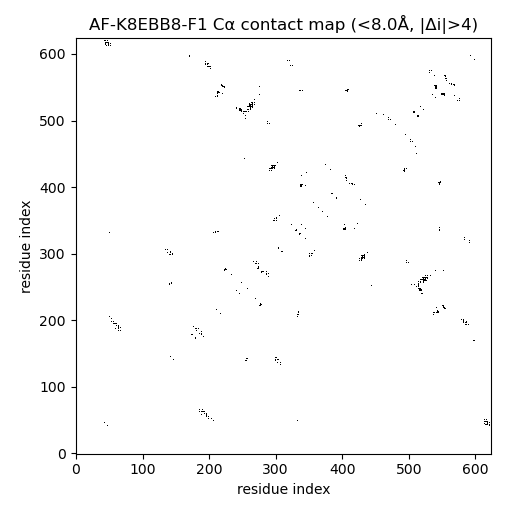OM 2778 C CA . MET A 1 346 ? -2.463 -9.948 -0.799 1.00 90.50 346 MET A CA 1
ATOM 2779 C C . MET A 1 346 ? -3.673 -9.004 -0.764 1.00 90.50 346 MET A C 1
ATOM 2781 O O . MET A 1 346 ? -4.814 -9.447 -0.616 1.00 90.50 346 MET A O 1
ATOM 2785 N N . HIS A 1 347 ? -3.450 -7.703 -0.961 1.00 90.62 347 HIS A N 1
ATOM 2786 C CA . HIS A 1 347 ? -4.530 -6.719 -1.043 1.00 90.62 347 HIS A CA 1
ATOM 2787 C C . HIS A 1 347 ? -5.458 -6.978 -2.237 1.00 90.62 347 HIS A C 1
ATOM 2789 O O . HIS A 1 347 ? -6.676 -6.803 -2.125 1.00 90.62 347 HIS A O 1
ATOM 2795 N N . THR A 1 348 ? -4.905 -7.436 -3.362 1.00 93.50 348 THR A N 1
ATOM 2796 C CA . THR A 1 348 ? -5.683 -7.840 -4.539 1.00 93.50 348 THR A CA 1
ATOM 2797 C C . THR A 1 348 ? -6.573 -9.045 -4.228 1.00 93.50 348 THR A C 1
ATOM 2799 O O . THR A 1 348 ? -7.777 -8.984 -4.479 1.00 93.50 348 THR A O 1
ATOM 2802 N N . LEU A 1 349 ? -6.029 -10.094 -3.601 1.00 93.50 349 LEU A N 1
ATOM 2803 C CA . LEU A 1 349 ? -6.767 -11.297 -3.205 1.00 93.50 349 LEU A CA 1
ATOM 2804 C C . LEU A 1 349 ? -7.968 -10.958 -2.315 1.00 93.50 349 LEU A C 1
ATOM 2806 O O . LEU A 1 349 ? -9.101 -11.327 -2.624 1.00 93.50 349 LEU A O 1
ATOM 2810 N N . PHE A 1 350 ? -7.742 -10.220 -1.226 1.00 93.19 350 PHE A N 1
ATOM 2811 C CA . PHE A 1 350 ? -8.822 -9.897 -0.293 1.00 93.19 350 PHE A CA 1
ATOM 2812 C C . PHE A 1 350 ? -9.829 -8.903 -0.884 1.00 93.19 350 PHE A C 1
ATOM 2814 O O . PHE A 1 350 ? -11.020 -8.991 -0.588 1.00 93.19 350 PHE A O 1
ATOM 2821 N N . THR A 1 351 ? -9.401 -8.011 -1.785 1.00 92.31 351 THR A N 1
ATOM 2822 C CA . THR A 1 351 ? -10.332 -7.161 -2.550 1.00 92.31 351 THR A CA 1
ATOM 2823 C C . THR A 1 351 ? -11.244 -8.002 -3.443 1.00 92.31 351 THR A C 1
ATOM 2825 O O . THR A 1 351 ? -12.454 -7.768 -3.462 1.00 92.31 351 THR A O 1
ATOM 2828 N N . LEU A 1 352 ? -10.697 -9.007 -4.137 1.00 93.25 352 LEU A N 1
ATOM 2829 C CA . LEU A 1 352 ? -11.480 -9.946 -4.944 1.00 93.25 352 LEU A CA 1
ATOM 2830 C C . LEU A 1 352 ? -12.470 -10.730 -4.077 1.00 93.25 352 LEU A C 1
ATOM 2832 O O . LEU A 1 352 ? -13.640 -10.833 -4.438 1.00 93.25 352 LEU A O 1
ATOM 2836 N N . PHE A 1 353 ? -12.043 -11.231 -2.916 1.00 93.56 353 PHE A N 1
ATOM 2837 C CA . PHE A 1 353 ? -12.925 -11.970 -2.009 1.00 93.56 353 PHE A CA 1
ATOM 2838 C C . PHE A 1 353 ? -14.100 -11.119 -1.518 1.00 93.56 353 PHE A C 1
ATOM 2840 O O . PHE A 1 353 ? -15.251 -11.561 -1.588 1.00 93.56 353 PHE A O 1
ATOM 2847 N N . VAL A 1 354 ? -13.849 -9.873 -1.098 1.00 92.19 354 VAL A N 1
ATOM 2848 C CA . VAL A 1 354 ? -14.926 -8.947 -0.712 1.00 92.19 354 VAL A CA 1
ATOM 2849 C C . VAL A 1 354 ? -15.846 -8.666 -1.901 1.00 92.19 354 VAL A C 1
ATOM 2851 O O . VAL A 1 354 ? -17.064 -8.783 -1.765 1.00 92.19 354 VAL A O 1
ATOM 2854 N N . TYR A 1 355 ? -15.283 -8.357 -3.071 1.00 90.94 355 TYR A N 1
ATOM 2855 C CA . TYR A 1 355 ? -16.054 -8.060 -4.277 1.00 90.94 355 TYR A CA 1
ATOM 2856 C C . TYR A 1 355 ? -16.975 -9.220 -4.676 1.00 90.94 355 TYR A C 1
ATOM 2858 O O . TYR A 1 355 ? -18.187 -9.032 -4.795 1.00 90.94 355 TYR A O 1
ATOM 2866 N N . PHE A 1 356 ? -16.435 -10.434 -4.812 1.00 90.56 356 PHE A N 1
ATOM 2867 C CA . PHE A 1 356 ? -17.215 -11.607 -5.206 1.00 90.56 356 PHE A CA 1
ATOM 2868 C C . PHE A 1 356 ? -18.243 -12.010 -4.146 1.00 90.56 356 PHE A C 1
ATOM 2870 O O . PHE A 1 356 ? -19.377 -12.329 -4.500 1.00 90.56 356 PHE A O 1
ATOM 2877 N N . SER A 1 357 ? -17.909 -11.925 -2.854 1.00 90.62 357 SER A N 1
ATOM 2878 C CA . SER A 1 357 ? -18.863 -12.252 -1.781 1.00 90.62 357 SER A CA 1
ATOM 2879 C C . SER A 1 357 ? -20.107 -11.352 -1.787 1.00 90.62 357 SER A C 1
ATOM 2881 O O . SER A 1 357 ? -21.220 -11.801 -1.487 1.00 90.62 357 SER A O 1
ATOM 2883 N N . LEU A 1 358 ? -19.944 -10.083 -2.167 1.00 88.62 358 LEU A N 1
ATOM 2884 C CA . LEU A 1 358 ? -21.043 -9.130 -2.287 1.00 88.62 358 LEU A CA 1
ATOM 2885 C C . LEU A 1 358 ? -21.748 -9.214 -3.642 1.00 88.62 358 LEU A C 1
ATOM 2887 O O . LEU A 1 358 ? -22.953 -8.966 -3.698 1.00 88.62 358 LEU A O 1
ATOM 2891 N N . LEU A 1 359 ? -21.045 -9.603 -4.704 1.00 87.56 359 LEU A N 1
ATOM 2892 C CA . LEU A 1 359 ? -21.628 -9.791 -6.030 1.00 87.56 359 LEU A CA 1
ATOM 2893 C C . LEU A 1 359 ? -22.581 -10.998 -6.078 1.00 87.56 359 LEU A C 1
ATOM 2895 O O . LEU A 1 359 ? -23.670 -10.912 -6.652 1.00 87.56 359 LEU A O 1
ATOM 2899 N N . VAL A 1 360 ? -22.200 -12.114 -5.451 1.00 85.94 360 VAL A N 1
ATOM 2900 C CA . VAL A 1 360 ? -23.031 -13.325 -5.356 1.00 85.94 360 VAL A CA 1
ATOM 2901 C C . VAL A 1 360 ? -24.286 -13.010 -4.534 1.00 85.94 360 VAL A C 1
ATOM 2903 O O . VAL A 1 360 ? -24.176 -12.527 -3.416 1.00 85.94 360 VAL A O 1
ATOM 2906 N N . PHE A 1 361 ? -25.492 -13.246 -5.060 1.00 81.75 361 PHE A N 1
ATOM 2907 C CA . PHE A 1 361 ? -26.769 -12.849 -4.430 1.00 81.75 361 PHE A CA 1
ATOM 2908 C C . PHE A 1 361 ? -26.877 -11.352 -4.073 1.00 81.75 361 PHE A C 1
ATOM 2910 O O . PHE A 1 361 ? -27.397 -10.996 -3.012 1.00 81.75 361 PHE A O 1
ATOM 2917 N N . LYS A 1 362 ? -26.417 -10.461 -4.967 1.00 81.94 362 LYS A N 1
ATOM 2918 C CA . LYS A 1 362 ? -26.427 -8.998 -4.753 1.00 81.94 362 LYS A CA 1
ATOM 2919 C C . LYS A 1 362 ? -27.775 -8.418 -4.295 1.00 81.94 362 LYS A C 1
ATOM 2921 O O . LYS A 1 362 ? -27.802 -7.470 -3.517 1.00 81.94 362 LYS A O 1
ATOM 2926 N N . GLU A 1 363 ? -28.887 -8.992 -4.750 1.00 79.19 363 GLU A N 1
ATOM 2927 C CA . GLU A 1 363 ? -30.252 -8.527 -4.455 1.00 79.19 363 GLU A CA 1
ATOM 2928 C C . GLU A 1 363 ? -30.631 -8.718 -2.979 1.00 79.19 363 GLU A C 1
ATOM 2930 O O . GLU A 1 363 ? -31.342 -7.900 -2.397 1.00 79.19 363 GLU A O 1
ATOM 2935 N N . HIS A 1 364 ? -30.072 -9.746 -2.335 1.00 80.06 364 HIS A N 1
ATOM 2936 C CA . HIS A 1 364 ? -30.356 -10.093 -0.943 1.00 80.06 364 HIS A CA 1
ATOM 2937 C C . HIS A 1 364 ? -29.412 -9.399 0.053 1.00 80.06 364 HIS A C 1
ATOM 2939 O O . HIS A 1 364 ? -29.559 -9.573 1.263 1.00 80.06 364 HIS A O 1
ATOM 2945 N N . ASN A 1 365 ? -28.490 -8.552 -0.422 1.00 80.75 365 ASN A N 1
ATOM 2946 C CA . ASN A 1 365 ? -27.563 -7.782 0.421 1.00 80.75 365 ASN A CA 1
ATOM 2947 C C . ASN A 1 365 ? -28.241 -6.698 1.274 1.00 80.75 365 ASN A C 1
ATOM 2949 O O . ASN A 1 365 ? -27.555 -5.983 1.994 1.00 80.75 365 ASN A O 1
ATOM 2953 N N . THR A 1 366 ? -29.562 -6.541 1.189 1.00 78.56 366 THR A N 1
ATOM 2954 C CA . THR A 1 366 ? -30.322 -5.637 2.067 1.00 78.56 366 THR A CA 1
ATOM 2955 C C . THR A 1 366 ? -30.713 -6.326 3.383 1.00 78.56 366 THR A C 1
ATOM 2957 O O . THR A 1 366 ? -30.939 -5.655 4.385 1.00 78.56 366 THR A O 1
ATOM 2960 N N . SER A 1 367 ? -30.766 -7.664 3.413 1.00 85.31 367 SER A N 1
ATOM 2961 C CA . SER A 1 367 ? -31.136 -8.422 4.613 1.00 85.31 367 SER A CA 1
ATOM 2962 C C . SER A 1 367 ? -29.931 -8.664 5.524 1.00 85.31 367 SER A C 1
ATOM 2964 O O . SER A 1 367 ? -28.937 -9.264 5.110 1.00 85.31 367 SER A O 1
ATOM 2966 N N . THR A 1 368 ? -30.053 -8.272 6.796 1.00 86.19 368 THR A N 1
ATOM 2967 C CA . THR A 1 368 ? -29.045 -8.521 7.842 1.00 86.19 368 THR A CA 1
ATOM 2968 C C . THR A 1 368 ? -28.680 -10.000 7.946 1.00 86.19 368 THR A C 1
ATOM 2970 O O . THR A 1 368 ? -27.501 -10.341 8.010 1.00 86.19 368 THR A O 1
ATOM 2973 N N . ASN A 1 369 ? -29.677 -10.889 7.902 1.00 88.50 369 ASN A N 1
ATOM 2974 C CA . ASN A 1 369 ? -29.456 -12.329 8.049 1.00 88.50 369 ASN A CA 1
ATOM 2975 C C . ASN A 1 369 ? -28.607 -12.888 6.901 1.00 88.50 369 ASN A C 1
ATOM 2977 O O . ASN A 1 369 ? -27.741 -13.728 7.130 1.00 88.50 369 ASN A O 1
ATOM 2981 N N . MET A 1 370 ? -28.804 -12.381 5.679 1.00 88.75 370 MET A N 1
ATOM 2982 C CA . MET A 1 370 ? -28.014 -12.791 4.518 1.00 88.75 370 MET A CA 1
ATOM 2983 C C . MET A 1 370 ? -26.556 -12.341 4.642 1.00 88.75 370 MET A C 1
ATOM 2985 O O . MET A 1 370 ? -25.647 -13.112 4.349 1.00 88.75 370 MET A O 1
ATOM 2989 N N . ILE A 1 371 ? -26.311 -11.112 5.107 1.00 89.94 371 ILE A N 1
ATOM 2990 C CA . ILE A 1 371 ? -24.945 -10.608 5.311 1.00 89.94 371 ILE A CA 1
ATOM 2991 C C . ILE A 1 371 ? -24.226 -11.432 6.378 1.00 89.94 371 ILE A C 1
ATOM 2993 O O . ILE A 1 371 ? -23.098 -11.862 6.150 1.00 89.94 371 ILE A O 1
ATOM 2997 N N . VAL A 1 372 ? -24.877 -11.701 7.513 1.00 91.19 372 VAL A N 1
ATOM 2998 C CA . VAL A 1 372 ? -24.299 -12.531 8.581 1.00 91.19 372 VAL A CA 1
ATOM 2999 C C . VAL A 1 372 ? -24.006 -13.943 8.072 1.00 91.19 372 VAL A C 1
ATOM 3001 O O . VAL A 1 372 ? -22.901 -14.441 8.283 1.00 91.19 372 VAL A O 1
ATOM 3004 N N . ALA A 1 373 ? -24.939 -14.559 7.338 1.00 92.25 373 ALA A N 1
ATOM 3005 C CA . ALA A 1 373 ? -24.725 -15.868 6.725 1.00 92.25 373 ALA A CA 1
ATOM 3006 C C . ALA A 1 373 ? -23.514 -15.863 5.779 1.00 92.25 373 ALA A C 1
ATOM 3008 O O . ALA A 1 373 ? -22.671 -16.754 5.859 1.00 92.25 373 ALA A O 1
ATOM 3009 N N . LYS A 1 374 ? -23.367 -14.826 4.943 1.00 93.00 374 LYS A N 1
ATOM 3010 C CA . LYS A 1 374 ? -22.190 -14.657 4.080 1.00 93.00 374 LYS A CA 1
ATOM 3011 C C . LYS A 1 374 ? -20.893 -14.562 4.876 1.00 93.00 374 LYS A C 1
ATOM 3013 O O . LYS A 1 374 ? -19.932 -15.221 4.498 1.00 93.00 374 LYS A O 1
ATOM 3018 N N . MET A 1 375 ? -20.853 -13.813 5.980 1.00 93.12 375 MET A N 1
ATOM 3019 C CA . MET A 1 375 ? -19.643 -13.739 6.814 1.00 93.12 375 MET A CA 1
ATOM 3020 C C . MET A 1 375 ? -19.270 -15.100 7.402 1.00 93.12 375 MET A C 1
ATOM 3022 O O . MET A 1 375 ? -18.100 -15.473 7.375 1.00 93.12 375 MET A O 1
ATOM 3026 N N . VAL A 1 376 ? -20.252 -15.865 7.888 1.00 94.75 376 VAL A N 1
ATOM 3027 C CA . VAL A 1 376 ? -20.016 -17.221 8.411 1.00 94.75 376 VAL A CA 1
ATOM 3028 C C . VAL A 1 376 ? -19.491 -18.142 7.307 1.00 94.75 376 VAL A C 1
ATOM 3030 O O . VAL A 1 376 ? -18.505 -18.845 7.519 1.00 94.75 376 VAL A O 1
ATOM 3033 N N . ILE A 1 377 ? -20.082 -18.087 6.109 1.00 94.56 377 ILE A N 1
ATOM 3034 C CA . ILE A 1 377 ? -19.610 -18.847 4.943 1.00 94.56 377 ILE A CA 1
ATOM 3035 C C . ILE A 1 377 ? -18.170 -18.462 4.586 1.00 94.56 377 ILE A C 1
ATOM 3037 O O . ILE A 1 377 ? -17.366 -19.345 4.311 1.00 94.56 377 ILE A O 1
ATOM 3041 N N . LEU A 1 378 ? -17.817 -17.174 4.624 1.00 94.81 378 LEU A N 1
ATOM 3042 C CA . LEU A 1 378 ? -16.452 -16.718 4.353 1.00 94.81 378 LEU A CA 1
ATOM 3043 C C . LEU A 1 378 ? -15.448 -17.221 5.397 1.00 94.81 378 LEU A C 1
ATOM 3045 O O . LEU A 1 378 ? -14.344 -17.606 5.023 1.00 94.81 378 LEU A O 1
ATOM 3049 N N . ILE A 1 379 ? -15.820 -17.271 6.680 1.00 95.06 379 ILE A N 1
ATOM 3050 C CA . ILE A 1 379 ? -14.964 -17.841 7.736 1.00 95.06 379 ILE A CA 1
ATOM 3051 C C . ILE A 1 379 ? -14.712 -19.328 7.467 1.00 95.06 379 ILE A C 1
ATOM 3053 O O . ILE A 1 379 ? -13.566 -19.774 7.519 1.00 95.06 379 ILE A O 1
ATOM 3057 N N . VAL A 1 380 ? -15.764 -20.082 7.130 1.00 95.12 380 VAL A N 1
ATOM 3058 C CA . VAL A 1 380 ? -15.647 -21.505 6.775 1.00 95.12 380 VAL A CA 1
ATOM 3059 C C . VAL A 1 380 ? -14.808 -21.683 5.510 1.00 95.12 380 VAL A C 1
ATOM 3061 O O . VAL A 1 380 ? -13.943 -22.550 5.471 1.00 95.12 380 VAL A O 1
ATOM 3064 N N . LEU A 1 381 ? -15.007 -20.842 4.494 1.00 93.69 381 LEU A N 1
ATOM 3065 C CA . LEU A 1 381 ? -14.232 -20.872 3.255 1.00 93.69 381 LEU A CA 1
ATOM 3066 C C . LEU A 1 381 ? -12.742 -20.630 3.523 1.00 93.69 381 LEU A C 1
ATOM 3068 O O . LEU A 1 381 ? -11.909 -21.377 3.021 1.00 93.69 381 LEU A O 1
ATOM 3072 N N . VAL A 1 382 ? -12.398 -19.631 4.339 1.00 94.12 382 VAL A N 1
ATOM 3073 C CA . VAL A 1 382 ? -11.008 -19.364 4.737 1.00 94.12 382 VAL A CA 1
ATOM 3074 C C . VAL A 1 382 ? -10.418 -20.551 5.497 1.00 94.12 382 VAL A C 1
ATOM 3076 O O . VAL A 1 382 ? -9.299 -20.967 5.203 1.00 94.12 382 VAL A O 1
ATOM 3079 N N . TYR A 1 383 ? -11.167 -21.136 6.431 1.00 93.31 383 TYR A N 1
ATOM 3080 C CA . TYR A 1 383 ? -10.727 -22.345 7.124 1.00 93.31 383 TYR A CA 1
ATOM 3081 C C . TYR A 1 383 ? -10.440 -23.479 6.128 1.00 93.31 383 TYR A C 1
ATOM 3083 O O . TYR A 1 383 ? -9.366 -24.069 6.155 1.00 93.31 383 TYR A O 1
ATOM 3091 N N . VAL A 1 384 ? -11.349 -23.736 5.184 1.00 94.31 384 VAL A N 1
ATOM 3092 C CA . VAL A 1 384 ? -11.176 -24.787 4.172 1.00 94.31 384 VAL A CA 1
ATOM 3093 C C . VAL A 1 384 ? -9.974 -24.521 3.263 1.00 94.31 384 VAL A C 1
ATOM 3095 O O . VAL A 1 384 ? -9.232 -25.449 2.966 1.00 94.31 384 VAL A O 1
ATOM 3098 N N . ILE A 1 385 ? -9.746 -23.277 2.838 1.00 92.88 385 ILE A N 1
ATOM 3099 C CA . ILE A 1 385 ? -8.642 -22.948 1.925 1.00 92.88 385 ILE A CA 1
ATOM 3100 C C . ILE A 1 385 ? -7.275 -23.118 2.599 1.00 92.88 385 ILE A C 1
ATOM 3102 O O . ILE A 1 385 ? -6.378 -23.676 1.972 1.00 92.88 385 ILE A O 1
ATOM 3106 N N . TRP A 1 386 ? -7.099 -22.643 3.838 1.00 92.31 386 TRP A N 1
ATOM 3107 C CA . TRP A 1 386 ? -5.780 -22.601 4.490 1.00 92.31 386 TRP A CA 1
ATOM 3108 C C . TRP A 1 386 ? -5.507 -23.750 5.473 1.00 92.31 386 TRP A C 1
ATOM 3110 O O . TRP A 1 386 ? -4.343 -24.086 5.664 1.00 92.31 386 TRP A O 1
ATOM 3120 N N . GLU A 1 387 ? -6.525 -24.357 6.093 1.00 89.38 387 GLU A N 1
ATOM 3121 C CA . GLU A 1 387 ? -6.336 -25.406 7.118 1.00 89.38 387 GLU A CA 1
ATOM 3122 C C . GLU A 1 387 ? -6.517 -26.832 6.576 1.00 89.38 387 GLU A C 1
ATOM 3124 O O . GLU A 1 387 ? -6.000 -27.789 7.163 1.00 89.38 387 GLU A O 1
ATOM 3129 N N . VAL A 1 388 ? -7.248 -27.013 5.468 1.00 90.94 388 VAL A N 1
ATOM 3130 C CA . VAL A 1 388 ? -7.422 -28.337 4.852 1.00 90.94 388 VAL A CA 1
ATOM 3131 C C . VAL A 1 388 ? -6.243 -28.618 3.912 1.00 90.94 388 VAL A C 1
ATOM 3133 O O . VAL A 1 388 ? -6.061 -27.896 2.927 1.00 90.94 388 VAL A O 1
ATOM 3136 N N . PRO A 1 389 ? -5.452 -29.683 4.160 1.00 86.56 389 PRO A N 1
ATOM 3137 C CA . PRO A 1 389 ? -4.297 -30.005 3.330 1.00 86.56 389 PRO A CA 1
ATOM 3138 C C . PRO A 1 389 ? -4.677 -30.201 1.857 1.00 86.56 389 PRO A C 1
ATOM 3140 O O . PRO A 1 389 ? -5.657 -30.873 1.541 1.00 86.56 389 PRO A O 1
ATOM 3143 N N . GLY A 1 390 ? -3.890 -29.620 0.952 1.00 87.50 390 GLY A N 1
ATOM 3144 C CA . GLY A 1 390 ? -4.051 -29.757 -0.499 1.00 87.50 390 GLY A CA 1
ATOM 3145 C C . GLY A 1 390 ? -5.054 -28.798 -1.150 1.00 87.50 390 GLY A C 1
ATOM 3146 O O . GLY A 1 390 ? -4.898 -28.504 -2.335 1.00 87.50 390 GLY A O 1
ATOM 3147 N N . VAL A 1 391 ? -6.025 -28.240 -0.413 1.00 91.25 391 VAL A N 1
ATOM 3148 C CA . VAL A 1 391 ? -7.022 -27.312 -0.991 1.00 91.25 391 VAL A CA 1
ATOM 3149 C C . VAL A 1 391 ? -6.356 -26.043 -1.511 1.00 91.25 391 VAL A C 1
ATOM 3151 O O . VAL A 1 391 ? -6.607 -25.648 -2.649 1.00 91.25 391 VAL A O 1
ATOM 3154 N N . PHE A 1 392 ? -5.465 -25.440 -0.717 1.00 91.44 392 PHE A N 1
ATOM 3155 C CA . PHE A 1 392 ? -4.701 -24.265 -1.133 1.00 91.44 392 PHE A CA 1
ATOM 3156 C C . PHE A 1 392 ? -3.943 -24.518 -2.439 1.00 91.44 392 PHE A C 1
ATOM 3158 O O . PHE A 1 392 ? -4.043 -23.739 -3.384 1.00 91.44 392 PHE A O 1
ATOM 3165 N N . THR A 1 393 ? -3.221 -25.639 -2.510 1.00 89.00 393 THR A N 1
ATOM 3166 C CA . THR A 1 393 ? -2.420 -26.006 -3.679 1.00 89.00 393 THR A CA 1
ATOM 3167 C C . THR A 1 393 ? -3.298 -26.161 -4.912 1.00 89.00 393 THR A C 1
ATOM 3169 O O . THR A 1 393 ? -2.972 -25.607 -5.953 1.00 89.00 393 THR A O 1
ATOM 3172 N N . VAL A 1 394 ? -4.440 -26.847 -4.810 1.00 91.94 394 VAL A N 1
ATOM 3173 C CA . VAL A 1 394 ? -5.366 -27.014 -5.943 1.00 91.94 394 VAL A CA 1
ATOM 3174 C C . VAL A 1 394 ? -5.956 -25.673 -6.389 1.00 91.94 394 VAL A C 1
ATOM 3176 O O . VAL A 1 394 ? -6.023 -25.412 -7.589 1.00 91.94 394 VAL A O 1
ATOM 3179 N N . LEU A 1 395 ? -6.349 -24.814 -5.442 1.00 92.12 395 LEU A N 1
ATOM 3180 C CA . LEU A 1 395 ? -6.962 -23.517 -5.730 1.00 92.12 395 LEU A CA 1
ATOM 3181 C C . LEU A 1 395 ? -5.985 -22.541 -6.402 1.00 92.12 395 LEU A C 1
ATOM 3183 O O . LEU A 1 395 ? -6.370 -21.836 -7.333 1.00 92.12 395 LEU A O 1
ATOM 3187 N N . PHE A 1 396 ? -4.736 -22.492 -5.930 1.00 91.94 396 PHE A N 1
ATOM 3188 C CA . PHE A 1 396 ? -3.739 -21.525 -6.396 1.00 91.94 396 PHE A CA 1
ATOM 3189 C C . PHE A 1 396 ? -2.821 -22.044 -7.509 1.00 91.94 396 PHE A C 1
ATOM 3191 O O . PHE A 1 396 ? -2.172 -21.227 -8.156 1.00 91.94 396 PHE A O 1
ATOM 3198 N N . LYS A 1 397 ? -2.823 -23.347 -7.826 1.00 89.38 397 LYS A N 1
ATOM 3199 C CA . LYS A 1 397 ? -2.042 -23.923 -8.939 1.00 89.38 397 LYS A CA 1
ATOM 3200 C C . LYS A 1 397 ? -2.244 -23.215 -10.292 1.00 89.38 397 LYS A C 1
ATOM 3202 O O . LYS A 1 397 ? -1.252 -22.958 -10.965 1.00 89.38 397 LYS A O 1
ATOM 3207 N N . PRO A 1 398 ? -3.463 -22.818 -10.715 1.00 92.69 398 PRO A N 1
ATOM 3208 C CA . PRO A 1 398 ? -3.636 -22.060 -11.962 1.00 92.69 398 PRO A CA 1
ATOM 3209 C C . PRO A 1 398 ? -2.944 -20.686 -11.961 1.00 92.69 398 PRO A C 1
ATOM 3211 O O . PRO A 1 398 ? -2.683 -20.123 -13.023 1.00 92.69 398 PRO A O 1
ATOM 3214 N N . PHE A 1 399 ? -2.657 -20.142 -10.777 1.00 90.88 399 PHE A N 1
ATOM 3215 C CA . PHE A 1 399 ? -2.017 -18.845 -10.568 1.00 90.88 399 PHE A CA 1
ATOM 3216 C C . PHE A 1 399 ? -0.533 -18.969 -10.201 1.00 90.88 399 PHE A C 1
ATOM 3218 O O . PHE A 1 399 ? 0.091 -17.965 -9.862 1.00 90.88 399 PHE A O 1
ATOM 3225 N N . GLU A 1 400 ? 0.043 -20.172 -10.288 1.00 88.69 400 GLU A N 1
ATOM 3226 C CA . GLU A 1 400 ? 1.443 -20.434 -9.944 1.00 88.69 400 GLU A CA 1
ATOM 3227 C C . GLU A 1 400 ? 2.398 -19.539 -10.741 1.00 88.69 400 GLU A C 1
ATOM 3229 O O . GLU A 1 400 ? 3.283 -18.936 -10.153 1.00 88.69 400 GLU A O 1
ATOM 3234 N N . TRP A 1 401 ? 2.134 -19.325 -12.035 1.00 88.62 401 TRP A N 1
ATOM 3235 C CA . TRP A 1 401 ? 2.934 -18.447 -12.902 1.00 88.62 401 TRP A CA 1
ATOM 3236 C C . TRP A 1 401 ? 3.028 -16.986 -12.426 1.00 88.62 401 TRP A C 1
ATOM 3238 O O . TRP A 1 401 ? 3.929 -16.267 -12.849 1.00 88.62 401 TRP A O 1
ATOM 3248 N N . LEU A 1 402 ? 2.075 -16.527 -11.608 1.00 88.56 402 LEU A N 1
ATOM 3249 C CA . LEU A 1 402 ? 2.011 -15.156 -11.096 1.00 88.56 402 LEU A CA 1
ATOM 3250 C C . LEU A 1 402 ? 2.446 -15.067 -9.629 1.00 88.56 402 LEU A C 1
ATOM 3252 O O . LEU A 1 402 ? 2.954 -14.034 -9.198 1.00 88.56 402 LEU A O 1
ATOM 3256 N N . LEU A 1 403 ? 2.182 -16.117 -8.850 1.00 90.69 403 LEU A N 1
ATOM 3257 C CA . LEU A 1 403 ? 2.350 -16.124 -7.397 1.00 90.69 403 LEU A CA 1
ATOM 3258 C C . LEU A 1 403 ? 3.595 -16.892 -6.940 1.00 90.69 403 LEU A C 1
ATOM 3260 O O . LEU A 1 403 ? 3.850 -16.969 -5.739 1.00 90.69 403 LEU A O 1
ATOM 3264 N N . SER A 1 404 ? 4.354 -17.483 -7.865 1.00 88.00 404 SER A N 1
ATOM 3265 C CA . SER A 1 404 ? 5.618 -18.146 -7.554 1.00 88.00 404 SER A CA 1
ATOM 3266 C C . SER A 1 404 ? 6.655 -17.122 -7.140 1.00 88.00 404 SER A C 1
ATOM 3268 O O . SER A 1 404 ? 6.760 -16.060 -7.753 1.00 88.00 404 SER A O 1
ATOM 3270 N N . TYR A 1 405 ? 7.418 -17.461 -6.111 1.00 87.62 405 TYR A N 1
ATOM 3271 C CA . TYR A 1 405 ? 8.572 -16.690 -5.692 1.00 87.62 405 TYR A CA 1
ATOM 3272 C C . TYR A 1 405 ? 9.681 -17.627 -5.251 1.00 87.62 405 TYR A C 1
ATOM 3274 O O . TYR A 1 405 ? 9.492 -18.433 -4.336 1.00 87.62 405 TYR A O 1
ATOM 3282 N N . THR A 1 406 ? 10.839 -17.479 -5.883 1.00 85.00 406 THR A N 1
ATOM 3283 C CA . THR A 1 406 ? 12.050 -18.211 -5.517 1.00 85.00 406 THR A CA 1
ATOM 3284 C C . THR A 1 406 ? 13.077 -17.219 -5.001 1.00 85.00 406 THR A C 1
ATOM 3286 O O . THR A 1 406 ? 13.553 -16.364 -5.746 1.00 85.00 406 THR A O 1
ATOM 3289 N N . ASP A 1 407 ? 13.417 -17.332 -3.717 1.00 81.38 407 ASP A N 1
ATOM 3290 C CA . ASP A 1 407 ? 14.483 -16.533 -3.121 1.00 81.38 407 ASP A CA 1
ATOM 3291 C C . ASP A 1 407 ? 15.844 -17.078 -3.591 1.00 81.38 407 ASP A C 1
ATOM 3293 O O . ASP A 1 407 ? 16.120 -18.260 -3.361 1.00 81.38 407 ASP A O 1
ATOM 3297 N N . PRO A 1 408 ? 16.723 -16.253 -4.191 1.00 81.81 408 PRO A N 1
ATOM 3298 C CA . PRO A 1 408 ? 18.062 -16.684 -4.592 1.00 81.81 408 PRO A CA 1
ATOM 3299 C C . PRO A 1 408 ? 18.884 -17.269 -3.440 1.00 81.81 408 PRO A C 1
ATOM 3301 O O . PRO A 1 408 ? 19.723 -18.135 -3.662 1.00 81.81 408 PRO A O 1
ATOM 3304 N N . LYS A 1 409 ? 18.632 -16.833 -2.199 1.00 79.31 409 LYS A N 1
ATOM 3305 C CA . LYS A 1 409 ? 19.327 -17.342 -1.006 1.00 79.31 409 LYS A CA 1
ATOM 3306 C C . LYS A 1 409 ? 18.809 -18.706 -0.549 1.00 79.31 409 LYS A C 1
ATOM 3308 O O . LYS A 1 409 ? 19.401 -19.310 0.342 1.00 79.31 409 LYS A O 1
ATOM 3313 N N . ARG A 1 410 ? 17.657 -19.150 -1.063 1.00 77.94 410 ARG A N 1
ATOM 3314 C CA . ARG A 1 410 ? 16.964 -20.386 -0.659 1.00 77.94 410 ARG A CA 1
ATOM 3315 C C . ARG A 1 410 ? 16.262 -21.030 -1.863 1.00 77.94 410 ARG A C 1
ATOM 3317 O O . ARG A 1 410 ? 15.029 -21.070 -1.891 1.00 77.94 410 ARG A O 1
ATOM 3324 N N . PRO A 1 411 ? 17.023 -21.549 -2.841 1.00 79.00 411 PRO A N 1
ATOM 3325 C CA . PRO A 1 411 ? 16.453 -22.087 -4.075 1.00 79.00 411 PRO A CA 1
ATOM 3326 C C . PRO A 1 411 ? 15.639 -23.375 -3.863 1.00 79.00 411 PRO A C 1
ATOM 3328 O O . PRO A 1 411 ? 14.740 -23.658 -4.648 1.00 79.00 411 PRO A O 1
ATOM 3331 N N . ASP A 1 412 ? 15.907 -24.130 -2.792 1.00 78.44 412 ASP A N 1
ATOM 3332 C CA . ASP A 1 412 ? 15.294 -25.447 -2.545 1.00 78.44 412 ASP A CA 1
ATOM 3333 C C . ASP A 1 412 ? 13.867 -25.386 -1.969 1.00 78.44 412 ASP A C 1
ATOM 3335 O O . ASP A 1 412 ? 13.191 -26.410 -1.829 1.00 78.44 412 ASP A O 1
ATOM 3339 N N . VAL A 1 413 ? 13.388 -24.198 -1.590 1.00 83.00 413 VAL A N 1
ATOM 3340 C CA . VAL A 1 413 ? 12.058 -24.030 -0.993 1.00 83.00 413 VAL A CA 1
ATOM 3341 C C . VAL A 1 413 ? 10.991 -24.042 -2.087 1.00 83.00 413 VAL A C 1
ATOM 3343 O O . VAL A 1 413 ? 11.165 -23.469 -3.157 1.00 83.00 413 VAL A O 1
ATOM 3346 N N . ASN A 1 414 ? 9.843 -24.665 -1.803 1.00 84.62 414 ASN A N 1
ATOM 3347 C CA . ASN A 1 414 ? 8.708 -24.658 -2.723 1.00 84.62 414 ASN A CA 1
ATOM 3348 C C . ASN A 1 414 ? 8.334 -23.206 -3.117 1.00 84.62 414 ASN A C 1
ATOM 3350 O O . ASN A 1 414 ? 8.037 -22.415 -2.218 1.00 84.62 414 ASN A O 1
ATOM 3354 N N . PRO A 1 415 ? 8.254 -22.862 -4.419 1.00 85.44 415 PRO A N 1
ATOM 3355 C CA . PRO A 1 415 ? 7.965 -21.496 -4.873 1.00 85.44 415 PRO A CA 1
ATOM 3356 C C . PRO A 1 415 ? 6.628 -20.911 -4.388 1.00 85.44 415 PRO A C 1
ATOM 3358 O O . PRO A 1 415 ? 6.448 -19.695 -4.358 1.00 85.44 415 PRO A O 1
ATOM 3361 N N . MET A 1 416 ? 5.667 -21.758 -4.003 1.00 87.81 416 MET A N 1
ATOM 3362 C CA . MET A 1 416 ? 4.377 -21.346 -3.429 1.00 87.81 416 MET A CA 1
ATOM 3363 C C . MET A 1 416 ? 4.422 -21.126 -1.913 1.00 87.81 416 MET A C 1
ATOM 3365 O O . MET A 1 416 ? 3.441 -20.646 -1.338 1.00 87.81 416 MET A O 1
ATOM 3369 N N . HIS A 1 417 ? 5.525 -21.477 -1.247 1.00 86.69 417 HIS A N 1
ATOM 3370 C CA . HIS A 1 417 ? 5.633 -21.435 0.210 1.00 86.69 417 HIS A CA 1
ATOM 3371 C C . HIS A 1 417 ? 5.447 -20.019 0.756 1.00 86.69 417 HIS A C 1
ATOM 3373 O O . HIS A 1 417 ? 4.627 -19.815 1.651 1.00 86.69 417 HIS A O 1
ATOM 3379 N N . GLU A 1 418 ? 6.145 -19.029 0.191 1.00 85.88 418 GLU A N 1
ATOM 3380 C CA . GLU A 1 418 ? 6.003 -17.636 0.630 1.00 85.88 418 GLU A CA 1
ATOM 3381 C C . GLU A 1 418 ? 4.579 -17.129 0.395 1.00 85.88 418 GLU A C 1
ATOM 3383 O O . GLU A 1 418 ? 4.002 -16.493 1.274 1.00 85.88 418 GLU A O 1
ATOM 3388 N N . TRP A 1 419 ? 3.951 -17.470 -0.732 1.00 91.12 419 TRP A N 1
ATOM 3389 C CA . TRP A 1 419 ? 2.565 -17.078 -0.970 1.00 91.12 419 TRP A CA 1
ATOM 3390 C C . TRP A 1 419 ? 1.601 -17.687 0.060 1.00 91.12 419 TRP A C 1
ATOM 3392 O O . TRP A 1 419 ? 0.778 -16.966 0.637 1.00 91.12 419 TRP A O 1
ATOM 3402 N N . PHE A 1 420 ? 1.724 -18.987 0.342 1.00 90.88 420 PHE A N 1
ATOM 3403 C CA . PHE A 1 420 ? 0.931 -19.667 1.370 1.00 90.88 420 PHE A CA 1
ATOM 3404 C C . PHE A 1 420 ? 1.135 -19.040 2.750 1.00 90.88 420 PHE A C 1
ATOM 3406 O O . PHE A 1 420 ? 0.165 -18.680 3.422 1.00 90.88 420 PHE A O 1
ATOM 3413 N N . PHE A 1 421 ? 2.393 -18.843 3.140 1.00 88.50 421 PHE A N 1
ATOM 3414 C CA . PHE A 1 421 ? 2.763 -18.275 4.428 1.00 88.50 421 PHE A CA 1
ATOM 3415 C C . PHE A 1 421 ? 2.227 -16.848 4.588 1.00 88.50 421 PHE A C 1
ATOM 3417 O O . PHE A 1 421 ? 1.511 -16.558 5.546 1.00 88.50 421 PHE A O 1
ATOM 3424 N N . ARG A 1 422 ? 2.503 -15.951 3.633 1.00 88.75 422 ARG A N 1
ATOM 3425 C CA . ARG A 1 422 ? 2.111 -14.535 3.725 1.00 88.75 422 ARG A CA 1
ATOM 3426 C C . ARG A 1 422 ? 0.599 -14.365 3.695 1.00 88.75 422 ARG A C 1
ATOM 3428 O O . ARG A 1 422 ? 0.060 -13.696 4.573 1.00 88.75 422 ARG A O 1
ATOM 3435 N N . SER A 1 423 ? -0.083 -14.983 2.729 1.00 89.62 423 SER A N 1
ATOM 3436 C CA . SER A 1 423 ? -1.548 -14.898 2.622 1.00 89.62 423 SER A CA 1
ATOM 3437 C C . SER A 1 423 ? -2.259 -15.554 3.812 1.00 89.62 423 SER A C 1
ATOM 3439 O O . SER A 1 423 ? -3.320 -15.091 4.231 1.00 89.62 423 SER A O 1
ATOM 3441 N N . GLY A 1 424 ? -1.652 -16.591 4.399 1.00 89.44 424 GLY A N 1
ATOM 3442 C CA . GLY A 1 424 ? -2.187 -17.311 5.548 1.00 89.44 424 GLY A CA 1
ATOM 3443 C C . GLY A 1 424 ? -2.126 -16.541 6.864 1.00 89.44 424 GLY A C 1
ATOM 3444 O O . GLY A 1 424 ? -2.989 -16.765 7.715 1.00 89.44 424 GLY A O 1
ATOM 3445 N N . LEU A 1 425 ? -1.165 -15.629 7.046 1.00 91.50 425 LEU A N 1
ATOM 3446 C CA . LEU A 1 425 ? -1.011 -14.886 8.303 1.00 91.50 425 LEU A CA 1
ATOM 3447 C C . LEU A 1 425 ? -2.178 -13.918 8.579 1.00 91.50 425 LEU A C 1
ATOM 3449 O O . LEU A 1 425 ? -2.585 -13.766 9.727 1.00 91.50 425 LEU A O 1
ATOM 3453 N N . ASP A 1 426 ? -2.750 -13.306 7.539 1.00 92.19 426 ASP A N 1
ATOM 3454 C CA . ASP A 1 426 ? -3.802 -12.276 7.647 1.00 92.19 426 ASP A CA 1
ATOM 3455 C C . ASP A 1 426 ? -5.196 -12.777 7.217 1.00 92.19 426 ASP A C 1
ATOM 3457 O O . ASP A 1 426 ? -6.124 -11.998 6.979 1.00 92.19 426 ASP A O 1
ATOM 3461 N N . ARG A 1 427 ? -5.376 -14.097 7.121 1.00 92.50 427 ARG A N 1
ATOM 3462 C CA . ARG A 1 427 ? -6.521 -14.731 6.444 1.00 92.50 427 ARG A CA 1
ATOM 3463 C C . ARG A 1 427 ? -7.913 -14.426 7.016 1.00 92.50 427 ARG A C 1
ATOM 3465 O O . ARG A 1 427 ? -8.887 -14.545 6.281 1.00 92.50 427 ARG A O 1
ATOM 3472 N N . TYR A 1 428 ? -8.037 -14.020 8.283 1.00 95.06 428 TYR A N 1
ATOM 3473 C CA . TYR A 1 428 ? -9.334 -13.705 8.914 1.00 95.06 428 TYR A CA 1
ATOM 3474 C C . TYR A 1 428 ? -9.603 -12.203 9.079 1.00 95.06 428 TYR A C 1
ATOM 3476 O O . TYR A 1 428 ? -10.756 -11.786 9.214 1.00 95.06 428 TYR A O 1
ATOM 3484 N N . VAL A 1 429 ? -8.563 -11.366 9.073 1.00 95.75 429 VAL A N 1
ATOM 3485 C CA . VAL A 1 429 ? -8.684 -9.972 9.527 1.00 95.75 429 VAL A CA 1
ATOM 3486 C C . VAL A 1 429 ? -9.488 -9.096 8.557 1.00 95.75 429 VAL A C 1
ATOM 3488 O O . VAL A 1 429 ? -10.175 -8.164 8.977 1.00 95.75 429 VAL A O 1
ATOM 3491 N N . TRP A 1 430 ? -9.491 -9.425 7.263 1.00 95.12 430 TRP A N 1
ATOM 3492 C CA . TRP A 1 430 ? -10.333 -8.746 6.274 1.00 95.12 430 TRP A CA 1
ATOM 3493 C C . TRP A 1 430 ? -11.831 -9.009 6.513 1.00 95.12 430 TRP A C 1
ATOM 3495 O O . TRP A 1 430 ? -12.628 -8.083 6.370 1.00 95.12 430 TRP A O 1
ATOM 3505 N N . ILE A 1 431 ? -12.218 -10.217 6.955 1.00 96.06 431 ILE A N 1
ATOM 3506 C CA . ILE A 1 431 ? -13.607 -10.541 7.337 1.00 96.06 431 ILE A CA 1
ATOM 3507 C C . ILE A 1 431 ? -14.000 -9.723 8.566 1.00 96.06 431 ILE A C 1
ATOM 3509 O O . ILE A 1 431 ? -15.082 -9.138 8.602 1.00 96.06 431 ILE A O 1
ATOM 3513 N N . TYR A 1 432 ? -13.099 -9.613 9.547 1.00 96.62 432 TYR A N 1
ATOM 3514 C CA . TYR A 1 432 ? -13.311 -8.733 10.696 1.00 96.62 432 TYR A CA 1
ATOM 3515 C C . TYR A 1 432 ? -13.522 -7.273 10.258 1.00 96.62 432 TYR A C 1
ATOM 3517 O O . TYR A 1 432 ? -14.431 -6.607 10.750 1.00 96.62 432 TYR A O 1
ATOM 3525 N N . GLY A 1 433 ? -12.774 -6.804 9.254 1.00 95.69 433 GLY A N 1
ATOM 3526 C CA . GLY A 1 433 ? -13.010 -5.516 8.592 1.00 95.69 433 GLY A CA 1
ATOM 3527 C C . GLY A 1 433 ? -14.425 -5.368 8.034 1.00 95.69 433 GLY A C 1
ATOM 3528 O O . GLY A 1 433 ? -15.074 -4.347 8.266 1.00 95.69 433 GLY A O 1
ATOM 3529 N N . MET A 1 434 ? -14.952 -6.394 7.362 1.00 94.94 434 MET A N 1
ATOM 3530 C CA . MET A 1 434 ? -16.333 -6.385 6.859 1.00 94.94 434 MET A CA 1
ATOM 3531 C C . MET A 1 434 ? -17.361 -6.313 8.000 1.00 94.94 434 MET A C 1
ATOM 3533 O O . MET A 1 434 ? -18.335 -5.564 7.910 1.00 94.94 434 MET A O 1
ATOM 3537 N N . VAL A 1 435 ? -17.136 -7.049 9.094 1.00 95.12 435 VAL A N 1
ATOM 3538 C CA . VAL A 1 435 ? -17.999 -7.008 10.289 1.00 95.12 435 VAL A CA 1
ATOM 3539 C C . VAL A 1 435 ? -17.987 -5.615 10.917 1.00 95.12 435 VAL A C 1
ATOM 3541 O O . VAL A 1 435 ? -19.050 -5.058 11.192 1.00 95.12 435 VAL A O 1
ATOM 3544 N N . CYS A 1 436 ? -16.807 -5.012 11.087 1.00 94.44 436 CYS A N 1
ATOM 3545 C CA . CYS A 1 436 ? -16.688 -3.642 11.578 1.00 94.44 436 CYS A CA 1
ATOM 3546 C C . CYS A 1 436 ? -17.435 -2.652 10.681 1.00 94.44 436 CYS A C 1
ATOM 3548 O O . CYS A 1 436 ? -18.116 -1.775 11.202 1.00 94.44 436 CYS A O 1
ATOM 3550 N N . ALA A 1 437 ? -17.358 -2.803 9.356 1.00 92.12 437 ALA A N 1
ATOM 3551 C CA . ALA A 1 437 ? -18.062 -1.935 8.411 1.00 92.12 437 ALA A CA 1
ATOM 3552 C C . ALA A 1 437 ? -19.583 -2.067 8.531 1.00 92.12 437 ALA A C 1
ATOM 3554 O O . ALA A 1 437 ? -20.297 -1.068 8.496 1.00 92.12 437 ALA A O 1
ATOM 3555 N N . PHE A 1 438 ? -20.080 -3.285 8.744 1.00 91.94 438 PHE A N 1
ATOM 3556 C CA . PHE A 1 438 ? -21.500 -3.529 8.972 1.00 91.94 438 PHE A CA 1
ATOM 3557 C C . PHE A 1 438 ? -22.005 -2.939 10.304 1.00 91.94 438 PHE A C 1
ATOM 3559 O O . PHE A 1 438 ? -23.124 -2.431 10.380 1.00 91.94 438 PHE A O 1
ATOM 3566 N N . VAL A 1 439 ? -21.184 -2.977 11.361 1.00 92.31 439 VAL A N 1
ATOM 3567 C CA . VAL A 1 439 ? -21.530 -2.455 12.700 1.00 92.31 439 VAL A CA 1
ATOM 3568 C C . VAL A 1 439 ? -21.262 -0.947 12.835 1.00 92.31 439 VAL A C 1
ATOM 3570 O O . VAL A 1 439 ? -21.839 -0.296 13.710 1.00 92.31 439 VAL A O 1
ATOM 3573 N N . HIS A 1 440 ? -20.455 -0.363 11.946 1.00 91.12 440 HIS A N 1
ATOM 3574 C CA . HIS A 1 440 ? -20.032 1.041 11.990 1.00 91.12 440 HIS A CA 1
ATOM 3575 C C . HIS A 1 440 ? -21.170 2.070 12.152 1.00 91.12 440 HIS A C 1
ATOM 3577 O O . HIS A 1 440 ? -21.004 2.936 13.011 1.00 91.12 440 HIS A O 1
ATOM 3583 N N . PRO A 1 441 ? -22.356 1.964 11.504 1.00 90.00 441 PRO A N 1
ATOM 3584 C CA . PRO A 1 441 ? -23.424 2.948 11.716 1.00 90.00 441 PRO A CA 1
ATOM 3585 C C . PRO A 1 441 ? -23.939 2.953 13.163 1.00 90.00 441 PRO A C 1
ATOM 3587 O O . PRO A 1 441 ? -24.267 3.999 13.720 1.00 90.00 441 PRO A O 1
ATOM 3590 N N . LYS A 1 442 ? -23.998 1.773 13.798 1.00 92.19 442 LYS A N 1
ATOM 3591 C CA . LYS A 1 442 ? -24.406 1.634 15.204 1.00 92.19 442 LYS A CA 1
ATOM 3592 C C . LYS A 1 442 ? -23.331 2.177 16.139 1.00 92.19 442 LYS A C 1
ATOM 3594 O O . LYS A 1 442 ? -23.658 2.821 17.131 1.00 92.19 442 LYS A O 1
ATOM 3599 N N . TYR A 1 443 ? -22.063 1.929 15.813 1.00 91.56 443 TYR A N 1
ATOM 3600 C CA . TYR A 1 443 ? -20.936 2.474 16.563 1.00 91.56 443 TYR A CA 1
ATOM 3601 C C . TYR A 1 443 ? -20.911 4.005 16.508 1.00 91.56 443 TYR A C 1
ATOM 3603 O O . TYR A 1 443 ? -20.760 4.654 17.539 1.00 91.56 443 TYR A O 1
ATOM 3611 N N . GLU A 1 444 ? -21.134 4.591 15.334 1.00 90.81 444 GLU A N 1
ATOM 3612 C CA . GLU A 1 444 ? -21.236 6.039 15.187 1.00 90.81 444 GLU A CA 1
ATOM 3613 C C . GLU A 1 444 ? -22.395 6.620 16.005 1.00 90.81 444 GLU A C 1
ATOM 3615 O O . GLU A 1 444 ? -22.195 7.596 16.728 1.00 90.81 444 GLU A O 1
ATOM 3620 N N . ALA A 1 445 ? -23.580 6.006 15.947 1.00 92.00 445 ALA A N 1
ATOM 3621 C CA . ALA A 1 445 ? -24.727 6.437 16.744 1.00 92.00 445 ALA A CA 1
ATOM 3622 C C . ALA A 1 445 ? -24.439 6.374 18.253 1.00 92.00 445 ALA A C 1
ATOM 3624 O O . ALA A 1 445 ? -24.761 7.311 18.981 1.00 92.00 445 ALA A O 1
ATOM 3625 N N . PHE A 1 446 ? -23.779 5.308 18.717 1.00 92.25 446 PHE A N 1
ATOM 3626 C CA . PHE A 1 446 ? -23.347 5.181 20.108 1.00 92.25 446 PHE A CA 1
ATOM 3627 C C . PHE A 1 446 ? -22.379 6.299 20.506 1.00 92.25 446 PHE A C 1
ATOM 3629 O O . PHE A 1 446 ? -22.558 6.942 21.535 1.00 92.25 446 PHE A O 1
ATOM 3636 N N . VAL A 1 447 ? -21.369 6.567 19.680 1.00 90.25 447 VAL A N 1
ATOM 3637 C CA . VAL A 1 447 ? -20.371 7.603 19.958 1.00 90.25 447 VAL A CA 1
ATOM 3638 C C . VAL A 1 447 ? -20.997 9.002 19.994 1.00 90.25 447 VAL A C 1
ATOM 3640 O O . VAL A 1 447 ? -20.663 9.787 20.882 1.00 90.25 447 VAL A O 1
ATOM 3643 N N . ARG A 1 448 ? -21.929 9.304 19.081 1.00 90.19 448 ARG A N 1
ATOM 3644 C CA . ARG A 1 448 ? -22.694 10.563 19.096 1.00 90.19 448 ARG A CA 1
ATOM 3645 C C . ARG A 1 448 ? -23.562 10.679 20.348 1.00 90.19 448 ARG A C 1
ATOM 3647 O O . ARG A 1 448 ? -23.534 11.708 21.011 1.00 90.19 448 ARG A O 1
ATOM 3654 N N . TRP A 1 449 ? -24.239 9.599 20.732 1.00 92.44 449 TRP A N 1
ATOM 3655 C CA . TRP A 1 449 ? -25.015 9.553 21.971 1.00 92.44 449 TRP A CA 1
ATOM 3656 C C . TRP A 1 449 ? -24.150 9.821 23.214 1.00 92.44 449 TRP A C 1
ATOM 3658 O O . TRP A 1 449 ? -24.572 10.556 24.103 1.00 92.44 449 TRP A O 1
ATOM 3668 N N . VAL A 1 450 ? -22.919 9.291 23.272 1.00 90.81 450 VAL A N 1
ATOM 3669 C CA . VAL A 1 450 ? -21.967 9.605 24.357 1.00 90.81 450 VAL A CA 1
ATOM 3670 C C . VAL A 1 450 ? -21.555 11.082 24.336 1.00 90.81 450 VAL A C 1
ATOM 3672 O O . VAL A 1 450 ? -21.352 11.677 25.395 1.00 90.81 450 VAL A O 1
ATOM 3675 N N . ASP A 1 451 ? -21.420 11.692 23.156 1.00 88.69 451 ASP A N 1
ATOM 3676 C CA . ASP A 1 451 ? -21.036 13.101 23.038 1.00 88.69 451 ASP A CA 1
ATOM 3677 C C . ASP A 1 451 ? -22.108 14.079 23.514 1.00 88.69 451 ASP A C 1
ATOM 3679 O O . ASP A 1 451 ? -21.739 15.129 24.042 1.00 88.69 451 ASP A O 1
ATOM 3683 N N . GLU A 1 452 ? -23.384 13.735 23.336 1.00 91.06 452 GLU A N 1
ATOM 3684 C CA . GLU A 1 452 ? -24.549 14.545 23.721 1.00 91.06 452 GLU A CA 1
ATOM 3685 C C . GLU A 1 452 ? -24.808 14.549 25.240 1.00 91.06 452 GLU A C 1
ATOM 3687 O O . GLU A 1 452 ? -25.582 15.364 25.745 1.00 91.06 452 GLU A O 1
ATOM 3692 N N . LYS A 1 453 ? -24.160 13.654 25.996 1.00 91.44 453 LYS A N 1
ATOM 3693 C CA . LYS A 1 453 ? -24.315 13.557 27.453 1.00 91.44 453 LYS A CA 1
ATOM 3694 C C . LYS A 1 453 ? -23.648 14.714 28.213 1.00 91.44 453 LYS A C 1
ATOM 3696 O O . LYS A 1 453 ? -22.629 15.246 27.766 1.00 91.44 453 LYS A O 1
ATOM 3701 N N . PRO A 1 454 ? -24.143 15.054 29.425 1.00 92.50 454 PRO A N 1
ATOM 3702 C CA . PRO A 1 454 ? -23.487 16.022 30.302 1.00 92.50 454 PRO A CA 1
ATOM 3703 C C . PRO A 1 454 ? -22.031 15.639 30.600 1.00 92.50 454 PRO A C 1
ATOM 3705 O O . PRO A 1 454 ? -21.711 14.461 30.757 1.00 92.50 454 PRO A O 1
ATOM 3708 N N . THR A 1 455 ? -21.152 16.633 30.770 1.00 89.75 455 THR A N 1
ATOM 3709 C CA . THR A 1 455 ? -19.692 16.446 30.902 1.00 89.75 455 THR A CA 1
ATOM 3710 C C . THR A 1 455 ? -19.282 15.415 31.956 1.00 89.75 455 THR A C 1
ATOM 3712 O O . THR A 1 455 ? -18.334 14.660 31.735 1.00 89.75 455 THR A O 1
ATOM 3715 N N . LYS A 1 456 ? -20.002 15.339 33.086 1.00 90.88 456 LYS A N 1
ATOM 3716 C CA . LYS A 1 456 ? -19.729 14.359 34.151 1.00 90.88 456 LYS A CA 1
ATOM 3717 C C . LYS A 1 456 ? -20.021 12.927 33.689 1.00 90.88 456 LYS A C 1
ATOM 3719 O O . LYS A 1 456 ? -19.140 12.079 33.773 1.00 90.88 456 LYS A O 1
ATOM 3724 N N . GLU A 1 457 ? -21.215 12.675 33.151 1.00 90.69 457 GLU A N 1
ATOM 3725 C CA . GLU A 1 457 ? -21.607 11.357 32.624 1.00 90.69 457 GLU A CA 1
ATOM 3726 C C . GLU A 1 457 ? -20.714 10.938 31.454 1.00 90.69 457 GLU A C 1
ATOM 3728 O O . GLU A 1 457 ? -20.204 9.819 31.431 1.00 90.69 457 GLU A O 1
ATOM 3733 N N . LYS A 1 458 ? -20.451 11.862 30.523 1.00 90.94 458 LYS A N 1
ATOM 3734 C CA . LYS A 1 458 ? -19.553 11.648 29.385 1.00 90.94 458 LYS A CA 1
ATOM 3735 C C . LYS A 1 458 ? -18.163 11.198 29.831 1.00 90.94 458 LYS A C 1
ATOM 3737 O O . LYS A 1 458 ? -17.661 10.194 29.332 1.00 90.94 458 LYS A O 1
ATOM 3742 N N . THR A 1 459 ? -17.559 11.906 30.787 1.00 89.94 459 THR A N 1
ATOM 3743 C CA . THR A 1 459 ? -16.224 11.573 31.312 1.00 89.94 459 THR A CA 1
ATOM 3744 C C . THR A 1 459 ? -16.211 10.207 31.993 1.00 89.94 459 THR A C 1
ATOM 3746 O O . THR A 1 459 ? -15.265 9.448 31.805 1.00 89.94 459 THR A O 1
ATOM 3749 N N . VAL A 1 460 ? -17.268 9.855 32.734 1.00 93.50 460 VAL A N 1
ATOM 3750 C CA . VAL A 1 460 ? -17.387 8.532 33.371 1.00 93.50 460 VAL A CA 1
ATOM 3751 C C . VAL A 1 460 ? -17.475 7.423 32.321 1.00 93.50 460 VAL A C 1
ATOM 3753 O O . VAL A 1 460 ? -16.740 6.441 32.413 1.00 93.50 460 VAL A O 1
ATOM 3756 N N . ILE A 1 461 ? -18.315 7.587 31.293 1.00 91.81 461 ILE A N 1
ATOM 3757 C CA . ILE A 1 461 ? -18.451 6.605 30.205 1.00 91.81 461 ILE A CA 1
ATOM 3758 C C . ILE A 1 461 ? -17.128 6.462 29.440 1.00 91.81 461 ILE A C 1
ATOM 3760 O O . ILE A 1 461 ? -16.672 5.347 29.192 1.00 91.81 461 ILE A O 1
ATOM 3764 N N . GLN A 1 462 ? -16.480 7.576 29.094 1.00 92.00 462 GLN A N 1
ATOM 3765 C CA . GLN A 1 462 ? -15.182 7.572 28.414 1.00 92.00 462 GLN A CA 1
ATOM 3766 C C . GLN A 1 462 ? -14.084 6.933 29.269 1.00 92.00 462 GLN A C 1
ATOM 3768 O O . GLN A 1 462 ? -13.282 6.163 28.743 1.00 92.00 462 GLN A O 1
ATOM 3773 N N . GLY A 1 463 ? -14.078 7.206 30.576 1.00 93.06 463 GLY A N 1
ATOM 3774 C CA . GLY A 1 463 ? -13.181 6.576 31.539 1.00 93.06 463 GLY A CA 1
ATOM 3775 C C . GLY A 1 463 ? -13.376 5.064 31.589 1.00 93.06 463 GLY A C 1
ATOM 3776 O O . GLY A 1 463 ? -12.405 4.330 31.446 1.00 93.06 463 GLY A O 1
ATOM 3777 N N . LEU A 1 464 ? -14.624 4.591 31.676 1.00 93.81 464 LEU A N 1
ATOM 3778 C CA . LEU A 1 464 ? -14.949 3.161 31.652 1.00 93.81 464 LEU A CA 1
ATOM 3779 C C . LEU A 1 464 ? -14.463 2.491 30.358 1.00 93.81 464 LEU A C 1
ATOM 3781 O O . LEU A 1 464 ? -13.808 1.450 30.413 1.00 93.81 464 LEU A O 1
ATOM 3785 N N . ILE A 1 465 ? -14.755 3.096 29.200 1.00 93.38 465 ILE A N 1
ATOM 3786 C CA . ILE A 1 465 ? -14.308 2.593 27.893 1.00 93.38 465 ILE A CA 1
ATOM 3787 C C . ILE A 1 465 ? -12.781 2.497 27.864 1.00 93.38 465 ILE A C 1
ATOM 3789 O O . ILE A 1 465 ? -12.243 1.464 27.468 1.00 93.38 465 ILE A O 1
ATOM 3793 N N . LEU A 1 466 ? -12.079 3.539 28.314 1.00 93.69 466 LEU A N 1
ATOM 3794 C CA . LEU A 1 466 ? -10.620 3.562 28.345 1.00 93.69 466 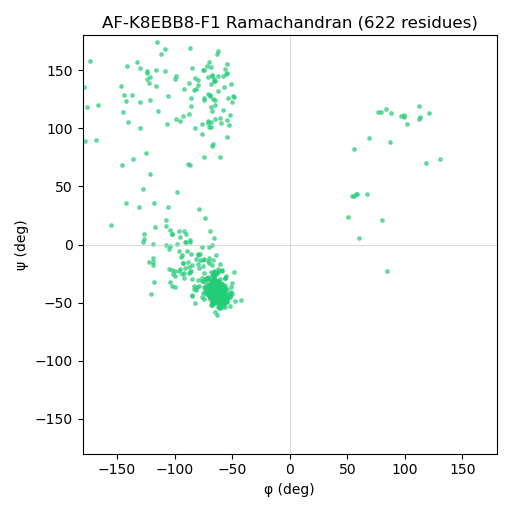LEU A CA 1
ATOM 3795 C C . LEU A 1 466 ? -10.054 2.496 29.292 1.00 93.69 466 LEU A C 1
ATOM 3797 O O . LEU A 1 466 ? -9.107 1.803 28.918 1.00 93.69 466 LEU A O 1
ATOM 3801 N N . THR A 1 467 ? -10.639 2.316 30.478 1.00 95.12 467 THR A N 1
ATOM 3802 C CA . THR A 1 467 ? -10.214 1.297 31.448 1.00 95.12 467 THR A CA 1
ATOM 3803 C C . THR A 1 467 ? -10.377 -0.109 30.882 1.00 95.12 467 THR A C 1
ATOM 3805 O O . THR A 1 467 ? -9.413 -0.872 30.880 1.00 95.12 467 THR A O 1
ATOM 3808 N N . VAL A 1 468 ? -11.551 -0.444 30.336 1.00 95.50 468 VAL A N 1
ATOM 3809 C CA . VAL A 1 468 ? -11.797 -1.762 29.723 1.00 95.50 468 VAL A CA 1
ATOM 3810 C C . VAL A 1 468 ? -10.847 -2.000 28.548 1.00 95.50 468 VAL A C 1
ATOM 3812 O O . VAL A 1 468 ? -10.241 -3.067 28.451 1.00 95.50 468 VAL A O 1
ATOM 3815 N N . ASN A 1 469 ? -10.659 -0.990 27.695 1.00 95.44 469 ASN A N 1
ATOM 3816 C CA . ASN A 1 469 ? -9.756 -1.076 26.551 1.00 95.44 469 ASN A CA 1
ATOM 3817 C C . ASN A 1 469 ? -8.296 -1.290 26.987 1.00 95.44 469 ASN A C 1
ATOM 3819 O O . ASN A 1 469 ? -7.577 -2.081 26.383 1.00 95.44 469 ASN A O 1
ATOM 3823 N N . THR A 1 470 ? -7.868 -0.634 28.069 1.00 95.69 470 THR A N 1
ATOM 3824 C CA . THR A 1 470 ? -6.511 -0.772 28.623 1.00 95.69 470 THR A CA 1
ATOM 3825 C C . THR A 1 470 ? -6.291 -2.151 29.244 1.00 95.69 470 THR A C 1
ATOM 3827 O O . THR A 1 470 ? -5.243 -2.754 29.026 1.00 95.69 470 THR A O 1
ATOM 3830 N N . ILE A 1 471 ? -7.284 -2.690 29.959 1.00 96.81 471 ILE A N 1
ATOM 3831 C CA . ILE A 1 471 ? -7.220 -4.051 30.518 1.00 96.81 471 ILE A CA 1
ATOM 3832 C C . ILE A 1 471 ? -7.104 -5.085 29.392 1.00 96.81 471 ILE A C 1
ATOM 3834 O O . ILE A 1 471 ? -6.241 -5.961 29.449 1.00 96.81 471 ILE A O 1
ATOM 3838 N N . ALA A 1 472 ? -7.923 -4.958 28.343 1.00 96.31 472 ALA A N 1
ATOM 3839 C CA . ALA A 1 472 ? -7.859 -5.837 27.177 1.00 96.31 472 ALA A CA 1
ATOM 3840 C C . ALA A 1 472 ? -6.503 -5.738 26.455 1.00 96.31 472 ALA A C 1
ATOM 3842 O O . ALA A 1 472 ? -5.934 -6.761 26.073 1.00 96.31 472 ALA A O 1
ATOM 3843 N N . ALA A 1 473 ? -5.958 -4.524 26.315 1.00 95.88 473 ALA A N 1
ATOM 3844 C CA . ALA A 1 473 ? -4.640 -4.298 25.727 1.00 95.88 473 ALA A CA 1
ATOM 3845 C C . ALA A 1 473 ? -3.517 -4.934 26.549 1.00 95.88 473 ALA A C 1
ATOM 3847 O O . ALA A 1 473 ? -2.661 -5.612 25.985 1.00 95.88 473 ALA A O 1
ATOM 3848 N N . TYR A 1 474 ? -3.542 -4.769 27.872 1.00 96.62 474 TYR A N 1
ATOM 3849 C CA . TYR A 1 474 ? -2.554 -5.361 28.769 1.00 96.62 474 TYR A CA 1
ATOM 3850 C C . TYR A 1 474 ? -2.604 -6.893 28.747 1.00 96.62 474 TYR A C 1
ATOM 3852 O O . TYR A 1 474 ? -1.565 -7.551 28.637 1.00 96.62 474 TYR A O 1
ATOM 3860 N N . TRP A 1 475 ? -3.808 -7.469 28.780 1.00 97.06 475 TRP A N 1
ATOM 3861 C CA . TRP A 1 475 ? -4.004 -8.913 28.657 1.00 97.06 475 TRP A CA 1
ATOM 3862 C C . TRP A 1 475 ? -3.468 -9.446 27.325 1.00 97.06 475 TRP A C 1
ATOM 3864 O O . TRP A 1 475 ? -2.695 -10.404 27.304 1.00 97.06 475 TRP A O 1
ATOM 3874 N N . TRP A 1 476 ? -3.817 -8.802 26.209 1.00 96.44 476 TRP A N 1
ATOM 3875 C CA . TRP A 1 476 ? -3.345 -9.225 24.893 1.00 96.44 476 TRP A CA 1
ATOM 3876 C C . TRP A 1 476 ? -1.824 -9.083 24.753 1.00 96.44 476 TRP A C 1
ATOM 3878 O O . TRP A 1 476 ? -1.164 -9.973 24.214 1.00 96.44 476 TRP A O 1
ATOM 3888 N N . TYR A 1 477 ? -1.258 -7.993 25.279 1.00 95.50 477 TYR A N 1
ATOM 3889 C CA . TYR A 1 477 ? 0.178 -7.739 25.257 1.00 95.50 477 TYR A CA 1
ATOM 3890 C C . TYR A 1 477 ? 0.952 -8.835 25.994 1.00 95.50 477 TYR A C 1
ATOM 3892 O O . TYR A 1 477 ? 1.833 -9.470 25.419 1.00 95.50 477 TYR A O 1
ATOM 3900 N N . THR A 1 478 ? 0.581 -9.094 27.248 1.00 95.44 478 THR A N 1
ATOM 3901 C CA . THR A 1 478 ? 1.262 -10.081 28.100 1.00 95.44 478 THR A CA 1
ATOM 3902 C C . THR A 1 478 ? 1.067 -11.518 27.620 1.00 95.44 478 THR A C 1
ATOM 3904 O O . THR A 1 478 ? 1.967 -12.333 27.792 1.00 95.44 478 THR A O 1
ATOM 3907 N N . THR A 1 479 ? -0.068 -11.822 26.984 1.00 94.38 479 THR A N 1
ATOM 3908 C CA . THR A 1 479 ? -0.386 -13.180 26.516 1.00 94.38 479 THR A CA 1
ATOM 3909 C C . THR A 1 479 ? 0.203 -13.488 25.138 1.00 94.38 479 THR A C 1
ATOM 3911 O O . THR A 1 479 ? 0.713 -14.585 24.926 1.00 94.38 479 THR A O 1
ATOM 3914 N N . TYR A 1 480 ? 0.117 -12.551 24.185 1.00 94.12 480 TYR A N 1
ATOM 3915 C CA . TYR A 1 480 ? 0.423 -12.820 22.774 1.00 94.12 480 TYR A CA 1
ATOM 3916 C C . TYR A 1 480 ? 1.547 -11.952 22.211 1.00 94.12 480 TYR A C 1
ATOM 3918 O O . TYR A 1 480 ? 2.393 -12.467 21.487 1.00 94.12 480 TYR A O 1
ATOM 3926 N N . TYR A 1 481 ? 1.587 -10.650 22.511 1.00 92.25 481 TYR A N 1
ATOM 3927 C CA . TYR A 1 481 ? 2.560 -9.745 21.878 1.00 92.25 481 TYR A CA 1
ATOM 3928 C C . TYR A 1 481 ? 4.012 -10.055 22.248 1.00 92.25 481 TYR A C 1
ATOM 3930 O O . TYR A 1 481 ? 4.901 -9.859 21.428 1.00 92.25 481 TYR A O 1
ATOM 3938 N N . VAL A 1 482 ? 4.261 -10.520 23.472 1.00 92.56 482 VAL A N 1
ATOM 3939 C CA . VAL A 1 482 ? 5.618 -10.819 23.965 1.00 92.56 482 VAL A CA 1
ATOM 3940 C C . VAL A 1 482 ? 6.151 -12.155 23.419 1.00 92.56 482 VAL A C 1
ATOM 3942 O O . VAL A 1 482 ? 7.331 -12.461 23.581 1.00 92.56 482 VAL A O 1
ATOM 3945 N N . LEU A 1 483 ? 5.316 -12.947 22.733 1.00 92.38 483 LEU A N 1
ATOM 3946 C CA . LEU A 1 483 ? 5.736 -14.235 22.189 1.00 92.38 483 LEU A CA 1
ATOM 3947 C C . LEU A 1 483 ? 6.853 -14.077 21.142 1.00 92.38 483 LEU A C 1
ATOM 3949 O O . LEU A 1 483 ? 6.828 -13.136 20.336 1.00 92.38 483 LEU A O 1
ATOM 3953 N N . PRO A 1 484 ? 7.802 -15.031 21.086 1.00 92.31 484 PRO A N 1
ATOM 3954 C CA . PRO A 1 484 ? 8.798 -15.080 20.025 1.00 92.31 484 PRO A CA 1
ATOM 3955 C C . PRO A 1 484 ? 8.147 -15.127 18.641 1.00 92.31 484 PRO A C 1
ATOM 3957 O O . PRO A 1 484 ? 7.072 -15.700 18.463 1.00 92.31 484 PRO A O 1
ATOM 3960 N N . LYS A 1 485 ? 8.843 -14.589 17.633 1.00 87.88 485 LYS A N 1
ATOM 3961 C CA . LYS A 1 485 ? 8.365 -14.457 16.244 1.00 87.88 485 LYS A CA 1
ATOM 3962 C C . LYS A 1 485 ? 7.627 -15.692 15.707 1.00 87.88 485 LYS A C 1
ATOM 3964 O O . LYS A 1 485 ? 6.563 -15.553 15.113 1.00 87.88 485 LYS A O 1
ATOM 3969 N N . LEU A 1 486 ? 8.192 -16.889 15.882 1.00 89.69 486 LEU A N 1
ATOM 3970 C CA . LEU A 1 486 ? 7.618 -18.120 15.325 1.00 89.69 486 LEU A CA 1
ATOM 3971 C C . LEU A 1 486 ? 6.306 -18.498 16.023 1.00 89.69 486 LEU A C 1
ATOM 3973 O O . LEU A 1 486 ? 5.326 -18.810 15.354 1.00 89.69 486 LEU A O 1
ATOM 3977 N N . GLU A 1 487 ? 6.262 -18.404 17.352 1.00 92.00 487 GLU A N 1
ATOM 3978 C CA . GLU A 1 487 ? 5.056 -18.684 18.137 1.00 92.00 487 GLU A CA 1
ATOM 3979 C C . GLU A 1 487 ? 3.972 -17.634 17.891 1.00 92.00 487 GLU A C 1
ATOM 3981 O O . GLU A 1 487 ? 2.803 -17.978 17.702 1.00 92.00 487 GLU A O 1
ATOM 3986 N N . TYR A 1 488 ? 4.366 -16.360 17.802 1.00 93.19 488 TYR A N 1
ATOM 3987 C CA . TYR A 1 488 ? 3.459 -15.270 17.465 1.00 93.19 488 TYR A CA 1
ATOM 3988 C C . TYR A 1 488 ? 2.798 -15.489 16.097 1.00 93.19 488 TYR A C 1
ATOM 3990 O O . TYR A 1 488 ? 1.588 -15.317 15.969 1.00 93.19 488 TYR A O 1
ATOM 3998 N N . ASN A 1 489 ? 3.549 -15.940 15.088 1.00 92.38 489 ASN A N 1
ATOM 3999 C CA . ASN A 1 489 ? 3.014 -16.195 13.746 1.00 92.38 489 ASN A CA 1
ATOM 4000 C C . ASN A 1 489 ? 1.902 -17.255 13.719 1.00 92.38 489 ASN A C 1
ATOM 4002 O O . ASN A 1 489 ? 1.005 -17.165 12.883 1.00 92.38 489 ASN A O 1
ATOM 4006 N N . VAL A 1 490 ? 1.917 -18.221 14.643 1.00 92.38 490 VAL A N 1
ATOM 4007 C CA . VAL A 1 490 ? 0.864 -19.246 14.749 1.00 92.38 490 VAL A CA 1
ATOM 4008 C C . VAL A 1 490 ? -0.438 -18.651 15.291 1.00 92.38 490 VAL A C 1
ATOM 4010 O O . VAL A 1 490 ? -1.523 -18.981 14.811 1.00 92.38 490 VAL A O 1
ATOM 4013 N N . VAL A 1 491 ? -0.351 -17.758 16.281 1.00 93.94 491 VAL A N 1
ATOM 4014 C CA . VAL A 1 491 ? -1.527 -17.170 16.954 1.00 93.94 491 VAL A CA 1
ATOM 4015 C C . VAL A 1 491 ? -2.020 -15.875 16.304 1.00 93.94 491 VAL A C 1
ATOM 4017 O O . VAL A 1 491 ? -3.177 -15.487 16.490 1.00 93.94 491 VAL A O 1
ATOM 4020 N N . HIS A 1 492 ? -1.171 -15.198 15.532 1.00 94.38 492 HIS A N 1
ATOM 4021 C CA . HIS A 1 492 ? -1.458 -13.919 14.888 1.00 94.38 492 HIS A CA 1
ATOM 4022 C C . HIS A 1 492 ? -2.739 -13.921 14.027 1.00 94.38 492 HIS A C 1
ATOM 4024 O O . HIS A 1 492 ? -3.559 -13.022 14.238 1.00 94.38 492 HIS A O 1
ATOM 4030 N N . PRO A 1 493 ? -3.006 -14.921 13.155 1.00 94.75 493 PRO A N 1
ATOM 4031 C CA . PRO A 1 493 ? -4.229 -14.951 12.343 1.00 94.75 493 PRO A CA 1
ATOM 4032 C C . PRO A 1 493 ? -5.521 -14.887 13.165 1.00 94.75 493 PRO A C 1
ATOM 4034 O O . PRO A 1 493 ? -6.542 -14.401 12.683 1.00 94.75 493 PRO A O 1
ATOM 4037 N N . TYR A 1 494 ? -5.479 -15.383 14.403 1.00 94.44 494 TYR A N 1
ATOM 4038 C CA . TYR A 1 494 ? -6.634 -15.512 15.291 1.00 94.44 494 TYR A CA 1
ATOM 4039 C C . TYR A 1 494 ? -6.790 -14.340 16.261 1.00 94.44 494 TYR A C 1
ATOM 4041 O O . TYR A 1 494 ? -7.878 -14.116 16.790 1.00 94.44 494 TYR A O 1
ATOM 4049 N N . THR A 1 495 ? -5.711 -13.601 16.519 1.00 95.25 495 THR A N 1
ATOM 4050 C CA . THR A 1 495 ? -5.648 -12.604 17.598 1.00 95.25 495 THR A CA 1
ATOM 4051 C C . THR A 1 495 ? -5.393 -11.183 17.101 1.00 95.25 495 THR A C 1
ATOM 4053 O O . THR A 1 495 ? -5.579 -10.243 17.870 1.00 95.25 495 THR A O 1
ATOM 4056 N N . SER A 1 496 ? -5.024 -10.988 15.829 1.00 95.38 496 SER A N 1
ATOM 4057 C CA . SER A 1 496 ? -4.682 -9.677 15.249 1.00 95.38 496 SER A CA 1
ATOM 4058 C C . SER A 1 496 ? -5.831 -8.662 15.238 1.00 95.38 496 SER A C 1
ATOM 4060 O O . SER A 1 496 ? -5.587 -7.457 15.273 1.00 95.38 496 SER A O 1
ATOM 4062 N N . TRP A 1 497 ? -7.087 -9.116 15.257 1.00 96.06 497 TRP A N 1
ATOM 4063 C CA . TRP A 1 497 ? -8.260 -8.239 15.326 1.00 96.06 497 TRP A CA 1
ATOM 4064 C C . TRP A 1 497 ? -8.368 -7.483 16.662 1.00 96.06 497 TRP A C 1
ATOM 4066 O O . TRP A 1 497 ? -8.919 -6.382 16.702 1.00 96.06 497 TRP A O 1
ATOM 4076 N N . ILE A 1 498 ? -7.810 -8.029 17.747 1.00 96.31 498 ILE A N 1
ATOM 4077 C CA . ILE A 1 498 ? -7.871 -7.449 19.097 1.00 96.31 498 ILE A CA 1
ATOM 4078 C C . ILE A 1 498 ? -7.129 -6.102 19.168 1.00 96.31 498 ILE A C 1
ATOM 4080 O O . ILE A 1 498 ? -7.781 -5.097 19.462 1.00 96.31 498 ILE A O 1
ATOM 4084 N N . PRO A 1 499 ? -5.817 -6.007 18.852 1.00 96.31 499 PRO A N 1
ATOM 4085 C CA . PRO A 1 499 ? -5.097 -4.732 18.888 1.00 96.31 499 PRO A CA 1
ATOM 4086 C C . PRO A 1 499 ? -5.661 -3.704 17.898 1.00 96.31 499 PRO A C 1
ATOM 4088 O O . PRO A 1 499 ? -5.676 -2.512 18.200 1.00 96.31 499 PRO A O 1
ATOM 4091 N N . ILE A 1 500 ? -6.193 -4.149 16.755 1.00 96.62 500 ILE A N 1
ATOM 4092 C CA . ILE A 1 500 ? -6.876 -3.273 15.792 1.00 96.62 500 ILE A CA 1
ATOM 4093 C C . ILE A 1 500 ? -8.117 -2.639 16.434 1.00 96.62 500 ILE A C 1
ATOM 4095 O O . ILE A 1 500 ? -8.292 -1.423 16.383 1.00 96.62 500 ILE A O 1
ATOM 4099 N N . THR A 1 501 ? -8.950 -3.444 17.096 1.00 96.12 501 THR A N 1
ATOM 4100 C CA . THR A 1 501 ? -10.149 -2.967 17.806 1.00 96.12 501 THR A CA 1
ATOM 4101 C C . THR A 1 501 ? -9.785 -1.979 18.907 1.00 96.12 501 THR A C 1
ATOM 4103 O O . THR A 1 501 ? -10.394 -0.913 19.012 1.00 96.12 501 THR A O 1
ATOM 4106 N N . ILE A 1 502 ? -8.754 -2.309 19.690 1.00 96.19 502 ILE A N 1
ATOM 4107 C CA . ILE A 1 502 ? -8.249 -1.461 20.771 1.00 96.19 502 ILE A CA 1
ATOM 4108 C C . ILE A 1 502 ? -7.825 -0.099 20.230 1.00 96.19 502 ILE A C 1
ATOM 4110 O O . ILE A 1 502 ? -8.199 0.931 20.799 1.00 96.19 502 ILE A O 1
ATOM 4114 N N . PHE A 1 503 ? -7.085 -0.088 19.119 1.00 95.31 503 PHE A N 1
ATOM 4115 C CA . PHE A 1 503 ? -6.649 1.142 18.471 1.00 95.31 503 PHE A CA 1
ATOM 4116 C C . PHE A 1 503 ? -7.833 1.966 17.955 1.00 95.31 503 PHE A C 1
ATOM 4118 O O . PHE A 1 503 ? -7.872 3.175 18.178 1.00 95.31 503 PHE A O 1
ATOM 4125 N N . ILE A 1 504 ? -8.829 1.336 17.323 1.00 94.44 504 ILE A N 1
ATOM 4126 C CA . ILE A 1 504 ? -10.025 2.031 16.824 1.00 94.44 504 ILE A CA 1
ATOM 4127 C C . ILE A 1 504 ? -10.788 2.682 17.981 1.00 94.44 504 ILE A C 1
ATOM 4129 O O . ILE A 1 504 ? -11.112 3.867 17.900 1.00 94.44 504 ILE A O 1
ATOM 4133 N N . ILE A 1 505 ? -11.036 1.948 19.069 1.00 93.62 505 ILE A N 1
ATOM 4134 C CA . ILE A 1 505 ? -11.736 2.477 20.248 1.00 93.62 505 ILE A CA 1
ATOM 4135 C C . ILE A 1 505 ? -10.933 3.624 20.869 1.00 93.62 505 ILE A C 1
ATOM 4137 O O . ILE A 1 505 ? -11.491 4.686 21.138 1.00 93.62 505 ILE A O 1
ATOM 4141 N N . PHE A 1 506 ? -9.619 3.450 21.035 1.00 92.94 506 PHE A N 1
ATOM 4142 C CA . PHE A 1 506 ? -8.743 4.473 21.603 1.00 92.94 506 PHE A CA 1
ATOM 4143 C C . PHE A 1 506 ? -8.669 5.733 20.729 1.00 92.94 506 PHE A C 1
ATOM 4145 O O . PHE A 1 506 ? -8.795 6.848 21.224 1.00 92.94 506 PHE A O 1
ATOM 4152 N N . ARG A 1 507 ? -8.532 5.606 19.407 1.00 92.00 507 ARG A N 1
ATOM 4153 C CA . ARG A 1 507 ? -8.470 6.777 18.518 1.00 92.00 507 ARG A CA 1
ATOM 4154 C C . ARG A 1 507 ? -9.790 7.556 18.490 1.00 92.00 507 ARG A C 1
ATOM 4156 O O . ARG A 1 507 ? -9.782 8.750 18.190 1.00 92.00 507 ARG A O 1
ATOM 4163 N N . ASN A 1 508 ? -10.900 6.896 18.826 1.00 90.50 508 ASN A N 1
ATOM 4164 C CA . ASN A 1 508 ? -12.253 7.424 18.705 1.00 90.50 508 ASN A CA 1
ATOM 4165 C C . ASN A 1 508 ? -13.000 7.570 20.043 1.00 90.50 508 ASN A C 1
ATOM 4167 O O . ASN A 1 508 ? -14.213 7.744 19.999 1.00 90.50 508 ASN A O 1
ATOM 4171 N N . PHE A 1 509 ? -12.359 7.528 21.220 1.00 86.06 509 PHE A N 1
ATOM 4172 C CA . PHE A 1 509 ? -13.109 7.635 22.488 1.00 86.06 509 PHE A CA 1
ATOM 4173 C C . PHE A 1 509 ? -13.565 9.074 22.799 1.00 86.06 509 PHE A C 1
ATOM 4175 O O . PHE A 1 509 ? -14.630 9.272 23.387 1.00 86.06 509 PHE A O 1
ATOM 4182 N N . SER A 1 510 ? -12.802 10.092 22.378 1.00 87.12 510 SER A N 1
ATOM 4183 C CA . SER A 1 510 ? -13.109 11.510 22.619 1.00 87.12 510 SER A CA 1
ATOM 4184 C C . SER A 1 510 ? -13.380 12.297 21.338 1.00 87.12 510 SER A C 1
ATOM 4186 O O . SER A 1 510 ? -12.810 12.017 20.283 1.00 87.12 510 SER A O 1
ATOM 4188 N N . LEU A 1 511 ? -14.228 13.328 21.443 1.00 86.50 511 LEU A N 1
ATOM 4189 C CA . LEU A 1 511 ? -14.538 14.222 20.324 1.00 86.50 511 LEU A CA 1
ATOM 4190 C C . LEU A 1 511 ? -13.288 14.954 19.819 1.00 86.50 511 LEU A C 1
ATOM 4192 O O . LEU A 1 511 ? -13.115 15.0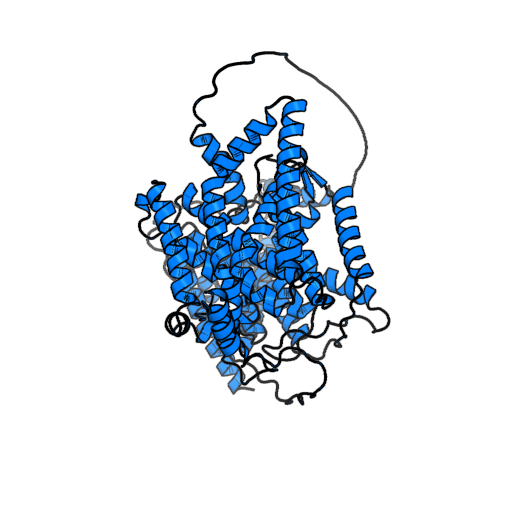95 18.612 1.00 86.50 511 LEU A O 1
ATOM 4196 N N . THR A 1 512 ? -12.396 15.367 20.723 1.00 86.19 512 THR A N 1
ATOM 4197 C CA . THR A 1 512 ? -11.124 16.010 20.368 1.00 86.19 512 THR A CA 1
ATOM 4198 C C . THR A 1 512 ? -10.262 15.078 19.528 1.00 86.19 512 THR A C 1
ATOM 4200 O O . THR A 1 512 ? -9.841 15.450 18.440 1.00 86.19 512 THR A O 1
ATOM 4203 N N . MET A 1 513 ? -10.066 13.829 19.954 1.00 85.19 513 MET A N 1
ATOM 4204 C CA . MET A 1 513 ? -9.290 12.877 19.157 1.00 85.19 513 MET A CA 1
ATOM 4205 C C . MET A 1 513 ? -9.946 12.602 17.797 1.00 85.19 513 MET A C 1
ATOM 4207 O O . MET A 1 513 ? -9.236 12.496 16.801 1.00 85.19 513 MET A O 1
ATOM 4211 N N . ARG A 1 514 ? -11.279 12.568 17.711 1.00 89.31 514 ARG A N 1
ATOM 4212 C CA . ARG A 1 514 ? -11.979 12.428 16.423 1.00 89.31 514 ARG A CA 1
ATOM 4213 C C . ARG A 1 514 ? -11.846 13.632 15.498 1.00 89.31 514 ARG A C 1
ATOM 4215 O O . ARG A 1 514 ? -11.814 13.475 14.282 1.00 89.31 514 ARG A O 1
ATOM 4222 N N . SER A 1 515 ? -11.760 14.823 16.075 1.00 87.56 515 SER A N 1
ATOM 4223 C CA . SER A 1 515 ? -11.828 16.079 15.330 1.00 87.56 515 SER A CA 1
ATOM 4224 C C . SER A 1 515 ? -10.465 16.627 14.923 1.00 87.56 515 SER A C 1
ATOM 4226 O O . SER A 1 515 ? -10.436 17.574 14.153 1.00 87.56 515 SER A O 1
ATOM 4228 N N . TYR A 1 516 ? -9.353 16.068 15.402 1.00 90.31 516 TYR A N 1
ATOM 4229 C CA . TYR A 1 516 ? -8.004 16.518 15.051 1.00 90.31 516 TYR A CA 1
ATOM 4230 C C . TYR A 1 516 ? -7.170 15.382 14.471 1.00 90.31 516 TYR A C 1
ATOM 4232 O O . TYR A 1 516 ? -7.247 14.247 14.946 1.00 90.31 516 TYR A O 1
ATOM 4240 N N . PHE A 1 517 ? -6.349 15.701 13.474 1.00 92.25 517 PHE A N 1
ATOM 4241 C CA . PHE A 1 517 ? -5.416 14.770 12.845 1.00 92.25 517 PHE A CA 1
ATOM 4242 C C . PHE A 1 517 ? -4.094 15.465 12.512 1.00 92.25 517 PHE A C 1
ATOM 4244 O O . PHE A 1 517 ? -4.039 16.681 12.291 1.00 92.25 517 PHE A O 1
ATOM 4251 N N . ILE A 1 518 ? -3.023 14.680 12.460 1.00 93.69 518 ILE A N 1
ATOM 4252 C CA . ILE A 1 518 ? -1.689 15.143 12.088 1.00 93.69 518 ILE A CA 1
ATOM 4253 C C . ILE A 1 518 ? -1.540 15.071 10.562 1.00 93.69 518 ILE A C 1
ATOM 4255 O O . ILE A 1 518 ? -1.511 13.990 9.964 1.00 93.69 518 ILE A O 1
ATOM 4259 N N . HIS A 1 519 ? -1.434 16.230 9.908 1.00 93.25 519 HIS A N 1
ATOM 4260 C CA . HIS A 1 519 ? -1.449 16.306 8.446 1.00 93.25 519 HIS A CA 1
ATOM 4261 C C . HIS A 1 519 ? -0.214 15.672 7.790 1.00 93.25 519 HIS A C 1
ATOM 4263 O O . HIS A 1 519 ? -0.356 15.069 6.730 1.00 93.25 519 HIS A O 1
ATOM 4269 N N . ILE A 1 520 ? 0.978 15.746 8.399 1.00 93.50 520 ILE A N 1
ATOM 4270 C CA . ILE A 1 520 ? 2.175 15.107 7.816 1.00 93.50 520 ILE A CA 1
ATOM 4271 C C . ILE A 1 520 ? 2.006 13.587 7.679 1.00 93.50 520 ILE A C 1
ATOM 4273 O O . ILE A 1 520 ? 2.317 13.027 6.631 1.00 93.50 520 ILE A O 1
ATOM 4277 N N . PHE A 1 521 ? 1.416 12.927 8.681 1.00 95.00 521 PHE A N 1
ATOM 4278 C CA . PHE A 1 521 ? 1.108 11.502 8.591 1.00 95.00 521 PHE A CA 1
ATOM 4279 C C . PHE A 1 521 ? -0.003 11.232 7.574 1.00 95.00 521 PHE A C 1
ATOM 4281 O O . PHE A 1 521 ? 0.080 10.253 6.844 1.00 95.00 521 PHE A O 1
ATOM 4288 N N . CYS A 1 522 ? -0.994 12.113 7.433 1.00 93.38 522 CYS A N 1
ATOM 4289 C CA . CYS A 1 522 ? -1.989 11.985 6.364 1.00 93.38 522 CYS A CA 1
ATOM 4290 C C . CYS A 1 522 ? -1.339 11.983 4.965 1.00 93.38 522 CYS A C 1
ATOM 4292 O O . CYS A 1 522 ? -1.687 11.148 4.131 1.00 93.38 522 CYS A O 1
ATOM 4294 N N . GLU A 1 523 ? -0.349 12.846 4.711 1.00 91.31 523 GLU A N 1
ATOM 4295 C CA . GLU A 1 523 ? 0.396 12.829 3.442 1.00 91.31 523 GLU A CA 1
ATOM 4296 C C . GLU A 1 523 ? 1.203 11.537 3.256 1.00 91.31 523 GLU A C 1
ATOM 4298 O O . GLU A 1 523 ? 1.137 10.930 2.185 1.00 91.31 523 GLU A O 1
ATOM 4303 N N . CYS A 1 524 ? 1.886 11.051 4.300 1.00 92.94 524 CYS A N 1
ATOM 4304 C CA . CYS A 1 524 ? 2.554 9.743 4.261 1.00 92.94 524 CYS A CA 1
ATOM 4305 C C . CYS A 1 524 ? 1.568 8.598 3.955 1.00 92.94 524 CYS A C 1
ATOM 4307 O O . CYS A 1 524 ? 1.901 7.675 3.212 1.00 92.94 524 CYS A O 1
ATOM 4309 N N . GLY A 1 525 ? 0.342 8.672 4.483 1.00 91.75 525 GLY A N 1
ATOM 4310 C CA . GLY A 1 525 ? -0.723 7.687 4.284 1.00 91.75 525 GLY A CA 1
ATOM 4311 C C . GLY A 1 525 ? -1.263 7.593 2.853 1.00 91.75 525 GLY A C 1
ATOM 4312 O O . GLY A 1 525 ? -1.749 6.535 2.436 1.00 91.75 525 GLY A O 1
ATOM 4313 N N . LYS A 1 526 ? -1.139 8.669 2.067 1.00 90.50 526 LYS A N 1
ATOM 4314 C CA . LYS A 1 526 ? -1.591 8.697 0.665 1.00 90.50 526 LYS A CA 1
ATOM 4315 C C . LYS A 1 526 ? -0.649 7.940 -0.272 1.00 90.50 526 LYS A C 1
ATOM 4317 O O . LYS A 1 526 ? -1.119 7.369 -1.262 1.00 90.50 526 LYS A O 1
ATOM 4322 N N . ILE A 1 527 ? 0.644 7.936 0.059 1.00 92.81 527 ILE A N 1
ATOM 4323 C CA . ILE A 1 527 ? 1.745 7.404 -0.760 1.00 92.81 527 ILE A CA 1
ATOM 4324 C C . ILE A 1 527 ? 2.318 6.083 -0.214 1.00 92.81 527 ILE A C 1
ATOM 4326 O O . ILE A 1 527 ? 3.470 5.737 -0.486 1.00 92.81 527 ILE A O 1
ATOM 4330 N N . THR A 1 528 ? 1.560 5.341 0.602 1.00 92.12 528 THR A N 1
ATOM 4331 C CA . THR A 1 528 ? 2.067 4.126 1.271 1.00 92.12 528 THR A CA 1
ATOM 4332 C C . THR A 1 528 ? 2.523 3.044 0.300 1.00 92.12 528 THR A C 1
ATOM 4334 O O . THR A 1 528 ? 3.527 2.385 0.550 1.00 92.12 528 THR A O 1
ATOM 4337 N N . LEU A 1 529 ? 1.828 2.865 -0.823 1.00 90.19 529 LEU A N 1
ATOM 4338 C CA . LEU A 1 529 ? 2.202 1.853 -1.810 1.00 90.19 529 LEU A CA 1
ATOM 4339 C C . LEU A 1 529 ? 3.506 2.229 -2.522 1.00 90.19 529 LEU A C 1
ATOM 4341 O O . LEU A 1 529 ? 4.402 1.402 -2.677 1.00 90.19 529 LEU A O 1
ATOM 4345 N N . GLU A 1 530 ? 3.614 3.491 -2.930 1.00 94.62 530 GLU A N 1
ATOM 4346 C CA . GLU A 1 530 ? 4.771 4.023 -3.644 1.00 94.62 530 GLU A CA 1
ATOM 4347 C C . GLU A 1 530 ? 6.018 3.981 -2.766 1.00 94.62 530 GLU A C 1
ATOM 4349 O O . GLU A 1 530 ? 7.062 3.508 -3.207 1.00 94.62 530 GLU A O 1
ATOM 4354 N N . THR A 1 531 ? 5.882 4.401 -1.509 1.00 94.69 531 THR A N 1
ATOM 4355 C CA . THR A 1 531 ? 6.949 4.310 -0.508 1.00 94.69 531 THR A CA 1
ATOM 4356 C C . THR A 1 531 ? 7.320 2.849 -0.237 1.00 94.69 531 THR A C 1
ATOM 4358 O O . THR A 1 531 ? 8.490 2.486 -0.305 1.00 94.69 531 THR A O 1
ATOM 4361 N N . TYR A 1 532 ? 6.339 1.960 -0.050 1.00 93.00 532 TYR A N 1
ATOM 4362 C CA . TYR A 1 532 ? 6.605 0.536 0.169 1.00 93.00 532 TYR A CA 1
ATOM 4363 C C . TYR A 1 532 ? 7.470 -0.092 -0.932 1.00 93.00 532 TYR A C 1
ATOM 4365 O O . TYR A 1 532 ? 8.439 -0.772 -0.606 1.00 93.00 532 TYR A O 1
ATOM 4373 N N . ILE A 1 533 ? 7.139 0.129 -2.204 1.00 92.50 533 ILE A N 1
ATOM 4374 C CA . ILE A 1 533 ? 7.863 -0.480 -3.328 1.00 92.50 533 ILE A CA 1
ATOM 4375 C C . ILE A 1 533 ? 9.200 0.232 -3.560 1.00 92.50 533 ILE A C 1
ATOM 4377 O O . ILE A 1 533 ? 10.231 -0.422 -3.690 1.00 92.50 533 ILE A O 1
ATOM 4381 N N . SER A 1 534 ? 9.213 1.569 -3.557 1.00 94.19 534 SER A N 1
ATOM 4382 C CA . SER A 1 534 ? 10.424 2.347 -3.868 1.00 94.19 534 SER A CA 1
ATOM 4383 C C . SER A 1 534 ? 11.530 2.156 -2.825 1.00 94.19 534 SER A C 1
ATOM 4385 O O . SER A 1 534 ? 12.706 2.326 -3.145 1.00 94.19 534 SER A O 1
ATOM 4387 N N . GLN A 1 535 ? 11.185 1.764 -1.590 1.00 92.81 535 GLN A N 1
ATOM 4388 C CA . GLN A 1 535 ? 12.184 1.518 -0.551 1.00 92.81 535 GLN A CA 1
ATOM 4389 C C . GLN A 1 535 ? 13.169 0.415 -0.958 1.00 92.81 535 GLN A C 1
ATOM 4391 O O . GLN A 1 535 ? 14.331 0.495 -0.583 1.00 92.81 535 GLN A O 1
ATOM 4396 N N . PHE A 1 536 ? 12.724 -0.587 -1.728 1.00 89.94 536 PHE A N 1
ATOM 4397 C CA . PHE A 1 536 ? 13.557 -1.725 -2.123 1.00 89.94 536 PHE A CA 1
ATOM 4398 C C . PHE A 1 536 ? 14.714 -1.310 -3.035 1.00 89.94 536 PHE A C 1
ATOM 4400 O O . PHE A 1 536 ? 15.714 -2.010 -3.043 1.00 89.94 536 PHE A O 1
ATOM 4407 N N . HIS A 1 537 ? 14.569 -0.195 -3.764 1.00 90.50 537 HIS A N 1
ATOM 4408 C CA . HIS A 1 537 ? 15.454 0.155 -4.883 1.00 90.50 537 HIS A CA 1
ATOM 4409 C C . HIS A 1 537 ? 16.156 1.505 -4.741 1.00 90.50 537 HIS A C 1
ATOM 4411 O O . HIS A 1 537 ? 17.079 1.788 -5.492 1.00 90.50 537 HIS A O 1
ATOM 4417 N N . ILE A 1 538 ? 15.705 2.374 -3.831 1.00 89.12 538 ILE A N 1
ATOM 4418 C CA . ILE A 1 538 ? 16.360 3.672 -3.572 1.00 89.12 538 ILE A CA 1
ATOM 4419 C C . ILE A 1 538 ? 16.872 3.766 -2.136 1.00 89.12 538 ILE A C 1
ATOM 4421 O O . ILE A 1 538 ? 17.850 4.456 -1.861 1.00 89.12 538 ILE A O 1
ATOM 4425 N N . TRP A 1 539 ? 16.186 3.123 -1.193 1.00 87.69 539 TRP A N 1
ATOM 4426 C CA . TRP A 1 539 ? 16.521 3.241 0.225 1.00 87.69 539 TRP A CA 1
ATOM 4427 C C . TRP A 1 539 ? 17.331 2.044 0.721 1.00 87.69 539 TRP A C 1
ATOM 4429 O O . TRP A 1 539 ? 18.256 2.192 1.519 1.00 87.69 539 TRP A O 1
ATOM 4439 N N . LEU A 1 540 ? 16.996 0.867 0.205 1.00 88.69 540 LEU A N 1
ATOM 4440 C CA . LEU A 1 540 ? 17.705 -0.386 0.379 1.00 88.69 540 LEU A CA 1
ATOM 4441 C C . LEU A 1 540 ? 18.398 -0.777 -0.939 1.00 88.69 540 LEU A C 1
ATOM 4443 O O . LEU A 1 540 ? 18.115 -0.182 -1.977 1.00 88.69 540 LEU A O 1
ATOM 4447 N N . SER A 1 541 ? 19.288 -1.768 -0.877 1.00 84.00 541 SER A N 1
ATOM 4448 C CA . SER A 1 541 ? 19.983 -2.326 -2.045 1.00 84.00 541 SER A CA 1
ATOM 4449 C C . SER A 1 541 ? 19.726 -3.827 -2.179 1.00 84.00 541 SER A C 1
ATOM 4451 O O . SER A 1 541 ? 19.734 -4.552 -1.169 1.00 84.00 541 SER A O 1
ATOM 4453 N N . SER A 1 542 ? 19.508 -4.283 -3.415 1.00 78.56 542 SER A N 1
ATOM 4454 C CA . SER A 1 542 ? 19.491 -5.692 -3.805 1.00 78.56 542 SER A CA 1
ATOM 4455 C C . SER A 1 542 ? 20.167 -5.902 -5.162 1.00 78.56 542 SER A C 1
ATOM 4457 O O . SER A 1 542 ? 19.586 -5.660 -6.216 1.00 78.56 542 SER A O 1
ATOM 4459 N N . SER A 1 543 ? 21.381 -6.446 -5.152 1.00 76.00 543 SER A N 1
ATOM 4460 C CA . SER A 1 543 ? 22.175 -6.666 -6.367 1.00 76.00 543 SER A CA 1
ATOM 4461 C C . SER A 1 543 ? 21.644 -7.769 -7.296 1.00 76.00 543 SER A C 1
ATOM 4463 O O . SER A 1 543 ? 22.019 -7.815 -8.468 1.00 76.00 543 SER A O 1
ATOM 4465 N N . VAL A 1 544 ? 20.746 -8.644 -6.822 1.00 82.94 544 VAL A N 1
ATOM 4466 C CA . VAL A 1 544 ? 20.266 -9.819 -7.575 1.00 82.94 544 VAL A CA 1
ATOM 4467 C C . VAL A 1 544 ? 18.745 -9.827 -7.791 1.00 82.94 544 VAL A C 1
ATOM 4469 O O . VAL A 1 544 ? 17.987 -9.393 -6.910 1.00 82.94 544 VAL A O 1
ATOM 4472 N N . PRO A 1 545 ? 18.250 -10.319 -8.949 1.00 84.12 545 PRO A N 1
ATOM 4473 C CA . PRO A 1 545 ? 16.825 -10.578 -9.165 1.00 84.12 545 PRO A CA 1
ATOM 4474 C C . PRO A 1 545 ? 16.218 -11.411 -8.041 1.00 84.12 545 PRO A C 1
ATOM 4476 O O . PRO A 1 545 ? 16.850 -12.349 -7.572 1.00 84.12 545 PRO A O 1
ATOM 4479 N N . ASN A 1 546 ? 15.010 -11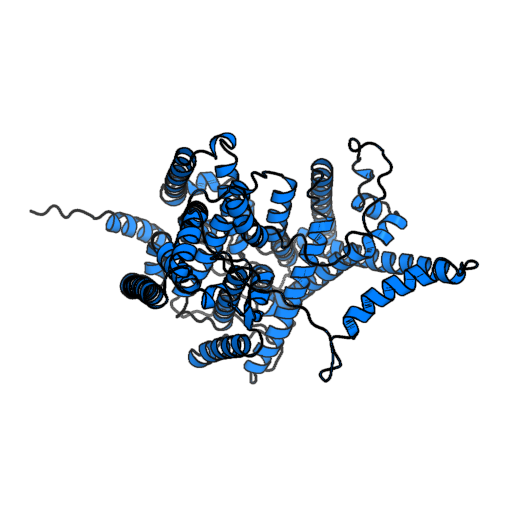.058 -7.593 1.00 84.19 546 ASN A N 1
ATOM 4480 C CA . ASN A 1 546 ? 14.307 -11.707 -6.475 1.00 84.19 546 ASN A CA 1
ATOM 4481 C C . ASN A 1 546 ? 15.019 -11.673 -5.111 1.00 84.19 546 ASN A C 1
ATOM 4483 O O . ASN A 1 546 ? 14.512 -12.248 -4.151 1.00 84.19 546 ASN A O 1
ATOM 4487 N N . GLY A 1 547 ? 16.152 -10.981 -4.972 1.00 81.44 547 GLY A N 1
ATOM 4488 C CA . GLY A 1 547 ? 16.834 -10.852 -3.689 1.00 81.44 547 GLY A CA 1
ATOM 4489 C C . GLY A 1 547 ? 16.069 -9.9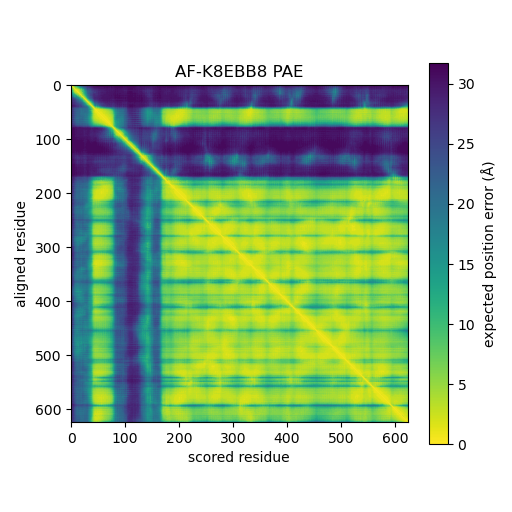47 -2.724 1.00 81.44 547 GLY A C 1
ATOM 4490 O O . GLY A 1 547 ? 15.747 -8.802 -3.057 1.00 81.44 547 GLY A O 1
ATOM 4491 N N . GLN A 1 548 ? 15.828 -10.416 -1.496 1.00 80.94 548 GLN A N 1
ATOM 4492 C CA . GLN A 1 548 ? 15.356 -9.536 -0.424 1.00 80.94 548 GLN A CA 1
ATOM 4493 C C . GLN A 1 548 ? 16.470 -8.557 -0.012 1.00 80.94 548 GLN A C 1
ATOM 4495 O O . GLN A 1 548 ? 17.577 -9.000 0.318 1.00 80.94 548 GLN A O 1
ATOM 4500 N N . PRO A 1 549 ? 16.192 -7.242 0.038 1.00 78.88 549 PRO A N 1
ATOM 4501 C CA . PRO A 1 549 ? 17.226 -6.236 0.228 1.00 78.88 549 PRO A CA 1
ATOM 4502 C C . PRO A 1 549 ? 17.787 -6.252 1.660 1.00 78.88 549 PRO A C 1
ATOM 4504 O O . PRO A 1 549 ? 17.152 -5.835 2.642 1.00 78.88 549 PRO A O 1
ATOM 4507 N N . GLY A 1 550 ? 19.013 -6.765 1.776 1.00 78.75 550 GLY A N 1
ATOM 4508 C CA . GLY A 1 550 ? 19.745 -6.905 3.036 1.00 78.75 550 GLY A CA 1
ATOM 4509 C C . GLY A 1 550 ? 20.548 -5.665 3.425 1.00 78.75 550 GLY A C 1
ATOM 4510 O O . GLY A 1 550 ? 20.764 -5.445 4.617 1.00 78.75 550 GLY A O 1
ATOM 4511 N N . MET A 1 551 ? 20.910 -4.845 2.438 1.00 86.94 551 MET A N 1
ATOM 4512 C CA . MET A 1 551 ? 21.831 -3.714 2.559 1.00 86.94 551 MET A CA 1
ATOM 4513 C C . MET A 1 551 ? 21.118 -2.380 2.297 1.00 86.94 551 MET A C 1
ATOM 4515 O O . MET A 1 551 ? 19.930 -2.349 1.960 1.00 86.94 551 MET A O 1
ATOM 4519 N N . LEU A 1 552 ? 21.829 -1.275 2.504 1.00 89.56 552 LEU A N 1
ATOM 4520 C CA . LEU A 1 552 ? 21.378 0.095 2.258 1.00 89.56 552 LEU A CA 1
ATOM 4521 C C . LEU A 1 552 ? 22.094 0.685 1.043 1.00 89.56 552 LEU A C 1
ATOM 4523 O O . LEU A 1 552 ? 23.260 0.374 0.806 1.00 89.56 552 LEU A O 1
ATOM 4527 N N . LEU A 1 553 ? 21.420 1.579 0.320 1.00 88.25 553 LEU A N 1
ATOM 4528 C CA . LEU A 1 553 ? 22.052 2.349 -0.751 1.00 88.25 553 LEU A CA 1
ATOM 4529 C C . LEU A 1 553 ? 22.954 3.445 -0.151 1.00 88.25 553 LEU A C 1
ATOM 4531 O O . LEU A 1 553 ? 22.499 4.254 0.670 1.00 88.25 553 LEU A O 1
ATOM 4535 N N . GLY A 1 554 ? 24.226 3.483 -0.549 1.00 87.44 554 GLY A N 1
ATOM 4536 C CA . GLY A 1 554 ? 25.203 4.476 -0.104 1.00 87.44 554 GLY A CA 1
ATOM 4537 C C . GLY A 1 554 ? 25.404 5.611 -1.108 1.00 87.44 554 GLY A C 1
ATOM 4538 O O . GLY A 1 554 ? 26.053 5.427 -2.129 1.00 87.44 554 GLY A O 1
ATOM 4539 N N . LEU A 1 555 ? 24.913 6.810 -0.793 1.00 86.62 555 LEU A N 1
ATOM 4540 C CA . LEU A 1 555 ? 25.218 8.050 -1.524 1.00 86.62 555 LEU A CA 1
ATOM 4541 C C . LEU A 1 555 ? 26.390 8.828 -0.906 1.00 86.62 555 LEU A C 1
ATOM 4543 O O . LEU A 1 555 ? 27.056 9.592 -1.600 1.00 86.62 555 LEU A O 1
ATOM 4547 N N . PHE A 1 556 ? 26.636 8.645 0.394 1.00 85.31 556 PHE A N 1
ATOM 4548 C CA . PHE A 1 556 ? 27.725 9.291 1.132 1.00 85.31 556 PHE A CA 1
ATOM 4549 C C . PHE A 1 556 ? 28.819 8.294 1.572 1.00 85.31 556 PHE A C 1
ATOM 4551 O O . PHE A 1 556 ? 28.597 7.072 1.576 1.00 85.31 556 PHE A O 1
ATOM 4558 N N . PRO A 1 557 ? 30.008 8.805 1.963 1.00 81.75 557 PRO A N 1
ATOM 4559 C CA . PRO A 1 557 ? 31.028 8.028 2.665 1.00 81.75 557 PRO A CA 1
ATOM 4560 C C . PRO A 1 557 ? 30.483 7.364 3.940 1.00 81.75 557 PRO A C 1
ATOM 4562 O O . PRO A 1 557 ? 29.485 7.812 4.513 1.00 81.75 557 PRO A O 1
ATOM 4565 N N . GLU A 1 558 ? 31.117 6.271 4.365 1.00 78.94 558 GLU A N 1
ATOM 4566 C CA . GLU A 1 558 ? 30.609 5.392 5.431 1.00 78.94 558 GLU A CA 1
ATOM 4567 C C . GLU A 1 558 ? 30.555 6.075 6.796 1.00 78.94 558 GLU A C 1
ATOM 4569 O O . GLU A 1 558 ? 29.706 5.761 7.628 1.00 78.94 558 GLU A O 1
ATOM 4574 N N . GLU A 1 559 ? 31.424 7.061 6.997 1.00 84.19 559 GLU A N 1
ATOM 4575 C CA . GLU A 1 559 ? 31.569 7.821 8.233 1.00 84.19 559 GLU A CA 1
ATOM 4576 C C . GLU A 1 559 ? 30.337 8.690 8.537 1.00 84.19 559 GLU A C 1
ATOM 4578 O O . GLU A 1 559 ? 30.174 9.170 9.660 1.00 84.19 559 GLU A O 1
ATOM 4583 N N . TYR A 1 560 ? 29.439 8.877 7.560 1.00 87.81 560 TYR A N 1
ATOM 4584 C CA . TYR A 1 560 ? 28.274 9.754 7.667 1.00 87.81 560 TYR A CA 1
ATOM 4585 C C . TYR A 1 560 ? 26.927 9.034 7.441 1.00 87.81 560 TYR A C 1
ATOM 4587 O O . TYR A 1 560 ? 26.140 9.428 6.569 1.00 87.81 560 TYR A O 1
ATOM 4595 N N . PRO A 1 561 ? 26.573 8.026 8.263 1.00 86.88 561 PRO A N 1
ATOM 4596 C CA . PRO A 1 561 ? 25.365 7.220 8.064 1.00 86.88 561 PRO A CA 1
ATOM 4597 C C . PRO A 1 561 ? 24.064 8.026 8.215 1.00 86.88 561 PRO A C 1
ATOM 4599 O O . PRO A 1 561 ? 23.073 7.739 7.543 1.00 86.88 561 PRO A O 1
ATOM 4602 N N . VAL A 1 562 ? 24.055 9.066 9.057 1.00 88.94 562 VAL A N 1
ATOM 4603 C CA . VAL A 1 562 ? 22.878 9.934 9.256 1.00 88.94 562 VAL A CA 1
ATOM 4604 C C . VAL A 1 562 ? 22.663 10.871 8.064 1.00 88.94 562 VAL A C 1
ATOM 4606 O O . VAL A 1 562 ? 21.523 11.074 7.652 1.00 88.94 562 VAL A O 1
ATOM 4609 N N . LEU A 1 563 ? 23.735 11.408 7.465 1.00 90.44 563 LEU A N 1
ATOM 4610 C CA . LEU A 1 563 ? 23.626 12.216 6.242 1.00 90.44 563 LEU A CA 1
ATOM 4611 C C . LEU A 1 563 ? 23.132 11.360 5.073 1.00 90.44 563 LEU A C 1
ATOM 4613 O O . LEU A 1 563 ? 22.235 11.792 4.348 1.00 90.44 563 LEU A O 1
ATOM 4617 N N . ASN A 1 564 ? 23.641 10.126 4.956 1.00 91.44 564 ASN A N 1
ATOM 4618 C CA . ASN A 1 564 ? 23.130 9.150 3.996 1.00 91.44 564 ASN A CA 1
ATOM 4619 C C . ASN A 1 564 ? 21.633 8.898 4.202 1.00 91.44 564 ASN A C 1
ATOM 4621 O O . ASN A 1 564 ? 20.848 9.045 3.270 1.00 91.44 564 ASN A O 1
ATOM 4625 N N . PHE A 1 565 ? 21.219 8.606 5.440 1.00 91.31 565 PHE A N 1
ATOM 4626 C CA . PHE A 1 565 ? 19.811 8.412 5.781 1.00 91.31 565 PHE A CA 1
ATOM 4627 C C . PHE A 1 565 ? 18.945 9.613 5.381 1.00 91.31 565 PHE A C 1
ATOM 4629 O O . PHE A 1 565 ? 17.915 9.424 4.736 1.00 91.31 565 PHE A O 1
ATOM 4636 N N . MET A 1 566 ? 19.348 10.841 5.724 1.00 91.88 566 MET A N 1
ATOM 4637 C CA . MET A 1 566 ? 18.564 12.044 5.425 1.00 91.88 566 MET A CA 1
ATOM 4638 C C . MET A 1 566 ? 18.433 12.294 3.919 1.00 91.88 566 MET A C 1
ATOM 4640 O O . MET A 1 566 ? 17.318 12.511 3.439 1.00 91.88 566 MET A O 1
ATOM 4644 N N . LEU A 1 567 ? 19.538 12.227 3.167 1.00 92.00 567 LEU A N 1
ATOM 4645 C CA . LEU A 1 567 ? 19.517 12.466 1.722 1.00 92.00 567 LEU A CA 1
ATOM 4646 C C . LEU A 1 567 ? 18.747 11.368 0.983 1.00 92.00 567 LEU A C 1
ATOM 4648 O O . LEU A 1 567 ? 17.854 11.683 0.193 1.00 92.00 567 LEU A O 1
ATOM 4652 N N . CYS A 1 568 ? 19.045 10.095 1.269 1.00 92.44 568 CYS A N 1
ATOM 4653 C CA . CYS A 1 568 ? 18.338 8.976 0.652 1.00 92.44 568 CYS A CA 1
ATOM 4654 C C . CYS A 1 568 ? 16.841 9.072 0.948 1.00 92.44 568 CYS A C 1
ATOM 4656 O O . CYS A 1 568 ? 16.048 8.937 0.024 1.00 92.44 568 CYS A O 1
ATOM 4658 N N . THR A 1 569 ? 16.448 9.396 2.188 1.00 93.69 569 THR A N 1
ATOM 4659 C CA . THR A 1 569 ? 15.034 9.574 2.559 1.00 93.69 569 THR A CA 1
ATOM 4660 C C . THR A 1 569 ? 14.377 10.716 1.781 1.00 93.69 569 THR A C 1
ATOM 4662 O O . THR A 1 569 ? 13.267 10.537 1.281 1.00 93.69 569 THR A O 1
ATOM 4665 N N . ALA A 1 570 ? 15.041 11.866 1.627 1.00 94.06 570 ALA A N 1
ATOM 4666 C CA . ALA A 1 570 ? 14.497 13.000 0.877 1.00 94.06 570 ALA A CA 1
ATOM 4667 C C . ALA A 1 570 ? 14.254 12.655 -0.604 1.00 94.06 570 ALA A C 1
ATOM 4669 O O . ALA A 1 570 ? 13.168 12.916 -1.130 1.00 94.06 570 ALA A O 1
ATOM 4670 N N . ILE A 1 571 ? 15.229 12.012 -1.256 1.00 94.06 571 ILE A N 1
ATOM 4671 C CA . ILE A 1 571 ? 15.126 11.573 -2.657 1.00 94.06 571 ILE A CA 1
ATOM 4672 C C . ILE A 1 571 ? 14.016 10.528 -2.808 1.00 94.06 571 ILE A C 1
ATOM 4674 O O . ILE A 1 571 ? 13.123 10.671 -3.644 1.00 94.06 571 ILE A O 1
ATOM 4678 N N . TYR A 1 572 ? 14.038 9.501 -1.962 1.00 94.00 572 TYR A N 1
ATOM 4679 C CA . TYR A 1 572 ? 13.080 8.400 -1.970 1.00 94.00 572 TYR A CA 1
ATOM 4680 C C . TYR A 1 572 ? 11.630 8.865 -1.757 1.00 94.00 572 TYR A C 1
ATOM 4682 O O . TYR A 1 572 ? 10.731 8.451 -2.497 1.00 94.00 572 TYR A O 1
ATOM 4690 N N . VAL A 1 573 ? 11.382 9.745 -0.779 1.00 94.94 573 VAL A N 1
ATOM 4691 C CA . VAL A 1 573 ? 10.037 10.280 -0.518 1.00 94.94 573 VAL A CA 1
ATOM 4692 C C . VAL A 1 573 ? 9.585 11.180 -1.670 1.00 94.94 573 VAL A C 1
ATOM 4694 O O . VAL A 1 573 ? 8.439 11.059 -2.108 1.00 94.94 573 VAL A O 1
ATOM 4697 N N . GLY A 1 574 ? 10.474 12.021 -2.212 1.00 95.38 574 GLY A N 1
ATOM 4698 C CA . GLY A 1 574 ? 10.172 12.870 -3.369 1.00 95.38 574 GLY A CA 1
ATOM 4699 C C . GLY A 1 574 ? 9.796 12.062 -4.615 1.00 95.38 574 GLY A C 1
ATOM 4700 O O . GLY A 1 574 ? 8.779 12.336 -5.257 1.00 95.38 574 GLY A O 1
ATOM 4701 N N . ILE A 1 575 ? 10.553 11.002 -4.916 1.00 95.88 575 ILE A N 1
ATOM 4702 C CA . ILE A 1 575 ? 10.242 10.077 -6.013 1.00 95.88 575 ILE A CA 1
ATOM 4703 C C . ILE A 1 575 ? 8.908 9.364 -5.756 1.00 95.88 575 ILE A C 1
ATOM 4705 O O . ILE A 1 575 ? 8.066 9.312 -6.652 1.00 95.88 575 ILE A O 1
ATOM 4709 N N . SER A 1 576 ? 8.654 8.902 -4.529 1.00 96.00 576 SER A N 1
ATOM 4710 C CA . SER A 1 576 ? 7.389 8.243 -4.167 1.00 96.00 576 SER A CA 1
ATOM 4711 C C . SER A 1 576 ? 6.173 9.159 -4.365 1.00 96.00 576 SER A C 1
ATOM 4713 O O . SER A 1 576 ? 5.153 8.734 -4.910 1.00 96.00 576 SER A O 1
ATOM 4715 N N . GLN A 1 577 ? 6.281 10.439 -3.991 1.00 95.19 577 GLN A N 1
ATOM 4716 C CA . GLN A 1 577 ? 5.241 11.437 -4.259 1.00 95.19 577 GLN A CA 1
ATOM 4717 C C . GLN A 1 577 ? 5.034 11.663 -5.758 1.00 95.19 577 GLN A C 1
ATOM 4719 O O . GLN A 1 577 ? 3.893 11.781 -6.215 1.00 95.19 577 GLN A O 1
ATOM 4724 N N . ARG A 1 578 ? 6.119 11.697 -6.543 1.00 95.75 578 ARG A N 1
ATOM 4725 C CA . ARG A 1 578 ? 6.008 11.850 -7.994 1.00 95.75 578 ARG A CA 1
ATOM 4726 C C . ARG A 1 578 ? 5.304 10.657 -8.626 1.00 95.75 578 ARG A C 1
ATOM 4728 O O . ARG A 1 578 ? 4.354 10.864 -9.377 1.00 95.75 578 ARG A O 1
ATOM 4735 N N . ILE A 1 579 ? 5.685 9.434 -8.263 1.00 95.75 579 ILE A N 1
ATOM 4736 C CA . ILE A 1 579 ? 5.028 8.202 -8.726 1.00 95.75 579 ILE A CA 1
ATOM 4737 C C . ILE A 1 579 ? 3.537 8.229 -8.374 1.00 95.75 579 ILE A C 1
ATOM 4739 O O . ILE A 1 579 ? 2.699 7.916 -9.220 1.00 95.75 579 ILE A O 1
ATOM 4743 N N . PHE A 1 580 ? 3.174 8.672 -7.169 1.00 94.12 580 PHE A N 1
ATOM 4744 C CA . PHE A 1 580 ? 1.770 8.780 -6.774 1.00 94.12 580 PHE A CA 1
ATOM 4745 C C . PHE A 1 580 ? 0.965 9.710 -7.699 1.00 94.12 580 PHE A C 1
ATOM 4747 O O . PHE A 1 580 ? -0.168 9.393 -8.065 1.00 94.12 580 PHE A O 1
ATOM 4754 N N . MET A 1 581 ? 1.538 10.839 -8.122 1.00 93.75 581 MET A N 1
ATOM 4755 C CA . MET A 1 581 ? 0.889 11.720 -9.102 1.00 93.75 581 MET A CA 1
ATOM 4756 C C . MET A 1 581 ? 0.789 11.048 -10.478 1.00 93.75 581 MET A C 1
ATOM 4758 O O . MET A 1 581 ? -0.303 10.954 -11.037 1.00 93.75 581 MET A O 1
ATOM 4762 N N . LEU A 1 582 ? 1.898 10.490 -10.975 1.00 94.00 582 LEU A N 1
ATOM 4763 C CA . LEU A 1 582 ? 1.968 9.852 -12.294 1.00 94.00 582 LEU A CA 1
ATOM 4764 C C . LEU A 1 582 ? 0.969 8.697 -12.435 1.00 94.00 582 LEU A C 1
ATOM 4766 O O . LEU A 1 582 ? 0.232 8.616 -13.415 1.00 94.00 582 LEU A O 1
ATOM 4770 N N . THR A 1 583 ? 0.894 7.814 -11.440 1.00 93.00 583 THR A N 1
ATOM 4771 C CA . THR A 1 583 ? -0.029 6.669 -11.463 1.00 93.00 583 THR A CA 1
ATOM 4772 C C . THR A 1 583 ? -1.494 7.101 -11.498 1.00 93.00 583 THR A C 1
ATOM 4774 O O . THR A 1 583 ? -2.310 6.422 -12.127 1.00 93.00 583 THR A O 1
ATOM 4777 N N . ASN A 1 584 ? -1.837 8.233 -10.873 1.00 90.31 584 ASN A N 1
ATOM 4778 C CA . ASN A 1 584 ? -3.185 8.797 -10.901 1.00 90.31 584 ASN A CA 1
ATOM 4779 C C . ASN A 1 584 ? -3.517 9.463 -12.238 1.00 90.31 584 ASN A C 1
ATOM 4781 O O . ASN A 1 584 ? -4.616 9.235 -12.749 1.00 90.31 584 ASN A O 1
ATOM 4785 N N . ASP A 1 585 ? -2.586 10.215 -12.824 1.00 90.00 585 ASP A N 1
ATOM 4786 C CA . ASP A 1 585 ? -2.764 10.809 -14.154 1.00 90.00 585 ASP A CA 1
ATOM 4787 C C . ASP A 1 585 ? -2.986 9.714 -15.207 1.00 90.00 585 ASP A C 1
ATOM 4789 O O . ASP A 1 585 ? -3.943 9.751 -15.988 1.00 90.00 585 ASP A O 1
ATOM 4793 N N . LEU A 1 586 ? -2.149 8.672 -15.169 1.00 91.69 586 LEU A N 1
ATOM 4794 C CA . LEU A 1 586 ? -2.238 7.539 -16.088 1.00 91.69 586 LEU A CA 1
ATOM 4795 C C . LEU A 1 586 ? -3.499 6.698 -15.857 1.00 91.69 586 LEU A C 1
ATOM 4797 O O . LEU A 1 586 ? -4.108 6.241 -16.819 1.00 91.69 586 LEU A O 1
ATOM 4801 N N . LYS A 1 587 ? -3.961 6.548 -14.611 1.00 91.19 587 LYS A N 1
ATOM 4802 C CA . LYS A 1 587 ? -5.244 5.893 -14.302 1.00 91.19 587 LYS A CA 1
ATOM 4803 C C . LYS A 1 587 ? -6.411 6.594 -14.998 1.00 91.19 587 LYS A C 1
ATOM 4805 O O . LYS A 1 587 ? -7.255 5.921 -15.585 1.00 91.19 587 LYS A O 1
ATOM 4810 N N . VAL A 1 588 ? -6.474 7.927 -14.922 1.00 87.44 588 VAL A N 1
ATOM 4811 C CA . VAL A 1 588 ? -7.552 8.715 -15.548 1.00 87.44 588 VAL A CA 1
ATOM 4812 C C . VAL A 1 588 ? -7.512 8.573 -17.071 1.00 87.44 588 VAL A C 1
ATOM 4814 O O . VAL A 1 588 ? -8.563 8.450 -17.697 1.00 87.44 588 VAL A O 1
ATOM 4817 N N . ALA A 1 589 ? -6.314 8.529 -17.655 1.00 86.12 589 ALA A N 1
ATOM 4818 C CA . ALA A 1 589 ? -6.130 8.373 -19.094 1.00 86.12 589 ALA A CA 1
ATOM 4819 C C . ALA A 1 589 ? -6.421 6.949 -19.609 1.00 86.12 589 ALA A C 1
ATOM 4821 O O . ALA A 1 589 ? -7.010 6.789 -20.677 1.00 86.12 589 ALA A O 1
ATOM 4822 N N . CYS A 1 590 ? -5.994 5.915 -18.881 1.00 86.62 590 CYS A N 1
ATOM 4823 C CA . CYS A 1 590 ? -6.011 4.527 -19.351 1.00 86.62 590 CYS A CA 1
ATOM 4824 C C . CYS A 1 590 ? -7.239 3.727 -18.892 1.00 86.62 590 CYS A C 1
ATOM 4826 O O . CYS A 1 590 ? -7.575 2.728 -19.527 1.00 86.62 590 CYS A O 1
ATOM 4828 N N . VAL A 1 591 ? -7.908 4.133 -17.806 1.00 87.00 591 VAL A N 1
ATOM 4829 C CA . VAL A 1 591 ? -9.003 3.369 -17.183 1.00 87.00 591 VAL A CA 1
ATOM 4830 C C . VAL A 1 591 ? -10.268 4.233 -17.068 1.00 87.00 591 VAL A C 1
ATOM 4832 O O . VAL A 1 591 ? -10.584 4.760 -15.991 1.00 87.00 591 VAL A O 1
ATOM 4835 N N . PRO A 1 592 ? -11.025 4.399 -18.170 1.00 81.88 592 PRO A N 1
ATOM 4836 C CA . PRO A 1 592 ? -12.256 5.180 -18.163 1.00 81.88 592 PRO A CA 1
ATOM 4837 C C . PRO A 1 592 ? -13.348 4.474 -17.346 1.00 81.88 592 PRO A C 1
ATOM 4839 O O . PRO A 1 592 ? -13.671 3.314 -17.588 1.00 81.88 592 PRO A O 1
ATOM 4842 N N . ASN A 1 593 ? -13.957 5.188 -16.393 1.00 73.50 593 ASN A N 1
ATOM 4843 C CA . ASN A 1 593 ? -14.977 4.617 -15.499 1.00 73.50 593 ASN A CA 1
ATOM 4844 C C . ASN A 1 593 ? -16.375 4.525 -16.146 1.00 73.50 593 ASN A C 1
ATOM 4846 O O . ASN A 1 593 ? -17.162 3.648 -15.813 1.00 73.50 593 ASN A O 1
ATOM 4850 N N . ALA A 1 594 ? -16.700 5.438 -17.066 1.00 70.75 594 ALA A N 1
ATOM 4851 C CA . ALA A 1 594 ? -18.062 5.591 -17.583 1.00 70.75 594 ALA A CA 1
ATOM 4852 C C . ALA A 1 594 ? -18.391 4.692 -18.790 1.00 70.75 594 ALA A C 1
ATOM 4854 O O . ALA A 1 594 ? -19.563 4.481 -19.087 1.00 70.75 594 ALA A O 1
ATOM 4855 N N . ASN A 1 595 ? -17.385 4.178 -19.509 1.00 78.69 595 ASN A N 1
ATOM 4856 C CA . ASN A 1 595 ? -17.593 3.461 -20.768 1.00 78.69 595 ASN A CA 1
ATOM 4857 C C . ASN A 1 595 ? -16.856 2.116 -20.785 1.00 78.69 595 ASN A C 1
ATOM 4859 O O . ASN A 1 595 ? -15.661 2.047 -21.075 1.00 78.69 595 ASN A O 1
ATOM 4863 N N . ASN A 1 596 ? -17.607 1.039 -20.539 1.00 82.94 596 ASN A N 1
ATOM 4864 C CA . ASN A 1 596 ? -17.090 -0.332 -20.515 1.00 82.94 596 ASN A CA 1
ATOM 4865 C C . ASN A 1 596 ? -16.495 -0.769 -21.862 1.00 82.94 596 ASN A C 1
ATOM 4867 O O . ASN A 1 596 ? -15.511 -1.506 -21.889 1.00 82.94 596 ASN A O 1
ATOM 4871 N N . ARG A 1 597 ? -17.051 -0.300 -22.990 1.00 81.12 597 ARG A N 1
ATOM 4872 C CA . ARG A 1 597 ? -16.503 -0.615 -24.316 1.00 81.12 597 ARG A CA 1
ATOM 4873 C C . ARG A 1 597 ? -15.162 0.075 -24.514 1.00 81.12 597 ARG A C 1
ATOM 4875 O O . ARG A 1 597 ? -14.205 -0.582 -24.911 1.00 81.12 597 ARG A O 1
ATOM 4882 N N . LEU A 1 598 ? -15.064 1.363 -24.193 1.00 83.06 598 LEU A N 1
ATOM 4883 C CA . LEU A 1 598 ? -13.793 2.084 -24.264 1.00 83.06 598 LEU A CA 1
ATOM 4884 C C . LEU A 1 598 ? -12.742 1.450 -23.339 1.00 83.06 598 LEU A C 1
ATOM 4886 O O . LEU A 1 598 ? -11.612 1.238 -23.764 1.00 83.06 598 LEU A O 1
ATOM 4890 N N . LEU A 1 599 ? -13.130 1.056 -22.125 1.00 85.50 599 LEU A N 1
ATOM 4891 C CA . LEU A 1 599 ? -12.263 0.322 -21.202 1.00 85.50 599 LEU A CA 1
ATOM 4892 C C . LEU A 1 599 ? -11.753 -0.995 -21.806 1.00 85.50 599 LEU A C 1
ATOM 4894 O O . LEU A 1 599 ? -10.551 -1.249 -21.778 1.00 85.50 599 LEU A O 1
ATOM 4898 N N . SER A 1 600 ? -12.639 -1.807 -22.396 1.00 84.38 600 SER A N 1
ATOM 4899 C CA . SER A 1 600 ? -12.242 -3.063 -23.050 1.00 84.38 600 SER A CA 1
ATOM 4900 C C . SER A 1 600 ? -11.256 -2.825 -24.196 1.00 84.38 600 SER A C 1
ATOM 4902 O O . SER A 1 600 ? -10.268 -3.538 -24.331 1.00 84.38 600 SER A O 1
ATOM 4904 N N . LEU A 1 601 ? -11.467 -1.758 -24.968 1.00 85.69 601 LEU A N 1
ATOM 4905 C CA . LEU A 1 601 ? -10.593 -1.344 -26.056 1.00 85.69 601 LEU A CA 1
ATOM 4906 C C . LEU A 1 601 ? -9.206 -0.895 -25.562 1.00 85.69 601 LEU A C 1
ATOM 4908 O O . LEU A 1 601 ? -8.201 -1.288 -26.154 1.00 85.69 601 LEU A O 1
ATOM 4912 N N . HIS A 1 602 ? -9.128 -0.141 -24.460 1.00 87.44 602 HIS A N 1
ATOM 4913 C CA . HIS A 1 602 ? -7.854 0.181 -23.803 1.00 87.44 602 HIS A CA 1
ATOM 4914 C C . HIS A 1 602 ? -7.153 -1.067 -23.258 1.00 87.44 602 HIS A C 1
ATOM 4916 O O . HIS A 1 602 ? -5.934 -1.175 -23.378 1.00 87.44 602 HIS A O 1
ATOM 4922 N N . ALA A 1 603 ? -7.901 -2.029 -22.713 1.00 86.94 603 ALA A N 1
ATOM 4923 C CA . ALA A 1 603 ? -7.338 -3.295 -22.253 1.00 86.94 603 ALA A CA 1
ATOM 4924 C C . ALA A 1 603 ? -6.751 -4.109 -23.420 1.00 86.94 603 ALA A C 1
ATOM 4926 O O . ALA A 1 603 ? -5.609 -4.555 -23.331 1.00 86.94 603 ALA A O 1
ATOM 4927 N N . TYR A 1 604 ? -7.472 -4.232 -24.542 1.00 88.19 604 TYR A N 1
ATOM 4928 C CA . TYR A 1 604 ? -6.947 -4.880 -25.750 1.00 88.19 604 TYR A CA 1
ATOM 4929 C C . TYR A 1 604 ? -5.693 -4.184 -26.276 1.00 88.19 604 TYR A C 1
ATOM 4931 O O . TYR A 1 604 ? -4.732 -4.857 -26.639 1.00 88.19 604 TYR A O 1
ATOM 4939 N N . PHE A 1 605 ? -5.676 -2.848 -26.273 1.00 88.62 605 PHE A N 1
ATOM 4940 C CA . PHE A 1 605 ? -4.492 -2.081 -26.645 1.00 88.62 605 PHE A CA 1
ATOM 4941 C C . PHE A 1 605 ? -3.310 -2.385 -25.717 1.00 88.62 605 PHE A C 1
ATOM 4943 O O . PHE A 1 605 ? -2.214 -2.647 -26.200 1.00 88.62 605 PHE A O 1
ATOM 4950 N N . GLY A 1 606 ? -3.531 -2.407 -24.400 1.00 87.94 606 GLY A N 1
ATOM 4951 C CA . GLY A 1 606 ? -2.494 -2.736 -23.420 1.00 87.94 606 GLY A CA 1
ATOM 4952 C C . GLY A 1 606 ? -1.929 -4.148 -23.598 1.00 87.94 606 GLY A C 1
ATOM 4953 O O . GLY A 1 606 ? -0.715 -4.327 -23.557 1.00 87.94 606 GLY A O 1
ATOM 4954 N N . VAL A 1 607 ? -2.783 -5.140 -23.869 1.00 89.69 607 VAL A N 1
ATOM 4955 C CA . VAL A 1 607 ? -2.351 -6.520 -24.157 1.00 89.69 607 VAL A CA 1
ATOM 4956 C C . VAL A 1 607 ? -1.558 -6.587 -25.462 1.00 89.69 607 VAL A C 1
ATOM 4958 O O . VAL A 1 607 ? -0.486 -7.189 -25.493 1.00 89.69 607 VAL A O 1
ATOM 4961 N N . ALA A 1 608 ? -2.039 -5.940 -26.527 1.00 89.75 608 ALA A N 1
ATOM 4962 C CA . ALA A 1 608 ? -1.323 -5.878 -27.799 1.00 89.75 608 ALA A CA 1
ATOM 4963 C C . ALA A 1 608 ? 0.049 -5.201 -27.642 1.00 89.75 608 ALA A C 1
ATOM 4965 O O . ALA A 1 608 ? 1.045 -5.706 -28.160 1.00 89.75 608 ALA A O 1
ATOM 4966 N N . TRP A 1 609 ? 0.116 -4.112 -26.869 1.00 90.31 609 TRP A N 1
ATOM 4967 C CA . TRP A 1 609 ? 1.366 -3.434 -26.531 1.00 90.31 609 TRP A CA 1
ATOM 4968 C C . TRP A 1 609 ? 2.318 -4.351 -25.762 1.00 90.31 609 TRP A C 1
ATOM 4970 O O . TRP A 1 609 ? 3.488 -4.448 -26.113 1.00 90.31 609 TRP A O 1
ATOM 4980 N N . PHE A 1 610 ? 1.824 -5.071 -24.752 1.00 90.44 610 PHE A N 1
ATOM 4981 C CA . PHE A 1 610 ? 2.626 -6.007 -23.961 1.00 90.44 610 PHE A CA 1
ATOM 4982 C C . PHE A 1 610 ? 3.197 -7.158 -24.808 1.00 90.44 610 PHE A C 1
ATOM 4984 O O . PHE A 1 610 ? 4.362 -7.527 -24.653 1.00 90.44 610 PHE A O 1
ATOM 4991 N N . ILE A 1 611 ? 2.410 -7.695 -25.745 1.00 90.75 611 ILE A N 1
ATOM 4992 C CA . ILE A 1 611 ? 2.882 -8.709 -26.701 1.00 90.75 611 ILE A CA 1
ATOM 4993 C C . ILE A 1 611 ? 3.952 -8.111 -27.625 1.00 90.75 611 ILE A C 1
ATOM 4995 O O . ILE A 1 611 ? 5.020 -8.702 -27.781 1.00 90.75 611 ILE A O 1
ATOM 4999 N N . GLY A 1 612 ? 3.701 -6.925 -28.192 1.00 89.62 612 GLY A N 1
ATOM 5000 C CA . GLY A 1 612 ? 4.661 -6.221 -29.047 1.00 89.62 612 GLY A CA 1
ATOM 5001 C C . GLY A 1 612 ? 5.979 -5.918 -28.329 1.00 89.62 612 GLY A C 1
ATOM 5002 O O . GLY A 1 612 ? 7.051 -6.145 -28.884 1.00 89.62 612 GLY A O 1
ATOM 5003 N N . MET A 1 613 ? 5.898 -5.507 -27.064 1.00 90.25 613 MET A N 1
ATOM 5004 C CA . MET A 1 613 ? 7.035 -5.305 -26.168 1.00 90.25 613 MET A CA 1
ATOM 5005 C C . MET A 1 613 ? 7.862 -6.590 -26.012 1.00 90.25 613 MET A C 1
ATOM 5007 O O . MET A 1 613 ? 9.085 -6.553 -26.133 1.00 90.25 613 MET A O 1
ATOM 5011 N N . GLY A 1 614 ? 7.206 -7.735 -25.797 1.00 88.88 614 GLY A N 1
ATOM 5012 C CA . GLY A 1 614 ? 7.874 -9.036 -25.713 1.00 88.88 614 GLY A CA 1
ATOM 5013 C C . GLY A 1 614 ? 8.582 -9.437 -27.010 1.00 88.88 614 GLY A C 1
ATOM 5014 O O . GLY A 1 614 ? 9.716 -9.908 -26.957 1.00 88.88 614 GLY A O 1
ATOM 5015 N N . ILE A 1 615 ? 7.949 -9.211 -28.168 1.00 90.81 615 ILE A N 1
ATOM 5016 C CA . ILE A 1 615 ? 8.534 -9.504 -29.488 1.00 90.81 615 ILE A CA 1
ATOM 5017 C C . ILE A 1 615 ? 9.748 -8.608 -29.754 1.00 90.81 615 ILE A C 1
ATOM 5019 O O . ILE A 1 615 ? 10.811 -9.116 -30.106 1.00 90.81 615 ILE A O 1
ATOM 5023 N N . ALA A 1 616 ? 9.614 -7.294 -29.555 1.00 90.31 616 ALA A N 1
ATOM 5024 C CA . ALA A 1 616 ? 10.697 -6.335 -29.765 1.00 90.31 616 ALA A CA 1
ATOM 5025 C C . ALA A 1 616 ? 11.892 -6.619 -28.846 1.00 90.31 616 ALA A C 1
ATOM 5027 O O . ALA A 1 616 ? 13.038 -6.598 -29.286 1.00 90.31 616 ALA A O 1
ATOM 5028 N N . GLY A 1 617 ? 11.623 -6.948 -27.582 1.00 89.69 617 GLY A N 1
ATOM 5029 C CA . GLY A 1 617 ? 12.663 -7.323 -26.637 1.00 89.69 617 GLY A CA 1
ATOM 5030 C C . GLY A 1 617 ? 13.335 -8.657 -26.962 1.00 89.69 617 GLY A C 1
ATOM 5031 O O . GLY A 1 617 ? 14.546 -8.767 -26.809 1.00 89.69 617 GLY A O 1
ATOM 5032 N N . SER A 1 618 ? 12.596 -9.650 -27.470 1.00 89.44 618 SER A N 1
ATOM 5033 C CA . SER A 1 618 ? 13.189 -10.886 -27.999 1.00 89.44 618 SER A CA 1
ATOM 5034 C C . SER A 1 618 ? 14.052 -10.630 -29.235 1.00 89.44 618 SER A C 1
ATOM 5036 O O . SER A 1 618 ? 15.125 -11.211 -29.340 1.00 89.44 618 SER A O 1
ATOM 5038 N N . ALA A 1 619 ? 13.625 -9.754 -30.146 1.00 90.00 619 ALA A N 1
ATOM 5039 C CA . ALA A 1 619 ? 14.419 -9.386 -31.316 1.00 90.00 619 ALA A CA 1
ATOM 5040 C C . ALA A 1 619 ? 15.720 -8.671 -30.920 1.00 90.00 619 ALA A C 1
ATOM 5042 O O . ALA A 1 619 ? 16.771 -8.984 -31.471 1.00 90.00 619 ALA A O 1
ATOM 5043 N N . LEU A 1 620 ? 15.664 -7.763 -29.938 1.00 88.69 620 LEU A N 1
ATOM 5044 C CA . LEU A 1 620 ? 16.858 -7.107 -29.405 1.00 88.69 620 LEU A CA 1
ATOM 5045 C C . LEU A 1 620 ? 17.783 -8.105 -28.700 1.00 88.69 620 LEU A C 1
ATOM 5047 O O . LEU A 1 620 ? 18.984 -8.064 -28.924 1.00 88.69 620 LEU A O 1
ATOM 5051 N N . LEU A 1 621 ? 17.230 -9.021 -27.900 1.00 87.81 621 LEU A N 1
ATOM 5052 C CA . LEU A 1 621 ? 18.012 -10.056 -27.221 1.00 87.81 621 LEU A CA 1
ATOM 5053 C C . LEU A 1 621 ? 18.733 -10.989 -28.204 1.00 87.81 621 LEU A C 1
ATOM 5055 O O . LEU A 1 621 ? 19.815 -11.449 -27.893 1.00 87.81 621 LEU A O 1
ATOM 5059 N N . MET A 1 622 ? 18.143 -11.267 -29.370 1.00 87.19 622 MET A N 1
ATOM 5060 C CA . MET A 1 622 ? 18.788 -12.052 -30.433 1.00 87.19 622 MET A CA 1
ATOM 5061 C C . MET A 1 622 ? 19.860 -11.266 -31.206 1.00 87.19 622 MET A C 1
ATOM 5063 O O . MET A 1 622 ? 20.639 -11.871 -31.936 1.00 87.19 622 MET A O 1
ATOM 5067 N N . ALA A 1 623 ? 19.837 -9.932 -31.131 1.00 85.12 623 ALA A N 1
ATOM 5068 C CA . ALA A 1 623 ? 20.774 -9.054 -31.830 1.00 85.12 623 ALA A CA 1
ATOM 5069 C C . ALA A 1 623 ? 22.011 -8.696 -30.987 1.00 85.12 623 ALA A C 1
ATOM 5071 O O . ALA A 1 623 ? 23.032 -8.323 -31.563 1.00 85.12 623 ALA A O 1
ATOM 5072 N N . ILE A 1 624 ? 21.886 -8.764 -29.657 1.00 82.12 624 ILE A N 1
ATOM 5073 C CA . ILE A 1 624 ? 22.983 -8.691 -28.677 1.00 82.12 624 ILE A CA 1
ATOM 5074 C C . ILE A 1 624 ? 23.655 -10.060 -28.617 1.00 82.12 624 ILE A C 1
ATOM 5076 O O . ILE A 1 624 ? 24.906 -10.084 -28.605 1.00 82.12 624 ILE A O 1
#

Solvent-accessible surface area (backbone atoms only — not comparable to full-atom values): 35039 Å² total; per-residue (Å²): 140,79,88,78,78,78,50,74,65,56,55,52,50,51,54,50,44,62,67,40,60,83,52,75,80,74,84,77,86,90,77,90,71,78,74,76,77,73,88,65,86,81,78,51,34,52,28,48,12,48,54,52,50,34,54,52,37,39,53,52,25,56,50,13,53,50,51,45,52,53,51,54,50,48,55,66,74,60,60,90,61,81,82,66,56,58,63,58,49,53,58,52,50,54,62,53,51,68,66,66,61,78,79,68,82,87,84,86,84,86,86,87,87,88,81,85,84,83,83,89,87,85,87,86,76,97,72,78,86,50,74,63,60,57,47,54,60,48,47,55,36,34,36,48,81,57,44,84,73,76,84,78,75,101,65,73,87,80,75,65,71,78,77,70,92,72,71,98,83,67,90,50,74,74,73,36,64,71,45,30,39,75,72,63,37,64,71,46,33,38,73,39,29,70,59,32,44,41,50,32,53,50,41,51,51,48,48,50,37,34,45,52,20,68,36,88,82,49,53,78,33,85,62,69,71,50,72,68,60,55,49,47,55,54,51,51,53,49,50,49,22,57,73,77,32,56,41,77,50,98,49,66,51,68,77,30,37,62,53,50,24,21,52,44,9,54,48,44,53,54,51,49,52,32,66,62,28,62,47,70,89,50,47,64,57,48,52,43,47,54,36,46,54,42,16,47,47,20,22,43,52,40,43,34,44,69,72,67,66,64,84,53,63,27,56,52,50,45,53,52,41,74,58,42,49,67,57,51,54,49,24,42,59,54,61,31,46,56,42,80,52,40,68,43,59,45,54,49,51,53,45,49,51,52,50,50,63,54,57,56,69,50,86,52,68,81,40,67,69,50,50,53,50,49,53,53,51,50,53,52,49,46,44,46,40,74,71,39,87,65,43,42,56,65,71,44,53,88,44,39,93,58,42,34,42,62,40,71,94,47,71,87,53,62,34,55,50,61,47,53,54,60,54,53,42,46,60,46,31,27,59,53,16,34,52,49,43,71,47,39,69,60,52,45,53,51,54,52,56,46,66,74,41,59,71,69,61,30,51,50,53,43,48,50,53,50,51,54,44,49,52,53,48,50,52,47,39,74,71,46,59,73,43,57,71,73,64,28,57,72,48,38,41,81,48,49,60,54,65,51,49,43,48,53,49,65,53,48,63,44,70,63,53,31,26,44,38,39,46,58,29,24,58,46,26,74,33,44,69,39,42,62,58,48,36,51,30,51,50,20,24,28,81,48,61,46,44,77,55,76,31,24,50,35,87,51,66,83,93,40,61,67,60,30,51,53,52,37,48,53,54,45,52,53,50,16,54,50,49,50,51,37,58,51,56,47,40,63,74,58,40,42,58,89,39,67,66,61,30,51,48,41,49,52,48,51,51,52,48,54,51,50,25,36,52,53,7,43,53,49,62,74,72,107

Radius of gyration: 27.65 Å; Cα contacts (8 Å, |Δi|>4): 593; chains: 1; bounding box: 70×90×71 Å

pLDDT: mean 77.19, std 24.34, range [21.62, 97.06]

Organism: NCBI:txid41875

Foldseek 3Di:
DDDDDDDPVNVLVVVVVVVCVVVVDPDDDDDPPPPPPPPDPDDALLQLLLLVVLVVLVVLLVLLVVLVVVVVVCVVVVPPDPPPVVVVVVVVVVVVVVVVVVPDDDDDDYDDDDDDDDDDDDDDDDDDDDVVNVLVLLVQQLCLLQVVFDPDDPPPPPPDDPDPVDDPPDDDLCNALVNCSVVVPSVSSNVCNVLSVLSSVLSVVLVLLCCLFAHPPFDWFAAADDPVVLVCVLVVVVVCLVPPFKDFDPDLAFPGSLVVLLLLQSLLVNLLSCLRRVVQLCVLVNLLSLLLVLLCLLQNLLSNCLSVVDLFPLSVVLSLLVLPVSLVSNCSNQVAASCLLVSSVLSVVLNVVSSVLCVVPVVCSVDPVSLVVSLVVLVVVLCCCQVPPPNVCVVCVVVCVRQFAAAPVHNPDGRCVSVSLVNNQNSNSSSVSSVCNVCSVVVRVVLVVLVPDDPVSSVVVLVVLLVVLVVLVVVCCVPAVPDPPVSNSSCNNPCSNSVSVSVSCVCNSDSVSSGMGRVSSSVSSLLSSLLSVLCDRQAFYHNDHSHRGRTGGDPDPNVCVVVRNVVSVVVSVVVSVSVSVSSSVNSVSQRPRPDPVSNVSSVVVVVVSSVVSSVVSVVVVVVD

InterPro domains:
  IPR012419 Cas1p, 10 TM acyl transferase domain [PF07779] (190-599)

Sequence (624 aa):
MDHRYLSWQDVAKRRTLLDFSSSLTSSSFEGDEEVEPSSVLEYGRFQLGLFLSGVFIVALYVYAEFLHHVRMKRMHNGGYNKGLAEDSIEMRMAGTKKFDVLLEGGGGGGGGGGNTPDGSMISNSMQDMSDEDKKRSFANFTDSFGRQNSQSGNMSDAVGASPSTGDNGNVKFTNIGAMRILQGDADAIERARLILRSWAELFFILFVFYVCDRTNTFPERTKSYSRDFFIAIFVTLAAYGCYQTLRQSKTSAPLNREQTEEWKGWMQVLFLLYHYFKASEIYNAIRIFIAAYVWMTGFGNFSYYHVRKDFSVGRFSQMMWRLNFFVLFVCIALRNDYVLYYICPMHTLFTLFVYFSLLVFKEHNTSTNMIVAKMVILIVLVYVIWEVPGVFTVLFKPFEWLLSYTDPKRPDVNPMHEWFFRSGLDRYVWIYGMVCAFVHPKYEAFVRWVDEKPTKEKTVIQGLILTVNTIAAYWWYTTYYVLPKLEYNVVHPYTSWIPITIFIIFRNFSLTMRSYFIHIFCECGKITLETYISQFHIWLSSSVPNGQPGMLLGLFPEEYPVLNFMLCTAIYVGISQRIFMLTNDLKVACVPNANNRLLSLHAYFGVAWFIGMGIAGSALLMAI

Secondary structure (DSSP, 8-state):
-------HHHHHHHHHHHHHGGGTTS------------S--PPPHHHHHHHHHHHHHHHHHHHHHHHHHHHHHHHHHT---TTTHHHHHHHHHHHHHHHHTTSS--------------------------HHHHHHHHHHHHHHHH-SSS-S-S-SSSS-----S--TT---GGGSHHHHHHTT-HHHHHHTHHHHHHHHHHHHHHHHHHHHHHSTTS-EE-----HHHHHHHHHHHHHHHHHHSEEE-S--STT-HHHHHHHHHHHHHHHHHHHHHT-GGGHHHHHHHHHHHHHHHHHHHHHHHHHH----HHHHHHHHHHHHHHHHHHHHHHT--GGGGTHHHHHHHHHHHHHHHHHTTGGGGG-HHHHHHHHHHHHHHHHHHHHSTTHHHHHHGGGHHHH----TT-TTS-TTHHHHHHHHHTTTHHHHHHHHHHHHHHHHHHHHHHHTS-HHHHHHHHHHHHHHHHHHHHHHIIIIITS-HHHHHHHHHHHTHHHHHHHHHHHTSSHHHHHEEEHHHHHHHHTHHHHHHHIIIIIEE--STT----EEE-SS-TT-HHHHHHHHHHHHHHHHHHHHHHHHHHHHHH--SS-HHHHHHHHHHHHHHHHHHHHHHHHHHHH-